Protein AF-A0A1Y2UAU5-F1 (afdb_monomer)

Solvent-accessible surface area (backbone atoms only — not comparable to full-atom values): 27173 Å² total; per-residue (Å²): 134,89,83,91,82,84,85,84,89,71,96,82,84,83,78,82,96,78,77,79,82,72,78,75,78,78,76,72,85,67,79,53,70,68,57,56,49,52,50,52,52,53,52,50,49,53,52,50,50,51,53,51,54,50,49,55,52,52,58,60,50,70,75,48,56,74,78,54,36,56,57,51,49,57,49,50,52,52,50,52,52,51,54,48,51,52,50,50,51,51,49,51,49,52,48,51,51,50,51,50,49,51,50,54,50,49,51,51,51,50,52,51,49,51,52,49,50,53,52,57,71,67,55,75,77,80,78,77,78,83,85,81,79,85,88,83,84,81,84,88,84,88,80,83,85,82,92,78,85,90,78,81,81,77,83,75,78,72,74,80,55,75,66,61,62,53,53,52,51,51,54,53,52,50,51,50,52,52,51,49,53,50,49,52,50,52,53,46,52,68,59,46,48,60,54,52,50,49,52,53,48,50,52,51,48,53,49,48,52,51,47,52,61,67,66,46,69,79,73,69,67,62,68,68,59,50,52,54,52,50,54,50,53,50,52,51,55,52,49,52,51,50,56,55,49,51,55,49,53,58,48,52,60,48,52,58,58,63,70,73,73,77,81,94,73,93,74,94,72,85,87,80,96,84,88,88,81,74,70,72,60,59,59,53,51,57,52,53,54,53,50,52,53,52,51,54,51,50,52,59,49,52,52,52,53,52,53,52,50,54,51,51,53,53,51,54,52,53,52,53,52,51,54,53,52,51,53,52,52,53,51,53,50,53,53,52,51,55,51,51,53,54,51,52,54,54,54,64,72,62,58,73,77,78,73,72,88,76,86,75,81,91,71,88,85,76,92,69,90,79,80,78,77,80,72,79,75,56,68,70,57,58,53,50,55,51,53,53,52,52,50,54,52,51,54,51,50,58,68,71,48,79,85,71,60,72,69,58,57,53,51,52,51,53,51,51,59,60,67,71,51,75,80,80,72,81,79,73,90,80,79,78,88,77,135

Radius of gyration: 52.38 Å; Cα contacts (8 Å, |Δi|>4): 8; chains: 1; bounding box: 176×62×142 Å

Foldseek 3Di:
DDDDDDDDDDPPPDDDPPDDPDPDPPPPPPPPPVVVVVVVVVVVVVVVVVVVVVVVVVVVLVPDDPVVSVVSVVVVVVVVVVVVVVVVVVVVVVVVVVVVVVVVVVVVVVVVVVVVVVVVVPPPDPPPPPDDDDDDDDDDDDDDDDDDDDDDDDPPPDDPDPVVVVVVVVVVVVVVVVVVVVVVVVVCCVPVVVVVVVVVVVVVVVVVVVVVVVPPPPPVPCVVVVVVVVVVVVVVVVVVCVVVVVVVVVVVVVVVVVVPPDDDDDDDDDDDDDDDDDPVVVVVVVVVVVVVVVVVVVVVVVVVVVVVVVVVVVVVVVVVVVVVVVVVVVVVVVVVVVVVVVVVVVVVVPPDPPDDDDDDDDDDDDDDDDDDPPDPDDVVVVVVVVVVVVVVVVVVVCVVPPDDDPVVVVVVVVVVVVVPPPPDPPDDPDDDDDD

Structure (mmCIF, N/CA/C/O backbone):
data_AF-A0A1Y2UAU5-F1
#
_entry.id   AF-A0A1Y2UAU5-F1
#
loop_
_atom_site.group_PDB
_atom_site.id
_atom_site.type_symbol
_atom_site.label_atom_id
_atom_site.label_alt_id
_atom_site.label_comp_id
_atom_site.label_asym_id
_atom_site.label_entity_id
_atom_site.label_seq_id
_atom_site.pdbx_PDB_ins_code
_atom_site.Cartn_x
_atom_site.Cartn_y
_atom_site.Cartn_z
_atom_site.occupancy
_atom_site.B_iso_or_equiv
_atom_site.auth_seq_id
_atom_site.auth_comp_id
_atom_site.auth_asym_id
_atom_site.auth_atom_id
_atom_site.pdbx_PDB_model_num
ATOM 1 N N . MET A 1 1 ? 109.796 -9.529 -23.109 1.00 40.84 1 MET A N 1
ATOM 2 C CA . MET A 1 1 ? 109.492 -8.111 -23.367 1.00 40.84 1 MET A CA 1
ATOM 3 C C . MET A 1 1 ? 108.064 -7.894 -22.920 1.00 40.84 1 MET A C 1
ATOM 5 O O . MET A 1 1 ? 107.151 -8.323 -23.613 1.00 40.84 1 MET A O 1
ATOM 9 N N . ASP A 1 2 ? 107.922 -7.353 -21.713 1.00 43.38 2 ASP A N 1
ATOM 10 C CA . ASP A 1 2 ? 106.690 -6.755 -21.201 1.00 43.38 2 ASP A CA 1
ATOM 11 C C . ASP A 1 2 ? 106.217 -5.656 -22.139 1.00 43.38 2 ASP A C 1
ATOM 13 O O . ASP A 1 2 ? 107.065 -4.891 -22.580 1.00 43.38 2 ASP A O 1
ATOM 17 N N . TRP A 1 3 ? 104.909 -5.533 -22.364 1.00 47.34 3 TRP A N 1
ATOM 18 C CA . TRP A 1 3 ? 104.242 -4.233 -22.471 1.00 47.34 3 TRP A CA 1
ATOM 19 C C . TRP A 1 3 ? 102.801 -4.376 -21.970 1.00 47.34 3 TRP A C 1
ATOM 21 O O . TRP A 1 3 ? 101.945 -5.020 -22.573 1.00 47.34 3 TRP A O 1
ATOM 31 N N . SER A 1 4 ? 102.601 -3.786 -20.802 1.00 50.31 4 SER A N 1
ATOM 32 C CA . SER A 1 4 ? 101.359 -3.439 -20.128 1.00 50.31 4 SER A CA 1
ATOM 33 C C . SER A 1 4 ? 100.554 -2.389 -20.902 1.00 50.31 4 SER A C 1
ATOM 35 O O . SER A 1 4 ? 101.123 -1.390 -21.341 1.00 50.31 4 SER A O 1
ATOM 37 N N . ALA A 1 5 ? 99.232 -2.563 -20.978 1.00 43.34 5 ALA A N 1
ATOM 38 C CA . ALA A 1 5 ? 98.270 -1.485 -21.212 1.00 43.34 5 ALA A CA 1
ATOM 39 C C . ALA A 1 5 ? 96.931 -1.811 -20.517 1.00 43.34 5 ALA A C 1
ATOM 41 O O . ALA A 1 5 ? 96.530 -2.969 -20.422 1.00 43.34 5 ALA A O 1
ATOM 42 N N . GLU A 1 6 ? 96.323 -0.763 -19.973 1.00 46.78 6 GLU A N 1
ATOM 43 C CA . GLU A 1 6 ? 95.334 -0.693 -18.891 1.00 46.78 6 GLU A CA 1
ATOM 44 C C . GLU A 1 6 ? 93.925 -1.248 -19.207 1.00 46.78 6 GLU A C 1
ATOM 46 O O . GLU A 1 6 ? 93.523 -1.305 -20.371 1.00 46.78 6 GLU A O 1
ATOM 51 N N . PRO A 1 7 ? 93.123 -1.602 -18.177 1.00 53.78 7 PRO A N 1
ATOM 52 C CA . PRO A 1 7 ? 91.726 -1.992 -18.342 1.00 53.78 7 PRO A CA 1
ATOM 53 C C . PRO A 1 7 ? 90.797 -0.768 -18.395 1.00 53.78 7 PRO A C 1
ATOM 55 O O . PRO A 1 7 ? 90.739 0.025 -17.454 1.00 53.78 7 PRO A O 1
ATOM 58 N N . SER A 1 8 ? 90.005 -0.644 -19.465 1.00 47.16 8 SER A N 1
ATOM 59 C CA . SER A 1 8 ? 88.887 0.301 -19.514 1.00 47.16 8 SER A CA 1
ATOM 60 C C . SER A 1 8 ? 87.759 -0.171 -18.594 1.00 47.16 8 SER A C 1
ATOM 62 O O . SER A 1 8 ? 87.181 -1.242 -18.786 1.00 47.16 8 SER A O 1
ATOM 64 N N . SER A 1 9 ? 87.436 0.648 -17.602 1.00 54.84 9 SER A N 1
ATOM 65 C CA . SER A 1 9 ? 86.272 0.521 -16.735 1.00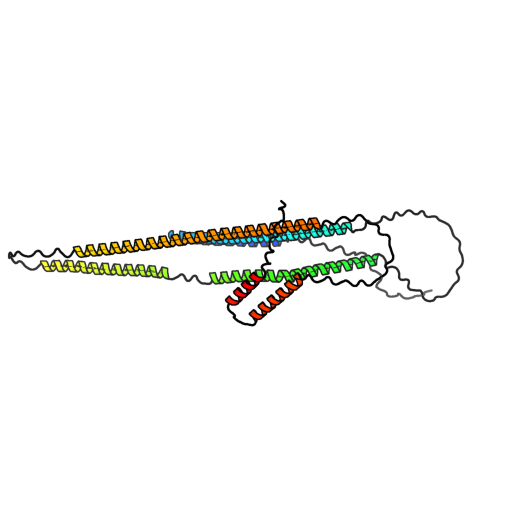 54.84 9 SER A CA 1
ATOM 66 C C . SER A 1 9 ? 84.986 0.838 -17.504 1.00 54.84 9 SER A C 1
ATOM 68 O O . SER A 1 9 ? 84.682 2.010 -17.718 1.00 54.84 9 SER A O 1
ATOM 70 N N . ASP A 1 10 ? 84.217 -0.184 -17.878 1.00 48.94 10 ASP A N 1
ATOM 71 C CA . ASP A 1 10 ? 82.826 -0.001 -18.301 1.00 48.94 10 ASP A CA 1
ATOM 72 C C . ASP A 1 10 ? 81.938 -1.087 -17.653 1.00 48.94 10 ASP A C 1
ATOM 74 O O . ASP A 1 10 ? 81.955 -2.243 -18.082 1.00 48.94 10 ASP A O 1
ATOM 78 N N . PRO A 1 11 ? 81.221 -0.784 -16.550 1.00 55.59 11 PRO A N 1
ATOM 79 C CA . PRO A 1 11 ? 80.575 -1.800 -15.717 1.00 55.59 11 PRO A CA 1
ATOM 80 C C . PRO A 1 11 ? 79.148 -2.187 -16.156 1.00 55.59 11 PRO A C 1
ATOM 82 O O . PRO A 1 11 ? 78.437 -2.818 -15.379 1.00 55.59 11 PRO A O 1
ATOM 85 N N . TYR A 1 12 ? 78.697 -1.846 -17.371 1.00 50.62 12 TYR A N 1
ATOM 86 C CA . TYR A 1 12 ? 77.276 -1.982 -17.755 1.00 50.62 12 TYR A CA 1
ATOM 87 C C . TYR A 1 12 ? 76.951 -2.937 -18.914 1.00 50.62 12 TYR A C 1
ATOM 89 O O . TYR A 1 12 ? 75.823 -2.946 -19.404 1.00 50.62 12 TYR A O 1
ATOM 97 N N . LEU A 1 13 ? 77.873 -3.807 -19.324 1.00 51.16 13 LEU A N 1
ATOM 98 C CA . LEU A 1 13 ? 77.617 -4.801 -20.376 1.00 51.16 13 LEU A CA 1
ATOM 99 C C . LEU A 1 13 ? 77.743 -6.228 -19.840 1.00 51.16 13 LEU A C 1
ATOM 101 O O . LEU A 1 13 ? 78.665 -6.968 -20.163 1.00 51.16 13 LEU A O 1
ATOM 105 N N . GLY A 1 14 ? 76.786 -6.616 -18.997 1.00 52.66 14 GLY A N 1
ATOM 106 C CA . GLY A 1 14 ? 76.742 -7.961 -18.430 1.00 52.66 14 GLY A CA 1
ATOM 107 C C . GLY A 1 14 ? 75.474 -8.260 -17.640 1.00 52.66 14 GLY A C 1
ATOM 108 O O . GLY A 1 14 ? 75.563 -8.598 -16.467 1.00 52.66 14 GLY A O 1
ATOM 109 N N . MET A 1 15 ? 74.296 -8.147 -18.259 1.00 51.28 15 MET A N 1
ATOM 110 C CA . MET A 1 15 ? 73.061 -8.717 -17.705 1.00 51.28 15 MET A CA 1
ATOM 111 C C . MET A 1 15 ? 72.368 -9.598 -18.760 1.00 51.28 15 MET A C 1
ATOM 113 O O . MET A 1 15 ? 72.097 -9.115 -19.863 1.00 51.28 15 MET A O 1
ATOM 117 N N . PRO A 1 16 ? 72.099 -10.882 -18.459 1.00 50.03 16 PRO A N 1
ATOM 118 C CA . PRO A 1 16 ? 71.499 -11.830 -19.391 1.00 50.03 16 PRO A CA 1
ATOM 119 C C . PRO A 1 16 ? 70.002 -11.552 -19.583 1.00 50.03 16 PRO A C 1
ATOM 121 O O . PRO A 1 16 ? 69.250 -11.383 -18.625 1.00 50.03 16 PRO A O 1
ATOM 124 N N . TRP A 1 17 ? 69.556 -11.535 -20.839 1.00 52.28 17 TRP A N 1
ATOM 125 C CA . TRP A 1 17 ? 68.175 -11.254 -21.253 1.00 52.28 17 TRP A CA 1
ATOM 126 C C . TRP A 1 17 ? 67.238 -12.454 -21.046 1.00 52.28 17 TRP A C 1
ATOM 128 O O . TRP A 1 17 ? 66.650 -12.976 -21.991 1.00 52.28 17 TRP A O 1
ATOM 138 N N . ALA A 1 18 ? 67.088 -12.909 -19.807 1.00 50.44 18 ALA A N 1
ATOM 139 C CA . ALA A 1 18 ? 66.139 -13.958 -19.455 1.00 50.44 18 ALA A CA 1
ATOM 140 C C . ALA A 1 18 ? 65.295 -13.496 -18.269 1.00 50.44 18 ALA A C 1
ATOM 142 O O . ALA A 1 18 ? 65.597 -13.855 -17.144 1.00 50.44 18 ALA A O 1
ATOM 143 N N . ASN A 1 19 ? 64.292 -12.652 -18.532 1.00 44.09 19 ASN A N 1
ATOM 144 C CA . ASN A 1 19 ? 63.128 -12.414 -17.668 1.00 44.09 19 ASN A CA 1
ATOM 145 C C . ASN A 1 19 ? 62.069 -11.643 -18.471 1.00 44.09 19 ASN A C 1
ATOM 147 O O . ASN A 1 19 ? 61.917 -10.428 -18.359 1.00 44.09 19 ASN A O 1
ATOM 151 N N . THR A 1 20 ? 61.342 -12.356 -19.328 1.00 53.72 20 THR A N 1
ATOM 152 C CA . THR A 1 20 ? 60.025 -11.901 -19.784 1.00 53.72 20 THR A CA 1
ATOM 153 C C . THR A 1 20 ? 59.092 -11.857 -18.573 1.00 53.72 20 THR A C 1
ATOM 155 O O . THR A 1 20 ? 58.976 -12.884 -17.901 1.00 53.72 20 THR A O 1
ATOM 158 N N . PRO A 1 21 ? 58.424 -10.728 -18.275 1.00 46.78 21 PRO A N 1
ATOM 159 C CA . PRO A 1 21 ? 57.446 -10.683 -17.199 1.00 46.78 21 PRO A CA 1
ATOM 160 C C . PRO A 1 21 ? 56.313 -11.645 -17.554 1.00 46.78 21 PRO A C 1
ATOM 162 O O . PRO A 1 21 ? 55.629 -11.476 -18.564 1.00 46.78 21 PRO A O 1
ATOM 165 N N . THR A 1 22 ? 56.156 -12.701 -16.761 1.00 55.69 22 THR A N 1
ATOM 166 C CA . THR A 1 22 ? 54.996 -13.583 -16.861 1.00 55.69 22 THR A CA 1
ATOM 167 C C . THR A 1 22 ? 53.736 -12.745 -16.655 1.00 55.69 22 THR A C 1
ATOM 169 O O . THR A 1 22 ? 53.739 -11.892 -15.763 1.00 55.69 22 THR A O 1
ATOM 172 N N . PRO A 1 23 ? 52.677 -12.948 -17.458 1.00 54.72 23 PRO A N 1
ATOM 173 C CA . PRO A 1 23 ? 51.432 -12.211 -17.298 1.00 54.72 23 PRO A CA 1
ATOM 174 C C . PRO A 1 23 ? 50.939 -12.385 -15.863 1.00 54.72 23 PRO A C 1
ATOM 176 O O . PRO A 1 23 ? 50.889 -13.508 -15.359 1.00 54.72 23 PRO A O 1
ATOM 179 N N . TYR A 1 24 ? 50.643 -11.264 -15.200 1.00 47.41 24 TYR A N 1
ATOM 180 C CA . TYR A 1 24 ? 50.060 -11.264 -13.865 1.00 47.41 24 TYR A CA 1
ATOM 181 C C . TYR A 1 24 ? 48.866 -12.225 -13.860 1.00 47.41 24 TYR A C 1
ATOM 183 O O . TYR A 1 24 ? 48.030 -12.124 -14.766 1.00 47.41 24 TYR A O 1
ATOM 191 N N . PRO A 1 25 ? 48.792 -13.176 -12.911 1.00 49.09 25 PRO A N 1
ATOM 192 C CA . PRO A 1 25 ? 47.610 -14.004 -12.785 1.00 49.09 25 PRO A CA 1
ATOM 193 C C . PRO A 1 25 ? 46.440 -13.050 -12.565 1.00 49.09 25 PRO A C 1
ATOM 195 O O . PRO A 1 25 ? 46.452 -12.228 -11.651 1.00 49.09 25 PRO A O 1
ATOM 198 N N . VAL A 1 26 ? 45.471 -13.092 -13.476 1.00 46.94 26 VAL A N 1
ATOM 199 C CA . VAL A 1 26 ? 44.179 -12.459 -13.256 1.00 46.94 26 VAL A CA 1
ATOM 200 C C . VAL A 1 26 ? 43.605 -13.208 -12.068 1.00 46.94 26 VAL A C 1
ATOM 202 O O . VAL A 1 26 ? 43.210 -14.365 -12.212 1.00 46.94 26 VAL A O 1
ATOM 205 N N . ASP A 1 27 ? 43.673 -12.594 -10.890 1.00 41.06 27 ASP A N 1
ATOM 206 C CA . ASP A 1 27 ? 43.069 -13.136 -9.686 1.00 41.06 27 ASP A CA 1
ATOM 207 C C . ASP A 1 27 ? 41.576 -13.280 -9.976 1.00 41.06 27 ASP A C 1
ATOM 209 O O . ASP A 1 27 ? 40.816 -12.309 -10.013 1.00 41.06 27 ASP A O 1
ATOM 213 N N . GLU A 1 28 ? 41.175 -14.516 -10.278 1.00 49.59 28 GLU A N 1
ATOM 214 C CA . GLU A 1 28 ? 39.788 -14.946 -10.286 1.00 49.59 28 GLU A CA 1
ATOM 215 C C . GLU A 1 28 ? 39.163 -14.390 -9.013 1.00 49.59 28 GLU A C 1
ATOM 217 O O . GLU A 1 28 ? 39.607 -14.718 -7.911 1.00 49.59 28 GLU A O 1
ATOM 222 N N . PHE A 1 29 ? 38.166 -13.520 -9.176 1.00 43.91 29 PHE A N 1
ATOM 223 C CA . PHE A 1 29 ? 37.423 -12.886 -8.094 1.00 43.91 29 PHE A CA 1
ATOM 224 C C . PHE A 1 29 ? 36.626 -13.969 -7.345 1.00 43.91 29 PHE A C 1
ATOM 226 O O . PHE A 1 29 ? 35.412 -14.117 -7.489 1.00 43.91 29 PHE A O 1
ATOM 233 N N . LYS A 1 30 ? 37.329 -14.803 -6.579 1.00 54.47 30 LYS A N 1
ATOM 234 C CA . LYS A 1 30 ? 36.750 -15.794 -5.689 1.00 54.47 30 LYS A C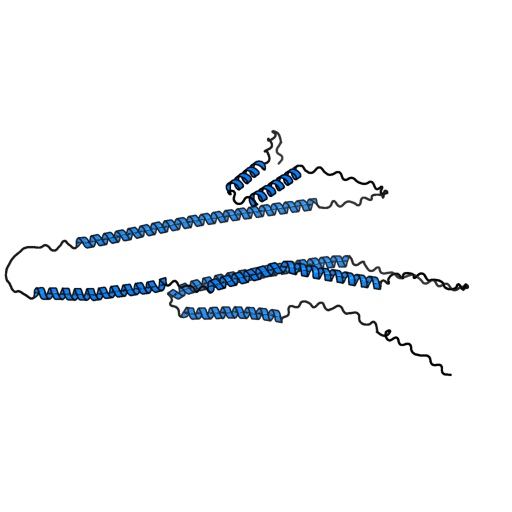A 1
ATOM 235 C C . LYS A 1 30 ? 36.211 -15.012 -4.514 1.00 54.47 30 LYS A C 1
ATOM 237 O O . LYS A 1 30 ? 36.958 -14.425 -3.738 1.00 54.47 30 LYS A O 1
ATOM 242 N N . PHE A 1 31 ? 34.888 -14.969 -4.410 1.00 56.84 31 PHE A N 1
ATOM 243 C CA . PHE A 1 31 ? 34.251 -14.579 -3.165 1.00 56.84 31 PHE A CA 1
ATOM 244 C C . PHE A 1 31 ? 34.806 -15.483 -2.065 1.00 56.84 31 PHE A C 1
ATOM 246 O O . PHE A 1 31 ? 34.525 -16.678 -2.060 1.00 56.84 31 PHE A O 1
ATOM 253 N N . ASP A 1 32 ? 35.615 -14.916 -1.169 1.00 76.69 32 ASP A N 1
ATOM 254 C CA . ASP A 1 32 ? 36.193 -15.658 -0.055 1.00 76.69 32 ASP A CA 1
ATOM 255 C C . ASP A 1 32 ? 35.082 -16.371 0.724 1.00 76.69 32 ASP A C 1
ATOM 257 O O . ASP A 1 32 ? 34.122 -15.737 1.181 1.00 76.69 32 ASP A O 1
ATOM 261 N N . ASP A 1 33 ? 35.242 -17.676 0.952 1.00 82.12 33 ASP A N 1
ATOM 262 C CA . ASP A 1 33 ? 34.358 -18.480 1.809 1.00 82.12 33 ASP A CA 1
ATOM 263 C C . ASP A 1 33 ? 34.155 -17.831 3.191 1.00 82.12 33 ASP A C 1
ATOM 265 O O . ASP A 1 33 ? 33.117 -17.995 3.839 1.00 82.12 33 ASP A O 1
ATOM 269 N N . ALA A 1 34 ? 35.132 -17.040 3.645 1.00 83.19 34 ALA A N 1
ATOM 270 C CA . ALA A 1 34 ? 35.057 -16.260 4.872 1.00 83.19 34 ALA A CA 1
ATOM 271 C C . ALA A 1 34 ? 33.932 -15.206 4.851 1.00 83.19 34 ALA A C 1
ATOM 273 O O . ALA A 1 34 ? 33.285 -14.983 5.877 1.00 83.19 34 ALA A O 1
ATOM 274 N N . SER A 1 35 ? 33.670 -14.578 3.704 1.00 78.81 35 SER A N 1
ATOM 275 C CA . SER A 1 35 ? 32.614 -13.570 3.542 1.00 78.81 35 SER A CA 1
ATOM 276 C C . SER A 1 35 ? 31.227 -14.208 3.560 1.00 78.81 35 SER A C 1
ATOM 278 O O . SER A 1 35 ? 30.339 -13.725 4.266 1.00 78.81 35 SER A O 1
ATOM 280 N N . TRP A 1 36 ? 31.063 -15.351 2.887 1.00 83.94 36 TRP A N 1
ATOM 281 C CA . TRP A 1 36 ? 29.827 -16.136 2.949 1.00 83.94 36 TRP A CA 1
ATOM 282 C C . TRP A 1 36 ? 29.533 -16.627 4.362 1.00 83.94 36 TRP A C 1
ATOM 284 O O . TRP A 1 36 ? 28.414 -16.470 4.850 1.00 83.94 36 TRP A O 1
ATOM 294 N N . ARG A 1 37 ? 30.542 -17.140 5.073 1.00 86.25 37 ARG A N 1
ATOM 295 C CA . ARG A 1 37 ? 30.381 -17.550 6.475 1.00 86.25 37 ARG A CA 1
ATOM 296 C C . ARG A 1 37 ? 29.920 -16.386 7.349 1.00 86.25 37 ARG A C 1
ATOM 298 O O . ARG A 1 37 ? 28.956 -16.551 8.088 1.00 86.25 37 ARG A O 1
ATOM 305 N N . LYS A 1 38 ? 30.540 -15.205 7.243 1.00 83.94 38 LYS A N 1
ATOM 306 C CA . LYS A 1 38 ? 30.121 -14.010 8.005 1.00 83.94 38 LYS A CA 1
ATOM 307 C C . LYS A 1 38 ? 28.676 -13.611 7.703 1.00 83.94 38 LYS A C 1
ATOM 309 O O . LYS A 1 38 ? 27.933 -13.295 8.632 1.00 83.94 38 LYS A O 1
ATOM 314 N N . PHE A 1 39 ? 28.268 -13.671 6.436 1.00 81.38 39 PHE A N 1
ATOM 315 C CA . PHE A 1 39 ? 26.888 -13.402 6.036 1.00 81.38 39 PHE A CA 1
ATOM 316 C C . PHE A 1 39 ? 25.906 -14.395 6.675 1.00 81.38 39 PHE A C 1
ATOM 318 O O . PHE A 1 39 ? 24.964 -13.974 7.347 1.00 81.38 39 PHE A O 1
ATOM 325 N N . PHE A 1 40 ? 26.163 -15.702 6.560 1.00 83.56 40 PHE A N 1
ATOM 326 C CA . PHE A 1 40 ? 25.301 -16.729 7.153 1.00 83.56 40 PHE A CA 1
ATOM 327 C C . PHE A 1 40 ? 25.272 -16.672 8.683 1.00 83.56 40 PHE A C 1
ATOM 329 O O . PHE A 1 40 ? 24.204 -16.834 9.268 1.00 83.56 40 PHE A O 1
ATOM 336 N N . PHE A 1 41 ? 26.397 -16.378 9.342 1.00 87.88 41 PHE A N 1
ATOM 337 C CA . PHE A 1 41 ? 26.429 -16.175 10.793 1.00 87.88 41 PHE A CA 1
ATOM 338 C C . PHE A 1 41 ? 25.599 -14.962 11.226 1.00 87.88 41 PHE A C 1
ATOM 340 O O . PHE A 1 41 ? 24.861 -15.056 12.204 1.00 87.88 41 PHE A O 1
ATOM 347 N N . SER A 1 42 ? 25.666 -13.849 10.490 1.00 82.75 42 SER A N 1
ATOM 348 C CA . SER A 1 42 ? 24.838 -12.665 10.758 1.00 82.75 42 SER A CA 1
ATOM 349 C C . SER A 1 42 ? 23.344 -12.970 10.590 1.00 82.75 42 SER A C 1
ATOM 351 O O . SER A 1 42 ? 22.531 -12.646 11.458 1.00 82.75 42 SER A O 1
ATOM 353 N N . MET A 1 43 ? 22.981 -13.688 9.522 1.00 79.00 43 MET A N 1
ATOM 354 C CA . MET A 1 43 ? 21.599 -14.110 9.279 1.00 79.00 43 MET A CA 1
ATOM 355 C C . MET A 1 43 ? 21.094 -15.073 10.362 1.00 79.00 43 MET A C 1
ATOM 357 O O . MET A 1 43 ? 19.996 -14.892 10.886 1.00 79.00 43 MET A O 1
ATOM 361 N N . ALA A 1 44 ? 21.910 -16.050 10.763 1.00 87.69 44 ALA A N 1
ATOM 362 C CA . ALA A 1 44 ? 21.577 -16.980 11.837 1.00 87.69 44 ALA A CA 1
ATOM 363 C C . ALA A 1 44 ? 21.421 -16.269 13.192 1.00 87.69 44 ALA A C 1
ATOM 365 O O . ALA A 1 44 ? 20.512 -16.600 13.951 1.00 87.69 44 ALA A O 1
ATOM 366 N N . ALA A 1 45 ? 22.254 -15.264 13.482 1.00 89.00 45 ALA A N 1
ATOM 367 C CA . ALA A 1 45 ? 22.133 -14.451 14.690 1.00 89.00 45 ALA A CA 1
ATOM 368 C C . ALA A 1 45 ? 20.830 -13.634 14.704 1.00 89.00 45 ALA A C 1
ATOM 370 O O . ALA A 1 45 ? 20.151 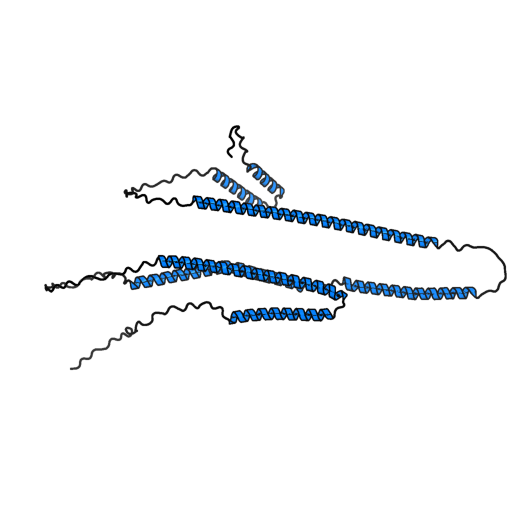-13.590 15.730 1.00 89.00 45 ALA A O 1
ATOM 371 N N . LEU A 1 46 ? 20.438 -13.048 13.566 1.00 83.62 46 LEU A N 1
ATOM 372 C CA . LEU A 1 46 ? 19.153 -12.355 13.425 1.00 83.62 46 LEU A CA 1
ATOM 373 C C . LEU A 1 46 ? 17.970 -13.305 13.632 1.00 83.62 46 LEU A C 1
ATOM 375 O O . LEU A 1 46 ? 17.068 -13.000 14.411 1.00 83.62 46 LEU A O 1
ATOM 379 N N . VAL A 1 47 ? 17.992 -14.480 12.999 1.00 86.06 47 VAL A N 1
ATOM 380 C CA . VAL A 1 47 ? 16.950 -15.503 13.185 1.00 86.06 47 VAL A CA 1
ATOM 381 C C . VAL A 1 47 ? 16.890 -15.954 14.648 1.00 86.06 47 VAL A C 1
ATOM 383 O O . VAL A 1 47 ? 15.806 -16.017 15.228 1.00 86.06 47 VAL A O 1
ATOM 386 N N . GLY A 1 48 ? 18.041 -16.193 15.280 1.00 92.00 48 GLY A N 1
ATOM 387 C CA . GLY A 1 48 ? 18.133 -16.544 16.698 1.00 92.00 48 GLY A CA 1
ATOM 388 C C . GLY A 1 48 ? 17.562 -15.462 17.616 1.00 92.00 48 GLY A C 1
ATOM 389 O O . GLY A 1 48 ? 16.806 -15.777 18.535 1.00 92.00 48 GLY A O 1
ATOM 390 N N . PHE A 1 49 ? 17.847 -14.188 17.334 1.00 90.00 49 PHE A N 1
ATOM 391 C CA . PHE A 1 49 ? 17.276 -13.056 18.062 1.00 90.00 49 PHE A CA 1
ATOM 392 C C . PHE A 1 49 ? 15.750 -13.001 17.927 1.00 90.00 49 PHE A C 1
ATOM 394 O O . PHE A 1 49 ? 15.061 -12.836 18.932 1.00 90.00 49 PHE A O 1
ATOM 401 N N . PHE A 1 50 ? 15.205 -13.202 16.723 1.00 83.44 50 PHE A N 1
ATOM 402 C CA . PHE A 1 50 ? 13.755 -13.238 16.506 1.00 83.44 50 PHE A CA 1
ATOM 403 C C . PHE A 1 50 ? 13.081 -14.401 17.239 1.00 83.44 50 PHE A C 1
ATOM 405 O O . PHE A 1 50 ? 12.042 -14.201 17.867 1.00 83.44 50 PHE A O 1
ATOM 412 N N . ILE A 1 51 ? 13.681 -15.595 17.214 1.00 88.31 51 ILE A N 1
ATOM 413 C CA . ILE A 1 51 ? 13.175 -16.763 17.949 1.00 88.31 51 ILE A CA 1
ATOM 414 C C . ILE A 1 51 ? 13.195 -16.491 19.456 1.00 88.31 51 ILE A C 1
ATOM 416 O O . ILE A 1 51 ? 12.202 -16.744 20.140 1.00 88.31 51 ILE A O 1
ATOM 420 N N . PHE A 1 52 ? 14.297 -15.945 19.977 1.00 92.12 52 PHE A N 1
ATOM 421 C CA . PHE A 1 52 ? 14.417 -15.590 21.390 1.00 92.12 52 PHE A CA 1
ATOM 422 C C . PHE A 1 52 ? 13.392 -14.526 21.796 1.00 92.12 52 PHE A C 1
ATOM 424 O O . PHE A 1 52 ? 12.673 -14.703 22.778 1.00 92.12 52 PHE A O 1
ATOM 431 N N . TRP A 1 53 ? 13.261 -13.456 21.010 1.00 92.00 53 TRP A N 1
ATOM 432 C CA . TRP A 1 53 ? 12.281 -12.397 21.238 1.00 92.00 53 TRP A CA 1
ATOM 433 C C . TRP A 1 53 ? 10.846 -12.937 21.236 1.00 92.00 53 TRP A C 1
ATOM 435 O O . TRP A 1 53 ? 10.057 -12.615 22.128 1.00 92.00 53 TRP A O 1
ATOM 445 N N . PHE A 1 54 ? 10.520 -13.806 20.275 1.00 88.12 54 PHE A N 1
ATOM 446 C CA . PHE A 1 54 ? 9.213 -14.452 20.195 1.00 88.12 54 PHE A CA 1
ATOM 447 C C . PHE A 1 54 ? 8.960 -15.354 21.406 1.00 88.12 54 PHE A C 1
ATOM 449 O O . PHE A 1 54 ? 7.881 -15.295 21.993 1.00 88.12 54 PHE A O 1
ATOM 456 N N . LYS A 1 55 ? 9.968 -16.120 21.843 1.00 92.75 55 LYS A N 1
ATOM 457 C CA . LYS A 1 55 ? 9.892 -16.959 23.044 1.00 92.75 55 LYS A CA 1
ATOM 458 C C . LYS A 1 55 ? 9.625 -16.137 24.308 1.00 92.75 55 LYS A C 1
ATOM 460 O O . LYS A 1 55 ? 8.694 -16.459 25.039 1.00 92.75 55 LYS A O 1
ATOM 465 N N . VAL A 1 56 ? 10.363 -15.047 24.527 1.00 91.88 56 VAL A N 1
ATOM 466 C CA . VAL A 1 56 ? 10.151 -14.148 25.679 1.00 91.88 56 VAL A CA 1
ATOM 467 C C . VAL A 1 56 ? 8.732 -13.570 25.659 1.00 91.88 56 VAL A C 1
ATOM 469 O O . VAL A 1 56 ? 8.046 -13.537 26.678 1.00 91.88 56 VAL A O 1
ATOM 472 N N . ARG A 1 57 ? 8.239 -13.158 24.485 1.00 87.81 57 ARG A N 1
ATOM 473 C CA . ARG A 1 57 ? 6.862 -12.665 24.329 1.00 87.81 57 ARG A CA 1
ATOM 474 C C . ARG A 1 57 ? 5.800 -13.736 24.570 1.00 87.81 57 ARG A C 1
ATOM 476 O O . ARG A 1 57 ? 4.745 -13.412 25.117 1.00 87.81 57 ARG A O 1
ATOM 483 N N . LEU A 1 58 ? 6.057 -14.981 24.172 1.00 88.81 58 LEU A N 1
ATOM 484 C CA . LEU A 1 58 ? 5.174 -16.107 24.467 1.00 88.81 58 LEU A CA 1
ATOM 485 C C . LEU A 1 58 ? 5.088 -16.349 25.972 1.00 88.81 58 LEU A C 1
ATOM 487 O O . LEU A 1 58 ? 3.974 -16.434 26.487 1.00 88.81 58 LEU A O 1
ATOM 491 N N . GLU A 1 59 ? 6.223 -16.387 26.673 1.00 93.25 59 GLU A N 1
ATOM 492 C CA . GLU A 1 59 ? 6.279 -16.571 28.130 1.00 93.25 59 GLU A CA 1
ATOM 493 C C . GLU A 1 59 ? 5.492 -15.473 28.864 1.00 93.25 59 GLU A C 1
ATOM 495 O O . GLU A 1 59 ? 4.596 -15.782 29.649 1.00 93.25 59 GLU A O 1
ATOM 500 N N . VAL A 1 60 ? 5.688 -14.200 28.499 1.00 89.75 60 VAL A N 1
ATOM 501 C CA . VAL A 1 60 ? 4.918 -13.072 29.068 1.00 89.75 60 VAL A CA 1
ATOM 502 C C . VAL A 1 60 ? 3.414 -13.180 28.766 1.00 89.75 60 VAL A C 1
ATOM 504 O O . VAL A 1 60 ? 2.573 -12.755 29.561 1.00 89.75 60 VAL A O 1
ATOM 507 N N . SER A 1 61 ? 3.027 -13.771 27.630 1.00 88.69 61 SER A N 1
ATOM 508 C CA . SER A 1 61 ? 1.610 -13.946 27.283 1.00 88.69 61 SER A CA 1
ATOM 509 C C . SER A 1 61 ? 0.888 -14.958 28.186 1.00 88.69 61 SER A C 1
ATOM 511 O O . SER A 1 61 ? -0.326 -14.832 28.391 1.00 88.69 61 SER A O 1
ATOM 513 N N . PHE A 1 62 ? 1.614 -15.928 28.756 1.00 89.38 62 PHE A N 1
ATOM 514 C CA . PHE A 1 62 ? 1.040 -16.958 29.626 1.00 89.38 62 PHE A CA 1
ATOM 515 C C . PHE A 1 62 ? 0.641 -16.427 31.007 1.00 89.38 62 PHE A C 1
ATOM 517 O O . PHE A 1 62 ? -0.272 -16.985 31.617 1.00 89.38 62 PHE A O 1
ATOM 524 N N . GLU A 1 63 ? 1.221 -15.318 31.466 1.00 93.06 63 GLU A N 1
ATOM 525 C CA . GLU A 1 63 ? 0.876 -14.697 32.755 1.00 93.06 63 GLU A CA 1
ATOM 526 C C . GLU A 1 63 ? -0.356 -13.776 32.685 1.00 93.06 63 GLU A C 1
ATOM 528 O O . GLU A 1 63 ? -0.968 -13.459 33.705 1.00 93.06 63 GLU A O 1
ATOM 533 N N . MET A 1 64 ? -0.798 -13.366 31.490 1.00 90.00 64 MET A N 1
ATOM 534 C CA . MET A 1 64 ? -1.933 -12.441 31.356 1.00 90.00 64 MET A CA 1
ATOM 535 C C . MET A 1 64 ? -3.292 -13.110 31.630 1.00 90.00 64 MET A C 1
ATOM 537 O O . MET A 1 64 ? -3.463 -14.314 31.438 1.00 90.00 64 MET A O 1
ATOM 541 N N . ARG A 1 65 ? -4.322 -12.334 32.003 1.00 93.69 65 ARG A N 1
ATOM 542 C CA . ARG A 1 65 ? -5.703 -12.852 32.127 1.00 93.69 65 ARG A CA 1
ATOM 543 C C . ARG A 1 65 ? -6.287 -13.220 30.748 1.00 93.69 65 ARG A C 1
ATOM 545 O O . ARG A 1 65 ? -5.989 -12.529 29.771 1.00 93.69 65 ARG A O 1
ATOM 552 N N . PRO A 1 66 ? -7.199 -14.210 30.642 1.00 91.31 66 PRO A N 1
ATOM 553 C CA . PRO A 1 66 ? -7.696 -14.726 29.356 1.00 91.31 66 PRO A CA 1
ATOM 554 C C . PRO A 1 66 ? -8.245 -13.656 28.396 1.00 91.31 66 PRO A C 1
ATOM 556 O O . PRO A 1 66 ? -7.945 -13.670 27.205 1.00 91.31 66 PRO A O 1
ATOM 559 N N . ARG A 1 67 ? -8.988 -12.665 28.912 1.00 88.12 67 ARG A N 1
ATOM 560 C CA . ARG A 1 67 ? -9.541 -11.568 28.091 1.00 88.12 67 ARG A CA 1
ATOM 561 C C . ARG A 1 67 ? -8.470 -10.620 27.535 1.00 88.12 67 ARG A C 1
ATOM 563 O O . ARG A 1 67 ? -8.637 -10.085 26.445 1.00 88.12 67 ARG A O 1
ATOM 570 N N . GLN A 1 68 ? -7.369 -10.419 28.257 1.00 89.38 68 GLN A N 1
ATOM 571 C CA . GLN A 1 68 ? -6.246 -9.599 27.788 1.00 89.38 68 GLN A CA 1
ATOM 572 C C . GLN A 1 68 ? -5.370 -10.367 26.795 1.00 89.38 68 GLN A C 1
ATOM 574 O O . GLN A 1 68 ? -4.904 -9.766 25.828 1.00 89.38 68 GLN A O 1
ATOM 579 N N . ARG A 1 69 ? -5.237 -11.694 26.961 1.00 91.56 69 ARG A N 1
ATOM 580 C CA . ARG A 1 69 ? -4.529 -12.553 25.998 1.00 91.56 69 ARG A CA 1
ATOM 581 C C . ARG A 1 69 ? -5.108 -12.425 24.597 1.00 91.56 69 ARG A C 1
ATOM 583 O O . ARG A 1 69 ? -4.340 -12.249 23.665 1.00 91.56 69 ARG A O 1
ATOM 590 N N . ALA A 1 70 ? -6.432 -12.440 24.437 1.00 89.31 70 ALA A N 1
ATOM 591 C CA . ALA A 1 70 ? -7.053 -12.350 23.113 1.00 89.31 70 ALA A CA 1
ATOM 592 C C . ALA A 1 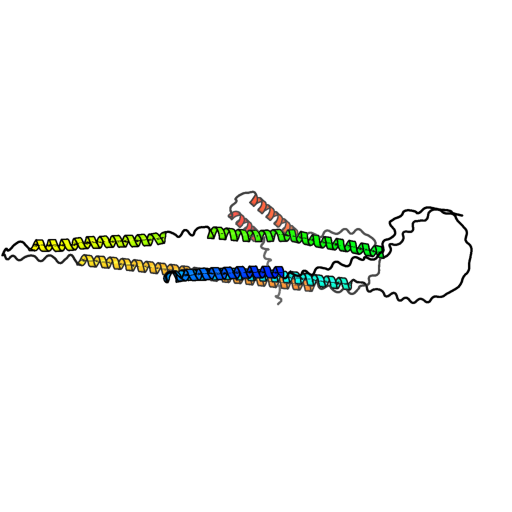70 ? -6.702 -11.042 22.372 1.00 89.31 70 ALA A C 1
ATOM 594 O O . ALA A 1 70 ? -6.340 -11.064 21.196 1.00 89.31 70 ALA A O 1
ATOM 595 N N . LEU A 1 71 ? -6.751 -9.899 23.066 1.00 90.81 71 LEU A N 1
ATOM 596 C CA . LEU A 1 71 ? -6.387 -8.603 22.481 1.00 90.81 71 LEU A CA 1
ATOM 597 C C . LEU A 1 71 ? -4.883 -8.504 22.197 1.00 90.81 71 LEU A C 1
ATOM 599 O O . LEU A 1 71 ? -4.488 -7.991 21.150 1.00 90.81 71 LEU A O 1
ATOM 603 N N . TYR A 1 72 ? -4.059 -9.029 23.102 1.00 91.31 72 TYR A N 1
ATOM 604 C CA . TYR A 1 72 ? -2.608 -9.062 22.954 1.00 91.31 72 TYR A CA 1
ATOM 605 C C . TYR A 1 72 ? -2.170 -9.946 21.778 1.00 91.31 72 TYR A C 1
ATOM 607 O O . TYR A 1 72 ? -1.378 -9.514 20.942 1.00 91.31 72 TYR A O 1
ATOM 615 N N . TRP A 1 73 ? -2.762 -11.134 21.637 1.00 93.69 73 TRP A N 1
ATOM 616 C CA . TRP A 1 73 ? -2.536 -12.035 20.507 1.00 93.69 73 TRP A CA 1
ATOM 617 C C . TRP A 1 73 ? -2.988 -11.425 19.184 1.00 93.69 73 TRP A C 1
ATOM 619 O O . TRP A 1 73 ? -2.260 -11.516 18.201 1.00 93.69 73 TRP A O 1
ATOM 629 N N . LYS A 1 74 ? -4.124 -10.716 19.156 1.00 92.44 74 LYS A N 1
ATOM 630 C CA . LYS A 1 74 ? -4.562 -9.993 17.951 1.00 92.44 74 LYS A CA 1
ATOM 631 C C . LYS A 1 74 ? -3.536 -8.940 17.513 1.00 92.44 74 LYS A C 1
ATOM 633 O O . LYS A 1 74 ? -3.334 -8.754 16.317 1.00 92.44 74 LYS A O 1
ATOM 638 N N . GLN A 1 75 ? -2.871 -8.268 18.456 1.00 89.44 75 GLN A N 1
ATOM 639 C CA . GLN A 1 75 ? -1.797 -7.323 18.136 1.00 89.44 75 GLN A CA 1
ATOM 640 C C . GLN A 1 75 ? -0.491 -8.012 17.730 1.00 89.44 75 GLN A C 1
ATOM 642 O O . GLN A 1 75 ? 0.148 -7.552 16.788 1.00 89.44 75 GLN A O 1
ATOM 647 N N . ILE A 1 76 ? -0.109 -9.115 18.382 1.00 88.50 76 ILE A N 1
ATOM 648 C CA . ILE A 1 76 ? 1.069 -9.901 17.982 1.00 88.50 76 ILE A CA 1
ATOM 649 C C . ILE A 1 76 ? 0.899 -10.435 16.566 1.00 88.50 76 ILE A C 1
ATOM 651 O O . ILE A 1 76 ? 1.807 -10.277 15.763 1.00 88.50 76 ILE A O 1
ATOM 655 N N . ILE A 1 77 ? -0.262 -11.001 16.234 1.00 88.56 77 ILE A N 1
ATOM 656 C CA . ILE A 1 77 ? -0.535 -11.521 14.890 1.00 88.56 77 ILE A CA 1
ATOM 657 C C . ILE A 1 77 ? -0.435 -10.396 13.859 1.00 88.56 77 ILE A C 1
ATOM 659 O O . ILE A 1 77 ? 0.235 -10.567 12.849 1.00 88.56 77 ILE A O 1
ATOM 663 N N . LYS A 1 78 ? -1.022 -9.220 14.129 1.00 86.62 78 LYS A N 1
ATOM 664 C CA . LYS A 1 78 ? -0.880 -8.056 13.239 1.00 86.62 78 LYS A CA 1
ATOM 665 C C . LYS A 1 78 ? 0.581 -7.650 13.042 1.00 86.62 78 LYS A C 1
ATOM 667 O O . LYS A 1 78 ? 0.976 -7.390 11.913 1.00 86.62 78 LYS A O 1
ATOM 672 N N . LEU A 1 79 ? 1.368 -7.616 14.117 1.00 86.62 79 LEU A N 1
ATOM 673 C CA . LEU A 1 79 ? 2.783 -7.258 14.047 1.00 86.62 79 LEU A CA 1
ATOM 674 C C . LEU A 1 79 ? 3.591 -8.299 13.264 1.00 86.62 79 LEU A C 1
ATOM 676 O O . LEU A 1 79 ? 4.385 -7.911 12.422 1.00 86.62 79 LEU A O 1
ATOM 680 N N . VAL A 1 80 ? 3.355 -9.594 13.503 1.00 85.50 80 VAL A N 1
ATOM 681 C CA . VAL A 1 80 ? 4.028 -10.703 12.805 1.00 85.50 80 VAL A CA 1
ATOM 682 C C . VAL A 1 80 ? 3.683 -10.712 11.319 1.00 85.50 80 VAL A C 1
ATOM 684 O O . VAL A 1 80 ? 4.567 -10.906 10.495 1.00 85.50 80 VAL A O 1
ATOM 687 N N . VAL A 1 81 ? 2.418 -10.476 10.958 1.00 84.88 81 VAL A N 1
ATOM 688 C CA . VAL A 1 81 ? 2.008 -10.376 9.550 1.00 84.88 81 VAL A CA 1
ATOM 689 C C . VAL A 1 81 ? 2.669 -9.169 8.886 1.00 84.88 81 VAL A C 1
ATOM 691 O O . VAL A 1 81 ? 3.193 -9.305 7.786 1.00 84.88 81 VAL A O 1
ATOM 694 N N . PHE A 1 82 ? 2.703 -8.015 9.557 1.00 84.06 82 PHE A N 1
ATOM 695 C CA . PHE A 1 82 ? 3.336 -6.807 9.026 1.00 84.06 82 PHE A CA 1
ATOM 696 C C . PHE A 1 82 ? 4.846 -6.995 8.818 1.00 84.06 82 PHE A C 1
ATOM 698 O O . PHE A 1 82 ? 5.344 -6.770 7.719 1.00 84.06 82 PHE A O 1
ATOM 705 N N . THR A 1 83 ? 5.569 -7.508 9.821 1.00 82.31 83 THR A N 1
ATOM 706 C CA . THR A 1 83 ? 7.011 -7.774 9.686 1.00 82.31 83 THR A CA 1
ATOM 707 C C . THR A 1 83 ? 7.314 -8.867 8.667 1.00 82.31 83 THR A C 1
ATOM 709 O O . THR A 1 83 ? 8.334 -8.790 7.987 1.00 82.31 83 THR A O 1
ATOM 712 N N . PHE A 1 84 ? 6.443 -9.870 8.527 1.00 83.19 84 PHE A N 1
ATOM 713 C CA . PHE A 1 84 ? 6.579 -10.885 7.486 1.00 83.19 84 PHE A CA 1
ATOM 714 C C . PHE A 1 84 ? 6.394 -10.288 6.087 1.00 83.19 84 PHE A C 1
ATOM 716 O O . PHE A 1 84 ? 7.203 -10.570 5.207 1.00 83.19 84 PHE A O 1
ATOM 723 N N . MET A 1 85 ? 5.387 -9.433 5.879 1.00 77.69 85 MET A N 1
ATOM 724 C CA . MET A 1 85 ? 5.185 -8.765 4.590 1.00 77.69 85 MET A CA 1
ATOM 725 C C . MET A 1 85 ? 6.354 -7.846 4.226 1.00 77.69 85 MET A C 1
ATOM 727 O O . MET A 1 85 ? 6.814 -7.900 3.087 1.00 77.69 85 MET A O 1
ATOM 731 N N . ASP A 1 86 ? 6.894 -7.088 5.183 1.00 78.81 86 ASP A N 1
ATOM 732 C CA . ASP A 1 86 ? 8.086 -6.260 4.961 1.00 78.81 86 ASP A CA 1
ATOM 733 C C . ASP A 1 86 ? 9.319 -7.114 4.633 1.00 78.81 86 ASP A C 1
ATOM 735 O O . ASP A 1 86 ? 10.067 -6.805 3.703 1.00 78.81 86 ASP A O 1
ATOM 739 N N . ALA A 1 87 ? 9.521 -8.228 5.346 1.00 78.56 87 ALA A N 1
ATOM 740 C CA . ALA A 1 87 ? 10.617 -9.156 5.073 1.00 78.56 87 ALA A CA 1
ATOM 741 C C . ALA A 1 87 ? 10.485 -9.809 3.688 1.00 78.56 87 ALA A C 1
ATOM 743 O O . ALA A 1 87 ? 11.477 -9.918 2.966 1.00 78.56 87 ALA A O 1
ATOM 744 N N . CYS A 1 88 ? 9.273 -10.203 3.284 1.00 78.50 88 CYS A N 1
ATOM 745 C CA . CYS A 1 88 ? 9.001 -10.704 1.938 1.00 78.50 88 CYS A CA 1
ATOM 746 C C . CYS A 1 88 ? 9.226 -9.621 0.878 1.00 78.50 88 CYS A C 1
ATOM 748 O O . CYS A 1 88 ? 9.846 -9.905 -0.143 1.00 78.50 88 CYS A O 1
ATOM 750 N N . GLY A 1 89 ? 8.787 -8.385 1.123 1.00 81.06 89 GLY A N 1
ATOM 751 C CA . GLY A 1 89 ? 9.023 -7.246 0.233 1.00 81.06 89 GLY A CA 1
ATOM 752 C C . GLY A 1 89 ? 10.511 -6.962 0.039 1.00 81.06 89 GLY A C 1
ATOM 753 O O . GLY A 1 89 ? 10.975 -6.825 -1.095 1.00 81.06 89 GLY A O 1
ATOM 754 N N . LEU A 1 90 ? 11.289 -6.959 1.123 1.00 82.25 90 LEU A N 1
ATOM 755 C CA . LEU A 1 90 ? 12.746 -6.839 1.070 1.00 82.25 90 LEU A CA 1
ATOM 756 C C . LEU A 1 90 ? 13.397 -8.021 0.346 1.00 82.25 90 LEU A C 1
ATOM 758 O O . LEU A 1 90 ? 14.280 -7.805 -0.477 1.00 82.25 90 LEU A O 1
ATOM 762 N N . ALA A 1 91 ? 12.952 -9.256 0.592 1.00 76.25 91 ALA A N 1
ATOM 763 C CA . ALA A 1 91 ? 13.478 -10.435 -0.095 1.00 76.25 91 ALA A CA 1
ATOM 764 C C . ALA A 1 91 ? 13.207 -10.385 -1.606 1.00 76.25 91 ALA A C 1
ATOM 766 O O . ALA A 1 91 ? 14.116 -10.633 -2.395 1.00 76.25 91 ALA A O 1
ATOM 767 N N . VAL A 1 92 ? 11.993 -10.005 -2.014 1.00 78.12 92 VAL A N 1
ATOM 768 C CA . VAL A 1 92 ? 11.632 -9.808 -3.426 1.00 78.12 92 VAL A CA 1
ATOM 769 C C . VAL A 1 92 ? 12.448 -8.670 -4.035 1.00 78.12 92 VAL A C 1
ATOM 771 O O . VAL A 1 92 ? 12.955 -8.821 -5.140 1.00 78.12 92 VAL A O 1
ATOM 774 N N . SER A 1 93 ? 12.650 -7.568 -3.311 1.00 76.75 93 SER A N 1
ATOM 775 C CA . SER A 1 93 ? 13.455 -6.435 -3.787 1.00 76.75 93 SER A CA 1
ATOM 776 C C . SER A 1 93 ? 14.930 -6.819 -3.957 1.00 76.75 93 SER A C 1
ATOM 778 O O . SER A 1 93 ? 15.535 -6.501 -4.978 1.00 76.75 93 SER A O 1
ATOM 780 N N . CYS A 1 94 ? 15.498 -7.571 -3.009 1.00 76.81 94 CYS A N 1
ATOM 781 C CA . CYS A 1 94 ? 16.841 -8.144 -3.108 1.00 76.81 94 CYS A CA 1
ATOM 782 C C . CYS A 1 94 ? 16.959 -9.131 -4.274 1.00 76.81 94 CYS A C 1
ATOM 784 O O . CYS A 1 94 ? 17.961 -9.104 -4.984 1.00 76.81 94 CYS A O 1
ATOM 786 N N . LEU A 1 95 ? 15.949 -9.980 -4.496 1.00 73.56 95 LEU A N 1
ATOM 787 C CA . LEU A 1 95 ? 15.918 -10.906 -5.628 1.00 73.56 95 LEU A CA 1
ATOM 788 C C . LEU A 1 95 ? 15.838 -10.157 -6.957 1.00 73.56 95 LEU A C 1
ATOM 790 O O . LEU A 1 95 ? 16.627 -10.448 -7.846 1.00 73.56 95 LEU A O 1
ATOM 794 N N . LEU A 1 96 ? 14.947 -9.174 -7.093 1.00 72.31 96 LEU A N 1
ATOM 795 C CA . LEU A 1 96 ? 14.829 -8.354 -8.302 1.00 72.31 96 LEU A CA 1
ATOM 796 C C . LEU A 1 96 ? 16.115 -7.573 -8.583 1.00 72.31 96 LEU A C 1
ATOM 798 O O . LEU A 1 96 ? 16.567 -7.535 -9.724 1.00 72.31 96 LEU A O 1
ATOM 802 N N . TRP A 1 97 ? 16.743 -7.010 -7.550 1.00 83.38 97 TRP A N 1
ATOM 803 C CA . TRP A 1 97 ? 18.043 -6.353 -7.673 1.00 83.38 97 TRP A CA 1
ATOM 804 C C . TRP A 1 97 ? 19.143 -7.333 -8.098 1.00 83.38 97 TRP A C 1
ATOM 806 O O . TRP A 1 97 ? 19.939 -7.031 -8.987 1.00 83.38 97 TRP A O 1
ATOM 816 N N . TRP A 1 98 ? 19.162 -8.536 -7.516 1.00 82.69 98 TRP A N 1
ATOM 817 C CA . TRP A 1 98 ? 20.097 -9.592 -7.893 1.00 82.69 98 TRP A CA 1
ATOM 818 C C . TRP A 1 98 ? 19.885 -10.051 -9.341 1.00 82.69 98 TRP A C 1
ATOM 820 O O . TRP A 1 98 ? 20.848 -10.101 -10.099 1.00 82.69 98 TRP A O 1
ATOM 830 N N . PHE A 1 99 ? 18.641 -10.295 -9.763 1.00 69.00 99 PHE A N 1
ATOM 831 C CA . PHE A 1 99 ? 18.304 -10.636 -11.148 1.00 69.00 99 PHE A CA 1
ATOM 832 C C . PHE A 1 99 ? 18.649 -9.505 -12.122 1.00 69.00 99 PHE A C 1
ATOM 834 O O . PHE A 1 99 ? 19.172 -9.784 -13.198 1.00 69.00 99 PHE A O 1
ATOM 841 N N . GLY A 1 100 ? 18.438 -8.243 -11.737 1.00 81.38 100 GLY A N 1
ATOM 842 C CA . GLY A 1 100 ? 18.873 -7.078 -12.510 1.00 81.38 100 GLY A CA 1
ATOM 843 C C . GLY A 1 100 ? 20.388 -7.069 -12.718 1.00 81.38 100 GLY A C 1
ATOM 844 O O . GLY A 1 100 ? 20.856 -6.957 -13.849 1.00 81.38 100 GLY A O 1
ATOM 845 N N . ARG A 1 101 ? 21.163 -7.317 -11.656 1.00 75.38 101 ARG A N 1
ATOM 846 C CA . ARG A 1 101 ? 22.625 -7.445 -11.752 1.00 75.38 101 ARG A CA 1
ATOM 847 C C . ARG A 1 101 ? 23.074 -8.641 -12.584 1.00 75.38 101 ARG A C 1
ATOM 849 O O . ARG A 1 101 ? 24.037 -8.523 -13.333 1.00 75.38 101 ARG A O 1
ATOM 856 N N . VAL A 1 102 ? 22.409 -9.788 -12.455 1.00 75.44 102 VAL A N 1
ATOM 857 C CA . VAL A 1 102 ? 22.711 -10.981 -13.262 1.00 75.44 102 VAL A CA 1
ATOM 858 C C . VAL A 1 102 ? 22.421 -10.706 -14.737 1.00 75.44 102 VAL A C 1
ATOM 860 O O . VAL A 1 102 ? 23.204 -11.114 -15.590 1.00 75.44 102 VAL A O 1
ATOM 863 N N . HIS A 1 103 ? 21.357 -9.963 -15.045 1.00 76.69 103 HIS A N 1
ATOM 864 C CA . HIS A 1 103 ? 21.052 -9.535 -16.407 1.00 76.69 103 HIS A CA 1
ATOM 865 C C . HIS A 1 103 ? 22.108 -8.556 -16.945 1.00 76.69 103 HIS A C 1
ATOM 867 O O . HIS A 1 103 ? 22.600 -8.745 -18.053 1.00 76.69 103 HIS A O 1
ATOM 873 N N . GLU A 1 104 ? 22.530 -7.564 -16.157 1.00 73.69 104 GLU A N 1
ATOM 874 C CA . GLU A 1 104 ? 23.611 -6.642 -16.542 1.00 73.69 104 GLU A CA 1
ATOM 875 C C . GLU A 1 104 ? 24.951 -7.363 -16.755 1.00 73.69 104 GLU A C 1
ATOM 877 O O . GLU A 1 104 ? 25.643 -7.109 -17.743 1.00 73.69 104 GLU A O 1
ATOM 882 N N . MET A 1 105 ? 25.297 -8.316 -15.883 1.00 74.25 105 MET A N 1
ATOM 883 C CA . MET A 1 105 ? 26.488 -9.152 -16.053 1.00 74.25 105 MET A CA 1
ATOM 884 C C . MET A 1 105 ? 26.369 -10.062 -17.280 1.00 74.25 105 MET A C 1
ATOM 886 O O . MET A 1 105 ? 27.331 -10.189 -18.033 1.00 74.25 105 MET A O 1
ATOM 890 N N . GLY A 1 106 ? 25.195 -10.644 -17.534 1.00 78.06 106 GLY A N 1
ATOM 891 C CA . GLY A 1 106 ? 24.931 -11.452 -18.725 1.00 78.06 106 GLY A CA 1
ATOM 892 C C . GLY A 1 106 ? 25.095 -10.650 -20.016 1.00 78.06 106 GLY A C 1
ATOM 893 O O . GLY A 1 106 ? 25.784 -11.093 -20.933 1.00 78.06 106 GLY A O 1
ATOM 894 N N . VAL A 1 107 ? 24.550 -9.433 -20.064 1.00 73.75 107 VAL A N 1
ATOM 895 C CA . VAL A 1 107 ? 24.714 -8.517 -21.203 1.00 73.75 107 VAL A CA 1
ATOM 896 C C . VAL A 1 107 ? 26.182 -8.112 -21.372 1.00 73.75 107 VAL A C 1
ATOM 898 O O . VAL A 1 107 ? 26.688 -8.130 -22.492 1.00 73.75 107 VAL A O 1
ATOM 901 N N . SER A 1 108 ? 26.906 -7.830 -20.285 1.00 69.69 108 SER A N 1
ATOM 902 C CA . SER A 1 108 ? 28.341 -7.509 -20.336 1.00 69.69 108 SER A CA 1
ATOM 903 C C . SER A 1 108 ? 29.194 -8.675 -20.860 1.00 69.69 108 SER A C 1
ATOM 905 O O . SER A 1 108 ? 30.083 -8.463 -21.689 1.00 69.69 108 SER A O 1
ATOM 907 N N . VAL A 1 109 ? 28.892 -9.914 -20.456 1.00 75.31 109 VAL A N 1
ATOM 908 C CA . VAL A 1 109 ? 29.573 -11.121 -20.955 1.00 75.31 109 VAL A CA 1
ATOM 909 C C . VAL A 1 109 ? 29.267 -11.348 -22.434 1.00 75.31 109 VAL A C 1
ATOM 911 O O . VAL A 1 109 ? 30.186 -11.614 -23.205 1.00 75.31 109 VAL A O 1
ATOM 914 N N . VAL A 1 110 ? 28.013 -11.182 -22.864 1.00 72.88 110 VAL A N 1
ATOM 915 C CA . VAL A 1 110 ? 27.636 -11.303 -24.282 1.00 72.88 110 VAL A CA 1
ATOM 916 C C . VAL A 1 110 ? 28.330 -10.235 -25.127 1.00 72.88 110 VAL A C 1
ATOM 918 O O . VAL A 1 110 ? 28.911 -10.568 -26.157 1.00 72.88 110 VAL A O 1
ATOM 921 N N . ILE A 1 111 ? 28.355 -8.977 -24.678 1.00 74.94 111 ILE A N 1
ATOM 922 C CA . ILE A 1 111 ? 29.077 -7.896 -25.368 1.00 74.94 111 ILE A CA 1
ATOM 923 C C . ILE A 1 111 ? 30.574 -8.217 -25.448 1.00 74.94 111 ILE A C 1
ATOM 925 O O . ILE A 1 111 ? 31.174 -8.049 -26.507 1.00 74.94 111 ILE A O 1
ATOM 929 N N . SER A 1 112 ? 31.166 -8.737 -24.370 1.00 75.62 112 SER A N 1
ATOM 930 C CA . SER A 1 112 ? 32.581 -9.125 -24.335 1.00 75.62 112 SER A CA 1
ATOM 931 C C . SER A 1 112 ? 32.889 -10.290 -25.280 1.00 75.62 112 SER A C 1
ATOM 933 O O . SER A 1 112 ? 33.907 -10.265 -25.967 1.00 75.62 112 SER A O 1
ATOM 935 N N . LEU A 1 113 ? 32.001 -11.284 -25.377 1.00 78.50 113 LEU A N 1
ATOM 936 C CA . LEU A 1 113 ? 32.129 -12.404 -26.315 1.00 78.50 113 LEU A CA 1
ATOM 937 C C . LEU A 1 113 ? 31.967 -11.958 -27.769 1.00 78.50 113 LEU A C 1
ATOM 939 O O . LEU A 1 113 ? 32.713 -12.420 -28.629 1.00 78.50 113 LEU A O 1
ATOM 943 N N . VAL A 1 114 ? 31.043 -11.035 -28.047 1.00 81.19 114 VAL A N 1
ATOM 944 C CA . VAL A 1 114 ? 30.885 -10.430 -29.377 1.00 81.19 114 VAL A CA 1
ATOM 945 C C . VAL A 1 114 ? 32.142 -9.645 -29.748 1.00 81.19 114 VAL A C 1
ATOM 947 O O . VAL A 1 114 ? 32.678 -9.828 -30.840 1.00 81.19 114 VAL A O 1
ATOM 950 N N . TYR A 1 115 ? 32.675 -8.839 -28.827 1.00 80.00 115 TYR A N 1
ATOM 951 C CA . TYR A 1 115 ? 33.939 -8.130 -29.032 1.00 80.00 115 TYR A CA 1
ATOM 952 C C . TYR A 1 115 ? 35.111 -9.087 -29.270 1.00 80.00 115 TYR A C 1
ATOM 954 O O . TYR A 1 115 ? 35.910 -8.859 -30.176 1.00 80.00 115 TYR A O 1
ATOM 962 N N . PHE A 1 116 ? 35.197 -10.178 -28.506 1.00 80.31 116 PHE A N 1
ATOM 963 C CA . PHE A 1 116 ? 36.222 -11.205 -28.683 1.00 80.31 116 PHE A CA 1
ATOM 964 C C . PHE A 1 116 ? 36.087 -11.933 -30.028 1.00 80.31 116 PHE A C 1
ATOM 966 O O . PHE A 1 116 ? 37.088 -12.181 -30.694 1.00 80.31 116 PHE A O 1
ATOM 973 N N . TYR A 1 117 ? 34.860 -12.225 -30.460 1.00 82.25 117 TYR A N 1
ATOM 974 C CA . TYR A 1 117 ? 34.579 -12.832 -31.759 1.00 82.25 117 TYR A CA 1
ATOM 975 C C . TYR A 1 117 ? 35.024 -11.928 -32.914 1.00 82.25 117 TYR A C 1
ATOM 977 O O . TYR A 1 117 ? 35.745 -12.378 -33.806 1.00 82.25 117 TYR A O 1
ATOM 985 N N . PHE A 1 118 ? 34.670 -10.639 -32.873 1.00 77.62 118 PHE A N 1
ATOM 986 C CA . PHE A 1 118 ? 35.155 -9.676 -33.863 1.00 77.62 118 PHE A CA 1
ATOM 987 C C . PHE A 1 118 ? 36.678 -9.546 -33.814 1.00 77.62 118 PHE A C 1
ATOM 989 O O . PHE A 1 118 ? 37.322 -9.565 -34.859 1.00 77.62 118 PHE A O 1
ATOM 996 N N . TYR A 1 119 ? 37.275 -9.494 -32.622 1.00 76.38 119 TYR A N 1
ATOM 997 C CA . TYR A 1 119 ? 38.728 -9.456 -32.471 1.00 76.38 119 TYR A CA 1
ATOM 998 C C . TYR A 1 119 ? 39.406 -10.671 -33.117 1.00 76.38 119 TYR A C 1
ATOM 1000 O O . TYR A 1 119 ? 40.358 -10.496 -33.872 1.00 76.38 119 TYR A O 1
ATOM 1008 N N . TRP A 1 120 ? 38.881 -11.881 -32.896 1.00 79.50 120 TRP A N 1
ATOM 1009 C CA . TRP A 1 120 ? 39.381 -13.110 -33.518 1.00 79.50 120 TRP A CA 1
ATOM 1010 C C . TRP A 1 120 ? 39.265 -13.067 -35.045 1.00 79.50 120 TRP A C 1
ATOM 1012 O O . TRP A 1 120 ? 40.198 -13.455 -35.744 1.00 79.50 120 TRP A O 1
ATOM 1022 N N . MET A 1 121 ? 38.147 -12.558 -35.570 1.00 79.56 121 MET A N 1
ATOM 1023 C CA . MET A 1 121 ? 37.921 -12.430 -37.014 1.00 79.56 121 MET A CA 1
ATOM 1024 C C . MET A 1 121 ? 38.886 -11.433 -37.677 1.00 79.56 121 MET A C 1
ATOM 1026 O O . MET A 1 121 ? 39.221 -11.585 -38.849 1.00 79.56 121 MET A O 1
ATOM 1030 N N . TYR A 1 122 ? 39.356 -10.432 -36.929 1.00 77.00 122 TYR A N 1
ATOM 1031 C CA . TYR A 1 122 ? 40.303 -9.425 -37.409 1.00 77.00 122 TYR A CA 1
ATOM 1032 C C . TYR A 1 122 ? 41.777 -9.823 -37.266 1.00 77.00 122 TYR A C 1
ATOM 1034 O O . TYR A 1 122 ? 42.635 -9.045 -37.684 1.00 77.00 122 TYR A O 1
ATOM 1042 N N . ILE A 1 123 ? 42.108 -11.001 -36.719 1.00 74.81 123 ILE A N 1
ATOM 1043 C CA . ILE A 1 123 ? 43.489 -11.498 -36.726 1.00 74.81 123 ILE A CA 1
ATOM 1044 C C . ILE A 1 123 ? 43.805 -11.973 -38.153 1.00 74.81 123 ILE A C 1
ATOM 1046 O O . ILE A 1 123 ? 43.266 -12.994 -38.582 1.00 74.81 123 ILE A O 1
ATOM 1050 N N . PRO A 1 124 ? 44.661 -11.265 -38.915 1.00 52.72 124 PRO A N 1
ATOM 1051 C CA . PRO A 1 124 ? 44.981 -11.669 -40.273 1.00 52.72 124 PRO A CA 1
ATOM 1052 C C . PRO A 1 124 ? 45.738 -12.998 -40.239 1.00 52.72 124 PRO A C 1
ATOM 1054 O O . PRO A 1 124 ? 46.718 -13.156 -39.505 1.00 52.72 124 PRO A O 1
ATOM 1057 N N . GLU A 1 125 ? 45.262 -13.944 -41.043 1.00 61.81 125 GLU A N 1
ATOM 1058 C CA . GLU A 1 125 ? 45.834 -15.279 -41.181 1.00 61.81 125 GLU A CA 1
ATOM 1059 C C . GLU A 1 125 ? 47.349 -15.174 -41.444 1.00 61.81 125 GLU A C 1
ATOM 1061 O O . GLU A 1 125 ? 47.772 -14.428 -42.339 1.00 61.81 125 GLU A O 1
ATOM 1066 N N . PRO A 1 126 ? 48.201 -15.857 -40.654 1.00 52.91 126 PRO A N 1
ATOM 1067 C CA . PRO A 1 126 ? 49.639 -15.763 -40.820 1.00 52.91 126 PRO A CA 1
ATOM 1068 C C . PRO A 1 126 ? 49.998 -16.322 -42.192 1.00 52.91 126 PRO A C 1
ATOM 1070 O O . PRO A 1 126 ? 49.914 -17.524 -42.431 1.00 52.91 126 PRO A O 1
ATOM 1073 N N . GLN A 1 127 ? 50.403 -15.440 -43.108 1.00 53.44 127 GLN A N 1
ATOM 1074 C CA . GLN A 1 127 ? 50.851 -15.862 -44.425 1.00 53.44 127 GLN A CA 1
ATOM 1075 C C . GLN A 1 127 ? 52.064 -16.778 -44.269 1.00 53.44 127 GLN A C 1
ATOM 1077 O O . GLN A 1 127 ? 53.183 -16.333 -43.989 1.00 53.44 127 GLN A O 1
ATOM 1082 N N . HIS A 1 128 ? 51.830 -18.078 -44.442 1.00 46.62 128 HIS A N 1
ATOM 1083 C CA . HIS A 1 128 ? 52.873 -19.079 -44.538 1.00 46.62 128 HIS A CA 1
ATOM 1084 C C . HIS A 1 128 ? 53.721 -18.756 -45.766 1.00 46.62 128 HIS A C 1
ATOM 1086 O O . HIS A 1 128 ? 53.383 -19.086 -46.900 1.00 46.62 128 HIS A O 1
ATOM 1092 N N . ARG A 1 129 ? 54.843 -18.074 -45.528 1.00 45.16 129 ARG A N 1
ATOM 1093 C CA . ARG A 1 129 ? 55.886 -17.831 -46.521 1.00 45.16 129 ARG A CA 1
ATOM 1094 C C . ARG A 1 129 ? 56.479 -19.184 -46.914 1.00 45.16 129 ARG A C 1
ATOM 1096 O O . ARG A 1 129 ? 57.388 -19.696 -46.260 1.00 45.16 129 ARG A O 1
ATOM 1103 N N . SER A 1 130 ? 55.943 -19.770 -47.977 1.00 45.88 130 SER A N 1
ATOM 1104 C CA . SER A 1 130 ? 56.478 -20.943 -48.659 1.00 45.88 130 SER A CA 1
ATOM 1105 C C . SER A 1 130 ? 57.877 -20.620 -49.186 1.00 45.88 130 SER A C 1
ATOM 1107 O O . SER A 1 130 ? 58.060 -19.957 -50.208 1.00 45.88 130 SER A O 1
ATOM 1109 N N . ARG A 1 131 ? 58.886 -21.042 -48.422 1.00 52.38 131 ARG A N 1
ATOM 1110 C CA . ARG A 1 131 ? 60.304 -20.881 -48.731 1.00 52.38 131 ARG A CA 1
ATOM 1111 C C . ARG A 1 131 ? 60.749 -22.060 -49.595 1.00 52.38 131 ARG A C 1
ATOM 1113 O O . ARG A 1 131 ? 61.142 -23.096 -49.077 1.00 52.38 131 ARG A O 1
ATOM 1120 N N . SER A 1 132 ? 60.713 -21.881 -50.909 1.00 51.59 132 SER A N 1
ATOM 1121 C CA . SER A 1 132 ? 61.418 -22.748 -51.856 1.00 51.59 132 SER A CA 1
ATOM 1122 C C . SER A 1 132 ? 61.930 -21.909 -53.025 1.00 51.59 132 SER A C 1
ATOM 1124 O O . SER A 1 132 ? 61.234 -21.717 -54.018 1.00 51.59 132 SER A O 1
ATOM 1126 N N . GLN A 1 133 ? 63.153 -21.393 -52.898 1.00 46.72 133 GLN A N 1
ATOM 1127 C CA . GLN A 1 133 ? 63.959 -21.002 -54.054 1.00 46.72 133 GLN A CA 1
ATOM 1128 C C . GLN A 1 133 ? 65.264 -21.807 -54.031 1.00 46.72 133 GLN A C 1
ATOM 1130 O O . GLN A 1 133 ? 65.901 -21.884 -52.976 1.00 46.72 133 GLN A O 1
ATOM 1135 N N . PRO A 1 134 ? 65.643 -22.438 -55.156 1.00 49.31 134 PRO A N 1
ATOM 1136 C CA . PRO A 1 134 ? 66.861 -23.220 -55.256 1.00 49.31 134 PRO A CA 1
ATOM 1137 C C . PRO A 1 134 ? 68.078 -22.307 -55.425 1.00 49.31 134 PRO A C 1
ATOM 1139 O O . PRO A 1 134 ? 68.041 -21.283 -56.103 1.00 49.31 134 PRO A O 1
ATOM 1142 N N . LEU A 1 135 ? 69.161 -22.707 -54.769 1.00 48.19 135 LEU A N 1
ATOM 1143 C CA . LEU A 1 135 ? 70.447 -22.030 -54.734 1.00 48.19 135 LEU A CA 1
ATOM 1144 C C . LEU A 1 135 ? 71.214 -22.336 -56.034 1.00 48.19 135 LEU A C 1
ATOM 1146 O O . LEU A 1 135 ? 71.797 -23.413 -56.160 1.00 48.19 135 LEU A O 1
ATOM 1150 N N . THR A 1 136 ? 71.235 -21.413 -56.997 1.00 42.88 136 THR A N 1
ATOM 1151 C CA . THR A 1 136 ? 72.147 -21.507 -58.150 1.00 42.88 136 THR A CA 1
ATOM 1152 C C . THR A 1 136 ? 73.478 -20.857 -57.773 1.00 42.88 136 THR A C 1
ATOM 1154 O O . THR A 1 136 ? 73.557 -19.658 -57.517 1.00 42.88 136 THR A O 1
ATOM 1157 N N . ARG A 1 137 ? 74.513 -21.691 -57.659 1.00 47.59 137 ARG A N 1
ATOM 1158 C CA . ARG A 1 137 ? 75.914 -21.320 -57.431 1.00 47.59 137 ARG A CA 1
ATOM 1159 C C . ARG A 1 137 ? 76.539 -20.976 -58.783 1.00 47.59 137 ARG A C 1
ATOM 1161 O O . ARG A 1 137 ? 76.575 -21.857 -59.629 1.00 47.59 137 ARG A O 1
ATOM 1168 N N . ASP A 1 138 ? 77.106 -19.781 -58.920 1.00 38.94 138 ASP A N 1
ATOM 1169 C CA . ASP A 1 138 ? 78.122 -19.484 -59.936 1.00 38.94 138 ASP A CA 1
ATOM 1170 C C . ASP A 1 138 ? 79.349 -18.814 -59.289 1.00 38.94 138 ASP A C 1
ATOM 1172 O O . ASP A 1 138 ? 79.197 -18.099 -58.290 1.00 38.94 138 ASP A O 1
ATOM 1176 N N . PRO A 1 139 ? 80.576 -19.064 -59.795 1.00 56.25 139 PRO A N 1
ATOM 1177 C CA . PRO A 1 139 ? 81.805 -18.632 -59.148 1.00 56.25 139 PRO A CA 1
ATOM 1178 C C . PRO A 1 139 ? 82.397 -17.338 -59.739 1.00 56.25 139 PRO A C 1
ATOM 1180 O O . PRO A 1 139 ? 82.488 -17.158 -60.945 1.00 56.25 139 PRO A O 1
ATOM 1183 N N . VAL A 1 140 ? 82.875 -16.491 -58.824 1.00 45.41 140 VAL A N 1
ATOM 1184 C CA . VAL A 1 140 ? 84.134 -15.717 -58.844 1.00 45.41 140 VAL A CA 1
ATOM 1185 C C . VAL A 1 140 ? 84.571 -15.043 -60.160 1.00 45.41 140 VAL A C 1
ATOM 1187 O O . VAL A 1 140 ? 85.127 -15.680 -61.049 1.00 45.41 140 VAL A O 1
ATOM 1190 N N . GLN A 1 141 ? 84.580 -13.704 -60.148 1.00 38.16 141 GLN A N 1
ATOM 1191 C CA . GLN A 1 141 ? 85.675 -12.915 -60.730 1.00 38.16 141 GLN A CA 1
ATOM 1192 C C . GLN A 1 141 ? 86.028 -11.701 -59.844 1.00 38.16 141 GLN A C 1
ATOM 1194 O O . GLN A 1 141 ? 85.120 -11.063 -59.309 1.00 38.16 141 GLN A O 1
ATOM 1199 N N . PRO A 1 142 ? 87.324 -11.358 -59.678 1.00 53.12 142 PRO A N 1
ATOM 1200 C CA . PRO A 1 142 ? 87.763 -10.216 -58.885 1.00 53.12 142 PRO A CA 1
ATOM 1201 C C . PRO A 1 142 ? 88.102 -9.020 -59.785 1.00 53.12 142 PRO A C 1
ATOM 1203 O O . PRO A 1 142 ? 88.937 -9.149 -60.675 1.00 53.12 142 PRO A O 1
ATOM 1206 N N . GLN A 1 143 ? 87.556 -7.831 -59.515 1.00 39.69 143 GLN A N 1
ATOM 1207 C CA . GLN A 1 143 ? 88.153 -6.589 -60.017 1.00 39.69 143 GLN A CA 1
ATOM 1208 C C . GLN A 1 143 ? 88.095 -5.444 -58.997 1.00 39.69 143 GLN A C 1
ATOM 1210 O O . GLN A 1 143 ? 87.042 -4.961 -58.601 1.00 39.69 143 GLN A O 1
ATOM 1215 N N . PHE A 1 144 ? 89.305 -5.081 -58.568 1.00 41.81 144 PHE A N 1
ATOM 1216 C CA . PHE A 1 144 ? 89.856 -3.748 -58.329 1.00 41.81 144 PHE A CA 1
ATOM 1217 C C . PHE A 1 144 ? 88.952 -2.608 -57.823 1.00 41.81 144 PHE A C 1
ATOM 1219 O O . PHE A 1 144 ? 88.177 -1.994 -58.548 1.00 41.81 144 PHE A O 1
ATOM 1226 N N . ARG A 1 145 ? 89.241 -2.218 -56.571 1.00 45.66 145 ARG A N 1
ATOM 1227 C CA . ARG A 1 145 ? 89.010 -0.886 -55.986 1.00 45.66 145 ARG A CA 1
ATOM 1228 C C . ARG A 1 145 ? 89.639 0.232 -56.828 1.00 45.66 145 ARG A C 1
ATOM 1230 O O . ARG A 1 145 ? 90.790 0.093 -57.241 1.00 45.66 145 ARG A O 1
ATOM 1237 N N . PRO A 1 146 ? 89.038 1.430 -56.752 1.00 47.94 146 PRO A N 1
ATOM 1238 C CA . PRO A 1 146 ? 89.794 2.625 -56.397 1.00 47.94 146 PRO A CA 1
ATOM 1239 C C . PRO A 1 146 ? 89.376 3.172 -55.029 1.00 47.94 146 PRO A C 1
ATOM 1241 O O . PRO A 1 146 ? 88.240 3.061 -54.577 1.00 47.94 146 PRO A O 1
ATOM 1244 N N . ARG A 1 147 ? 90.369 3.741 -54.356 1.00 47.88 147 ARG A N 1
ATOM 1245 C CA . ARG A 1 147 ? 90.337 4.306 -53.011 1.00 47.88 147 ARG A CA 1
ATOM 1246 C C . ARG A 1 147 ? 89.897 5.771 -53.126 1.00 47.88 147 ARG A C 1
ATOM 1248 O O . ARG A 1 147 ? 90.621 6.555 -53.729 1.00 47.88 147 ARG A O 1
ATOM 1255 N N . VAL A 1 148 ? 88.759 6.138 -52.538 1.00 42.34 148 VAL A N 1
ATOM 1256 C CA . VAL A 1 148 ? 88.359 7.539 -52.311 1.00 42.34 148 VAL A CA 1
ATOM 1257 C C . VAL A 1 148 ? 88.128 7.733 -50.812 1.00 42.34 148 VAL A C 1
ATOM 1259 O O . VAL A 1 148 ? 87.566 6.869 -50.143 1.00 42.34 148 VAL A O 1
ATOM 1262 N N . GLN A 1 149 ? 88.693 8.821 -50.296 1.00 46.88 149 GLN A N 1
ATOM 1263 C CA . GLN A 1 149 ? 88.751 9.226 -48.891 1.00 46.88 149 GLN A CA 1
ATOM 1264 C C . GLN A 1 149 ? 87.421 9.831 -48.383 1.00 46.88 149 GLN A C 1
ATOM 1266 O O . GLN A 1 149 ? 86.524 10.083 -49.186 1.00 46.88 149 GLN A O 1
ATOM 1271 N N . PRO A 1 150 ? 87.267 10.008 -47.054 1.00 53.44 150 PRO A N 1
ATOM 1272 C CA . PRO A 1 150 ? 85.985 9.979 -46.364 1.00 53.44 150 PRO A CA 1
ATOM 1273 C C . PRO A 1 150 ? 85.330 11.361 -46.285 1.00 53.44 150 PRO A C 1
ATOM 1275 O O . PRO A 1 150 ? 85.975 12.350 -45.950 1.00 53.44 150 PRO A O 1
ATOM 1278 N N . GLY A 1 151 ? 84.023 11.414 -46.520 1.00 46.44 151 GLY A N 1
ATOM 1279 C CA . GLY A 1 151 ? 83.233 12.626 -46.346 1.00 46.44 151 GLY A CA 1
ATOM 1280 C C . GLY A 1 151 ? 81.757 12.289 -46.208 1.00 46.44 151 GLY A C 1
ATOM 1281 O O . GLY A 1 151 ? 81.115 11.971 -47.198 1.00 46.44 151 GLY A O 1
ATOM 1282 N N . VAL A 1 152 ? 81.269 12.365 -44.966 1.00 55.75 152 VAL A N 1
ATOM 1283 C CA . VAL A 1 152 ? 79.856 12.468 -44.559 1.00 55.75 152 VAL A CA 1
ATOM 1284 C C . VAL A 1 152 ? 78.946 11.349 -45.086 1.00 55.75 152 VAL A C 1
ATOM 1286 O O . VAL A 1 152 ? 78.321 11.455 -46.136 1.00 55.75 152 VAL A O 1
ATOM 1289 N N . GLN A 1 153 ? 78.831 10.274 -44.298 1.00 47.09 153 GLN A N 1
ATOM 1290 C CA . GLN A 1 153 ? 77.737 9.312 -44.439 1.00 47.09 153 GLN A CA 1
ATOM 1291 C C . GLN A 1 153 ? 76.395 10.029 -44.209 1.00 47.09 153 GLN A C 1
ATOM 1293 O O . GLN A 1 153 ? 76.221 10.631 -43.145 1.00 47.09 153 GLN A O 1
ATOM 1298 N N . PRO A 1 154 ? 75.426 9.940 -45.136 1.00 49.12 154 PRO A N 1
ATOM 1299 C CA . PRO A 1 154 ? 74.037 10.173 -44.791 1.00 49.12 154 PRO A CA 1
ATOM 1300 C C . PRO A 1 154 ? 73.651 9.088 -43.790 1.00 49.12 154 PRO A C 1
ATOM 1302 O O . PRO A 1 154 ? 73.897 7.901 -44.005 1.00 49.12 154 PRO A O 1
ATOM 1305 N N . GLN A 1 155 ? 73.105 9.507 -42.659 1.00 47.41 155 GLN A N 1
ATOM 1306 C CA . GLN A 1 155 ? 72.553 8.616 -41.657 1.00 47.41 155 GLN A CA 1
ATOM 1307 C C . GLN A 1 155 ? 71.303 7.971 -42.267 1.00 47.41 155 GLN A C 1
ATOM 1309 O O . GLN A 1 155 ? 70.202 8.510 -42.169 1.00 47.41 155 GLN A O 1
ATOM 1314 N N . ASP A 1 156 ? 71.503 6.857 -42.977 1.00 45.72 156 ASP A N 1
ATOM 1315 C CA . ASP A 1 156 ? 70.426 6.027 -43.497 1.00 45.72 156 ASP A CA 1
ATOM 1316 C C . ASP A 1 156 ? 69.535 5.645 -42.319 1.00 45.72 156 ASP A C 1
ATOM 1318 O O . ASP A 1 156 ? 69.941 4.966 -41.371 1.00 45.72 156 ASP A O 1
ATOM 1322 N N . SER A 1 157 ? 68.313 6.162 -42.366 1.00 54.56 157 SER A N 1
ATOM 1323 C CA . SER A 1 157 ? 67.258 5.886 -41.409 1.00 54.56 157 SER A CA 1
ATOM 1324 C C . SER A 1 157 ? 66.926 4.408 -41.546 1.00 54.56 157 SER A C 1
ATOM 1326 O O . SER A 1 157 ? 66.183 3.999 -42.437 1.00 54.56 157 SER A O 1
ATOM 1328 N N . GLN A 1 158 ? 67.537 3.586 -40.690 1.00 55.28 158 GLN A N 1
ATOM 1329 C CA . GLN A 1 158 ? 67.195 2.177 -40.618 1.00 55.28 158 GLN A CA 1
ATOM 1330 C C . GLN A 1 158 ? 65.682 2.066 -40.392 1.00 55.28 158 GLN A C 1
ATOM 1332 O O . GLN A 1 158 ? 65.164 2.705 -39.469 1.00 55.28 158 GLN A O 1
ATOM 1337 N N . PRO A 1 159 ? 64.958 1.295 -41.223 1.00 59.41 159 PRO A N 1
ATOM 1338 C CA . PRO A 1 159 ? 63.538 1.084 -41.008 1.00 59.41 159 PRO A CA 1
ATOM 1339 C C . PRO A 1 159 ? 63.360 0.488 -39.608 1.00 59.41 159 PRO A C 1
ATOM 1341 O O . PRO A 1 159 ? 64.132 -0.406 -39.237 1.00 59.41 159 PRO A O 1
ATOM 1344 N N . PRO A 1 160 ? 62.394 0.981 -38.812 1.00 54.22 160 PRO A N 1
ATOM 1345 C CA . PRO A 1 160 ? 62.207 0.515 -37.449 1.00 54.22 160 PRO A CA 1
ATOM 1346 C C . PRO A 1 160 ? 62.066 -1.001 -37.483 1.00 54.22 160 PRO A C 1
ATOM 1348 O O . PRO A 1 160 ? 61.224 -1.559 -38.193 1.00 54.22 160 PRO A O 1
ATOM 1351 N N . THR A 1 161 ? 62.947 -1.678 -36.753 1.00 56.22 161 THR A N 1
ATOM 1352 C CA . THR A 1 161 ? 62.900 -3.130 -36.634 1.00 56.22 161 THR A CA 1
ATOM 1353 C C . THR A 1 161 ? 61.510 -3.518 -36.133 1.00 56.22 161 THR A C 1
ATOM 1355 O O . THR A 1 161 ? 60.950 -2.879 -35.243 1.00 56.22 161 THR A O 1
ATOM 1358 N N . LEU A 1 162 ? 60.910 -4.543 -36.747 1.00 56.50 162 LEU A N 1
ATOM 1359 C CA . LEU A 1 162 ? 59.505 -4.945 -36.559 1.00 56.50 162 LEU A CA 1
ATOM 1360 C C . LEU A 1 162 ? 59.117 -5.170 -35.077 1.00 56.50 162 LEU A C 1
ATOM 1362 O O . LEU A 1 162 ? 57.946 -5.124 -34.701 1.00 56.50 162 LEU A O 1
ATOM 1366 N N . THR A 1 163 ? 60.114 -5.402 -34.227 1.00 55.00 163 THR A N 1
ATOM 1367 C CA . THR A 1 163 ? 60.030 -5.490 -32.769 1.00 55.00 163 THR A CA 1
ATOM 1368 C C . THR A 1 163 ? 59.653 -4.167 -32.098 1.00 55.00 163 THR A C 1
ATOM 1370 O O . THR A 1 163 ? 58.844 -4.180 -31.174 1.00 55.00 163 THR A O 1
ATOM 1373 N N . GLN A 1 164 ? 60.147 -3.023 -32.573 1.00 54.00 164 GLN A N 1
ATOM 1374 C CA . GLN A 1 164 ? 59.876 -1.713 -31.969 1.00 54.00 164 GLN A CA 1
ATOM 1375 C C . GLN A 1 164 ? 58.442 -1.228 -32.254 1.00 54.00 164 GLN A C 1
ATOM 1377 O O . GLN A 1 164 ? 57.793 -0.657 -31.378 1.00 54.00 164 GLN A O 1
ATOM 1382 N N . ALA A 1 165 ? 57.895 -1.559 -33.430 1.00 58.28 165 ALA A N 1
ATOM 1383 C CA . ALA A 1 165 ? 56.495 -1.287 -33.772 1.00 58.28 165 ALA A CA 1
ATOM 1384 C C . ALA A 1 165 ? 55.502 -2.124 -32.935 1.00 58.28 165 ALA A C 1
ATOM 1386 O O . ALA A 1 165 ? 54.436 -1.637 -32.562 1.00 58.28 165 ALA A O 1
ATOM 1387 N N . ARG A 1 166 ? 55.860 -3.369 -32.579 1.00 56.94 166 ARG A N 1
ATOM 1388 C CA . ARG A 1 166 ? 55.014 -4.235 -31.734 1.00 56.94 166 ARG A CA 1
ATOM 1389 C C . ARG A 1 166 ? 54.949 -3.775 -30.278 1.00 56.94 166 ARG A C 1
ATOM 1391 O O . ARG A 1 166 ? 53.880 -3.839 -29.677 1.00 56.94 166 ARG A O 1
ATOM 1398 N N . VAL A 1 167 ? 56.057 -3.282 -29.721 1.00 64.19 167 VAL A N 1
ATOM 1399 C CA . VAL A 1 167 ? 56.085 -2.782 -28.334 1.00 64.19 167 VAL A CA 1
ATOM 1400 C C . VAL A 1 167 ? 55.286 -1.478 -28.198 1.00 64.19 167 VAL A C 1
ATOM 1402 O O . VAL A 1 167 ? 54.544 -1.318 -27.229 1.00 64.19 167 VAL A O 1
ATOM 1405 N N . GLY A 1 168 ? 55.345 -0.589 -29.199 1.00 69.94 168 GLY A N 1
ATOM 1406 C CA . GLY A 1 168 ? 54.545 0.644 -29.221 1.00 69.94 168 GLY A CA 1
ATOM 1407 C C . GLY A 1 168 ? 53.033 0.392 -29.267 1.00 69.94 168 GLY A C 1
ATOM 1408 O O . GLY A 1 168 ? 52.280 1.037 -28.538 1.00 69.94 168 GLY A O 1
ATOM 1409 N N . GLY A 1 169 ? 52.586 -0.595 -30.054 1.00 72.94 169 GLY A N 1
ATOM 1410 C CA . GLY A 1 169 ? 51.170 -0.971 -30.128 1.00 72.94 169 GLY A CA 1
ATOM 1411 C C . GLY A 1 169 ? 50.616 -1.515 -28.806 1.00 72.94 169 GLY A C 1
ATOM 1412 O O . GLY A 1 169 ? 49.504 -1.163 -28.416 1.00 72.94 169 GLY A O 1
ATOM 1413 N N . PHE A 1 170 ? 51.403 -2.312 -28.076 1.00 68.81 170 PHE A N 1
ATOM 1414 C CA . PHE A 1 170 ? 50.981 -2.862 -26.783 1.00 68.81 170 PHE A CA 1
ATOM 1415 C C . PHE A 1 170 ? 50.878 -1.780 -25.697 1.00 68.81 170 PHE A C 1
ATOM 1417 O O . PHE A 1 170 ? 49.909 -1.755 -24.938 1.00 68.81 170 PHE A O 1
ATOM 1424 N N . ALA A 1 171 ? 51.836 -0.848 -25.652 1.00 67.25 171 ALA A N 1
ATOM 1425 C CA . ALA A 1 171 ? 51.802 0.274 -24.713 1.00 67.25 171 ALA A CA 1
ATOM 1426 C C . ALA A 1 171 ? 50.615 1.216 -24.984 1.00 67.25 171 ALA A C 1
ATOM 1428 O O . ALA A 1 171 ? 49.924 1.624 -24.051 1.00 67.25 171 ALA A O 1
ATOM 1429 N N . PHE A 1 172 ? 50.332 1.505 -26.257 1.00 73.94 172 PHE A N 1
ATOM 1430 C CA . PHE A 1 172 ? 49.196 2.339 -26.653 1.00 73.94 172 PHE A CA 1
ATOM 1431 C C . PHE A 1 172 ? 47.846 1.676 -26.332 1.00 73.94 172 PHE A C 1
ATOM 1433 O O . PHE A 1 172 ? 46.952 2.319 -25.786 1.00 73.94 172 PHE A O 1
ATOM 1440 N N . TYR A 1 173 ? 47.715 0.370 -26.586 1.00 71.56 173 TYR A N 1
ATOM 1441 C CA . TYR A 1 173 ? 46.504 -0.386 -26.259 1.00 71.56 173 TYR A CA 1
ATOM 1442 C C . TYR A 1 173 ? 46.270 -0.498 -24.743 1.00 71.56 173 TYR A C 1
ATOM 1444 O O . TYR A 1 173 ? 45.147 -0.318 -24.272 1.00 71.56 173 TYR A O 1
ATOM 1452 N N . SER A 1 174 ? 47.335 -0.720 -23.964 1.00 78.25 174 SER A N 1
ATOM 1453 C CA . SER A 1 174 ? 47.273 -0.721 -22.497 1.00 78.25 174 SER A CA 1
ATOM 1454 C C . SER A 1 174 ? 46.816 0.635 -21.946 1.00 78.25 174 SER A C 1
ATOM 1456 O O . SER A 1 174 ? 45.950 0.687 -21.074 1.00 78.25 174 SER A O 1
ATOM 1458 N N . ALA A 1 175 ? 47.314 1.740 -22.512 1.00 78.25 175 ALA A N 1
ATOM 1459 C CA . ALA A 1 175 ? 46.904 3.086 -22.116 1.00 78.25 175 ALA A CA 1
ATOM 1460 C C . ALA A 1 175 ? 45.421 3.371 -22.420 1.00 78.25 175 ALA A C 1
ATOM 1462 O O . ALA A 1 175 ? 44.731 3.952 -21.584 1.00 78.25 175 ALA A O 1
ATOM 1463 N N . ILE A 1 176 ? 44.907 2.923 -23.572 1.00 83.06 176 ILE A N 1
ATOM 1464 C CA . ILE A 1 176 ? 43.484 3.072 -23.923 1.00 83.06 176 ILE A CA 1
ATOM 1465 C C . ILE A 1 176 ? 42.596 2.244 -22.989 1.00 83.06 176 ILE A C 1
ATOM 1467 O O . ILE A 1 176 ? 41.594 2.757 -22.493 1.00 83.06 176 ILE A O 1
ATOM 1471 N N . ASN A 1 177 ? 42.969 0.995 -22.695 1.00 79.25 177 ASN A N 1
ATOM 1472 C CA . ASN A 1 177 ? 42.210 0.166 -21.757 1.00 79.25 177 ASN A CA 1
ATOM 1473 C C . ASN A 1 177 ? 42.230 0.742 -20.339 1.00 79.25 177 ASN A C 1
ATOM 1475 O O . ASN A 1 177 ? 41.186 0.800 -19.695 1.00 79.25 177 ASN A O 1
ATOM 1479 N N . ALA A 1 178 ? 43.378 1.235 -19.869 1.00 78.06 178 ALA A N 1
ATOM 1480 C CA . ALA A 1 178 ? 43.469 1.899 -18.573 1.00 78.06 178 ALA A CA 1
ATOM 1481 C C . ALA A 1 178 ? 42.590 3.161 -18.518 1.00 78.06 178 ALA A C 1
ATOM 1483 O O . ALA A 1 178 ? 41.868 3.356 -17.543 1.00 78.06 178 ALA A O 1
ATOM 1484 N N . ALA A 1 179 ? 42.588 3.980 -19.576 1.00 82.00 179 ALA A N 1
ATOM 1485 C CA . ALA A 1 179 ? 41.734 5.165 -19.672 1.00 82.00 179 ALA A CA 1
ATOM 1486 C C . ALA A 1 179 ? 40.238 4.812 -19.740 1.00 82.00 179 ALA A C 1
ATOM 1488 O O . ALA A 1 179 ? 39.421 5.499 -19.131 1.00 82.00 179 ALA A O 1
ATOM 1489 N N . SER A 1 180 ? 39.874 3.724 -20.426 1.00 83.69 180 SER A N 1
ATOM 1490 C CA . SER A 1 180 ? 38.494 3.230 -20.478 1.00 83.69 180 SER A CA 1
ATOM 1491 C C . SER A 1 180 ? 38.024 2.730 -19.109 1.00 83.69 180 SER A C 1
ATOM 1493 O O . SER A 1 180 ? 36.950 3.124 -18.658 1.00 83.69 180 SER A O 1
ATOM 1495 N N . ILE A 1 181 ? 38.861 1.967 -18.396 1.00 79.50 181 ILE A N 1
ATOM 1496 C CA . ILE A 1 181 ? 38.576 1.510 -17.029 1.00 79.50 181 ILE A CA 1
ATOM 1497 C C . ILE A 1 181 ? 38.418 2.712 -16.090 1.00 79.50 181 ILE A C 1
ATOM 1499 O O . ILE A 1 181 ? 37.421 2.791 -15.371 1.00 79.50 181 ILE A O 1
ATOM 1503 N N . LEU A 1 182 ? 39.330 3.690 -16.146 1.00 82.44 182 LEU A N 1
ATOM 1504 C CA . LEU A 1 182 ? 39.216 4.915 -15.348 1.00 82.44 182 LEU A CA 1
ATOM 1505 C C . LEU A 1 182 ? 37.937 5.697 -15.683 1.00 82.44 182 LEU A C 1
ATOM 1507 O O . LEU A 1 182 ? 37.246 6.150 -14.777 1.00 82.44 182 LEU A O 1
ATOM 1511 N N . GLY A 1 183 ? 37.587 5.811 -16.967 1.00 85.19 183 GLY A N 1
ATOM 1512 C CA . GLY A 1 183 ? 36.364 6.477 -17.418 1.00 85.19 183 GLY A CA 1
ATOM 1513 C C . GLY A 1 183 ? 35.098 5.785 -16.911 1.00 85.19 183 GLY A C 1
ATOM 1514 O O . GLY A 1 183 ? 34.197 6.449 -16.401 1.00 85.19 183 GLY A O 1
ATOM 1515 N N . THR A 1 184 ? 35.047 4.450 -16.967 1.00 77.94 184 THR A N 1
ATOM 1516 C CA . THR A 1 184 ? 33.930 3.681 -16.394 1.00 77.94 184 THR A CA 1
ATOM 1517 C C . THR A 1 184 ? 33.863 3.795 -14.874 1.00 77.94 184 THR A C 1
ATOM 1519 O O . THR A 1 184 ? 32.766 3.882 -14.331 1.00 77.94 184 THR A O 1
ATOM 1522 N N . PHE A 1 185 ? 35.005 3.873 -14.186 1.00 76.44 185 PHE A N 1
ATOM 1523 C CA . PHE A 1 185 ? 35.057 4.063 -12.737 1.00 76.44 185 PHE A CA 1
ATOM 1524 C C . PHE A 1 185 ? 34.567 5.456 -12.320 1.00 76.44 185 PHE A C 1
ATOM 1526 O O . PHE A 1 185 ? 33.787 5.567 -11.379 1.00 76.44 185 PHE A O 1
ATOM 1533 N N . ILE A 1 186 ? 34.956 6.506 -13.049 1.00 79.12 186 ILE A N 1
ATOM 1534 C CA . ILE A 1 186 ? 34.507 7.884 -12.797 1.00 79.12 186 ILE A CA 1
ATOM 1535 C C . ILE A 1 186 ? 33.002 8.020 -13.067 1.00 79.12 186 ILE A C 1
ATOM 1537 O O . ILE A 1 186 ? 32.277 8.539 -12.223 1.00 79.12 186 ILE A O 1
ATOM 1541 N N . LEU A 1 187 ? 32.502 7.483 -14.186 1.00 75.25 187 LEU A N 1
ATOM 1542 C CA . LEU A 1 187 ? 31.065 7.489 -14.495 1.00 75.25 187 LEU A CA 1
ATOM 1543 C C . LEU A 1 187 ? 30.248 6.668 -13.488 1.00 75.25 187 LEU A C 1
ATOM 1545 O O . LEU A 1 187 ? 29.137 7.056 -13.123 1.00 75.25 187 LEU A O 1
ATOM 1549 N N . TRP A 1 188 ? 30.795 5.547 -13.015 1.00 86.12 188 TRP A N 1
ATOM 1550 C CA . TRP A 1 188 ? 30.188 4.756 -11.948 1.00 86.12 188 TRP A CA 1
ATOM 1551 C C . TRP A 1 188 ? 30.153 5.538 -10.634 1.00 86.12 188 TRP A C 1
ATOM 1553 O O . TRP A 1 188 ? 29.113 5.577 -9.981 1.00 86.12 188 TRP A O 1
ATOM 1563 N N . GLN A 1 189 ? 31.243 6.223 -10.279 1.00 76.44 189 GLN A N 1
ATOM 1564 C CA . GLN A 1 189 ? 31.321 7.054 -9.081 1.00 76.44 189 GLN A CA 1
ATOM 1565 C C . GLN A 1 189 ? 30.312 8.211 -9.128 1.00 76.44 189 GLN A C 1
ATOM 1567 O O . GLN A 1 189 ? 29.595 8.413 -8.152 1.00 76.44 189 GLN A O 1
ATOM 1572 N N . GLU A 1 190 ? 30.201 8.933 -10.245 1.00 80.38 190 GLU A N 1
ATOM 1573 C CA . GLU A 1 190 ? 29.269 10.064 -10.370 1.00 80.38 190 GLU A CA 1
ATOM 1574 C C . GLU A 1 190 ? 27.799 9.639 -10.375 1.00 80.38 190 GLU A C 1
ATOM 1576 O O . GLU A 1 190 ? 26.948 10.364 -9.858 1.00 80.38 190 GLU A O 1
ATOM 1581 N N . ARG A 1 191 ? 27.485 8.456 -10.917 1.00 79.56 191 ARG A N 1
ATOM 1582 C CA . ARG A 1 191 ? 26.099 7.984 -11.026 1.00 79.56 191 ARG A CA 1
ATOM 1583 C C . ARG A 1 191 ? 25.619 7.206 -9.802 1.00 79.56 191 ARG A C 1
ATOM 1585 O O . ARG A 1 191 ? 24.473 7.371 -9.399 1.00 79.56 191 ARG A O 1
ATOM 1592 N N . MET A 1 192 ? 26.477 6.390 -9.188 1.00 78.38 192 MET A N 1
ATOM 1593 C CA . MET A 1 192 ? 26.093 5.553 -8.045 1.00 78.38 192 MET A CA 1
ATOM 1594 C C . MET A 1 192 ? 26.174 6.278 -6.705 1.00 78.38 192 MET A C 1
ATOM 1596 O O . MET A 1 192 ? 25.402 5.935 -5.811 1.00 78.38 192 MET A O 1
ATOM 1600 N N . LEU A 1 193 ? 27.065 7.269 -6.526 1.00 84.50 193 LEU A N 1
ATOM 1601 C CA . LEU A 1 193 ? 27.118 8.006 -5.254 1.00 84.50 193 LEU A CA 1
ATOM 1602 C C . LEU A 1 193 ? 25.754 8.619 -4.902 1.00 84.50 193 LEU A C 1
ATOM 1604 O O . LEU A 1 193 ? 25.275 8.346 -3.805 1.00 84.50 193 LEU A O 1
ATOM 1608 N N . PRO A 1 194 ? 25.098 9.403 -5.781 1.00 82.88 194 PRO A N 1
ATOM 1609 C CA . PRO A 1 194 ? 23.839 10.063 -5.446 1.00 82.88 194 PRO A CA 1
ATOM 1610 C C . PRO A 1 194 ? 22.731 9.072 -5.078 1.00 82.88 194 PRO A C 1
ATOM 1612 O O . PRO A 1 194 ? 22.004 9.301 -4.114 1.00 82.88 194 PRO A O 1
ATOM 1615 N N . GLU A 1 195 ? 22.633 7.951 -5.797 1.00 80.50 195 GLU A N 1
ATOM 1616 C CA . GLU A 1 195 ? 21.624 6.916 -5.542 1.00 80.50 195 GLU A CA 1
ATOM 1617 C C . GLU A 1 195 ? 21.888 6.175 -4.225 1.00 80.50 195 GLU A C 1
ATOM 1619 O O . GLU A 1 195 ? 20.969 5.971 -3.428 1.00 80.50 195 GLU A O 1
ATOM 1624 N N . MET A 1 196 ? 23.149 5.847 -3.934 1.00 81.88 196 MET A N 1
ATOM 1625 C CA . MET A 1 196 ? 23.539 5.237 -2.660 1.00 81.88 196 MET A CA 1
ATOM 1626 C C . MET A 1 196 ? 23.337 6.203 -1.486 1.00 81.88 196 MET A C 1
ATOM 1628 O O . MET A 1 196 ? 22.846 5.793 -0.434 1.00 81.88 196 MET A O 1
ATOM 1632 N N . PHE A 1 197 ? 23.648 7.491 -1.663 1.00 83.06 197 PHE A N 1
ATOM 1633 C CA . PHE A 1 197 ? 23.373 8.529 -0.668 1.00 83.06 197 PHE A CA 1
ATOM 1634 C C . PHE A 1 197 ? 21.871 8.702 -0.435 1.00 83.06 197 PHE A C 1
ATOM 1636 O O . PHE A 1 197 ? 21.461 8.812 0.719 1.00 83.06 197 PHE A O 1
ATOM 1643 N N . LEU A 1 198 ? 21.046 8.661 -1.486 1.00 85.50 198 LEU A N 1
ATOM 1644 C CA . LEU A 1 198 ? 19.589 8.697 -1.359 1.00 85.50 198 LEU A CA 1
ATOM 1645 C C . LEU A 1 198 ? 19.078 7.479 -0.582 1.00 85.50 198 LEU A C 1
ATOM 1647 O O . LEU A 1 198 ? 18.257 7.628 0.317 1.00 85.50 198 LEU A O 1
ATOM 1651 N N . LEU A 1 199 ? 19.593 6.283 -0.870 1.00 85.81 199 LEU A N 1
ATOM 1652 C CA . LEU A 1 199 ? 19.170 5.052 -0.202 1.00 85.81 199 LEU A CA 1
ATOM 1653 C C . LEU A 1 199 ? 19.580 5.035 1.280 1.00 85.81 199 LEU A C 1
ATOM 1655 O O . LEU A 1 199 ? 18.772 4.675 2.141 1.00 85.81 199 LEU A O 1
ATOM 1659 N N . ILE A 1 200 ? 20.791 5.504 1.602 1.00 84.81 200 ILE A N 1
ATOM 1660 C CA . ILE A 1 200 ? 21.250 5.717 2.987 1.00 84.81 200 ILE A CA 1
ATOM 1661 C C . ILE A 1 200 ? 20.392 6.782 3.682 1.00 84.81 200 ILE A C 1
ATOM 1663 O O . ILE A 1 200 ? 19.973 6.598 4.822 1.00 84.81 200 ILE A O 1
ATOM 1667 N N . PHE A 1 201 ? 20.078 7.883 3.003 1.00 88.38 201 PHE A N 1
ATOM 1668 C CA . PHE A 1 201 ? 19.253 8.946 3.566 1.00 88.38 201 PHE A CA 1
ATOM 1669 C C . PHE A 1 201 ? 17.820 8.476 3.842 1.00 88.38 201 PHE A C 1
ATOM 1671 O O . PHE A 1 201 ? 17.300 8.721 4.926 1.00 88.38 201 PHE A O 1
ATOM 1678 N N . VAL A 1 202 ? 17.197 7.746 2.912 1.00 90.06 202 VAL A N 1
ATOM 1679 C CA . VAL A 1 202 ? 15.848 7.182 3.078 1.00 90.06 202 VAL A CA 1
ATOM 1680 C C . VAL A 1 202 ? 15.827 6.155 4.207 1.00 90.06 202 VAL A C 1
ATOM 1682 O O . VAL A 1 202 ? 14.931 6.197 5.047 1.00 90.06 202 VAL A O 1
ATOM 1685 N N . THR A 1 203 ? 16.822 5.271 4.291 1.00 88.69 203 THR A N 1
ATOM 1686 C CA . THR A 1 203 ? 16.898 4.289 5.387 1.00 88.69 203 THR A CA 1
ATOM 1687 C C . THR A 1 203 ? 17.110 4.953 6.744 1.00 88.69 203 THR A C 1
ATOM 1689 O O . THR A 1 203 ? 16.413 4.604 7.697 1.00 88.69 203 THR A O 1
ATOM 1692 N N . LEU A 1 204 ? 17.988 5.957 6.841 1.00 89.19 204 LEU A N 1
ATOM 1693 C CA . LEU A 1 204 ? 18.153 6.749 8.063 1.00 89.19 204 LEU A CA 1
ATOM 1694 C C . LEU A 1 204 ? 16.888 7.541 8.409 1.00 89.19 204 LEU A C 1
ATOM 1696 O O . LEU A 1 204 ? 16.530 7.617 9.581 1.00 89.19 204 LEU A O 1
ATOM 1700 N N . PHE A 1 205 ? 16.184 8.088 7.417 1.00 90.31 205 PHE A N 1
ATOM 1701 C CA . PHE A 1 205 ? 14.933 8.816 7.619 1.00 90.31 205 PHE A CA 1
ATOM 1702 C C . PHE A 1 205 ? 13.829 7.898 8.150 1.00 90.31 205 PHE A C 1
ATOM 1704 O O . PHE A 1 205 ? 13.197 8.224 9.154 1.00 90.31 205 PHE A O 1
ATOM 1711 N N . VAL A 1 206 ? 13.638 6.723 7.543 1.00 91.56 206 VAL A N 1
ATOM 1712 C CA . VAL A 1 206 ? 12.681 5.708 8.014 1.00 91.56 206 VAL A CA 1
ATOM 1713 C C . VAL A 1 206 ? 13.053 5.235 9.415 1.00 91.56 206 VAL A C 1
ATOM 1715 O O . VAL A 1 206 ? 12.189 5.179 10.289 1.00 91.56 206 VAL A O 1
ATOM 1718 N N . PHE A 1 207 ? 14.337 4.966 9.667 1.00 89.12 207 PHE A N 1
ATOM 1719 C CA . PHE A 1 207 ? 14.817 4.581 10.991 1.00 89.12 207 PHE A CA 1
ATOM 1720 C C . PHE A 1 207 ? 14.572 5.681 12.029 1.00 89.12 207 PHE A C 1
ATOM 1722 O O . PHE A 1 207 ? 14.116 5.393 13.133 1.00 89.12 207 PHE A O 1
ATOM 1729 N N . HIS A 1 208 ? 14.806 6.947 11.680 1.00 90.44 208 HIS A N 1
ATOM 1730 C CA . HIS A 1 208 ? 14.561 8.086 12.559 1.00 90.44 208 HIS A CA 1
ATOM 1731 C C . HIS A 1 208 ? 13.067 8.283 12.834 1.00 90.44 208 HIS A C 1
ATOM 1733 O O . HIS A 1 208 ? 12.676 8.515 13.976 1.00 90.44 208 HIS A O 1
ATOM 1739 N N . PHE A 1 209 ? 12.213 8.130 11.821 1.00 87.06 209 PHE A N 1
ATOM 1740 C CA . PHE A 1 209 ? 10.764 8.224 11.983 1.00 87.06 209 PHE A CA 1
ATOM 1741 C C . PHE A 1 209 ? 10.224 7.083 12.850 1.00 87.06 209 PHE A C 1
ATOM 1743 O O . PHE A 1 209 ? 9.428 7.317 13.760 1.00 87.06 209 PHE A O 1
ATOM 1750 N N . TYR A 1 210 ? 10.719 5.863 12.630 1.00 89.12 210 TYR A N 1
ATOM 1751 C CA . TYR A 1 210 ? 10.424 4.702 13.462 1.00 89.12 210 TYR A CA 1
ATOM 1752 C C . TYR A 1 210 ? 10.908 4.907 14.901 1.00 89.12 210 TYR A C 1
ATOM 1754 O O . TYR A 1 210 ? 10.168 4.648 15.849 1.00 89.12 210 TYR A O 1
ATOM 1762 N N . TRP A 1 211 ? 12.115 5.448 15.080 1.00 90.88 211 TRP A N 1
ATOM 1763 C CA . TRP A 1 211 ? 12.659 5.794 16.388 1.00 90.88 211 TRP A CA 1
ATOM 1764 C C . TRP A 1 211 ? 11.810 6.851 17.095 1.00 90.88 211 TRP A C 1
ATOM 1766 O O . TRP A 1 211 ? 11.498 6.668 18.266 1.00 90.88 211 TRP A O 1
ATOM 1776 N N . ILE A 1 212 ? 11.386 7.925 16.417 1.00 87.31 212 ILE A N 1
ATOM 1777 C CA . ILE A 1 212 ? 10.475 8.939 16.977 1.00 87.31 212 ILE A CA 1
ATOM 1778 C C . ILE A 1 212 ? 9.134 8.307 17.348 1.00 87.31 212 ILE A C 1
ATOM 1780 O O . ILE A 1 212 ? 8.605 8.583 18.424 1.00 87.31 212 ILE A O 1
ATOM 1784 N N . TRP A 1 213 ? 8.581 7.461 16.481 1.00 89.00 213 TRP A N 1
ATOM 1785 C CA . TRP A 1 213 ? 7.309 6.787 16.719 1.00 89.00 213 TRP A CA 1
ATOM 1786 C C . TRP A 1 213 ? 7.376 5.853 17.936 1.00 89.00 213 TRP A C 1
ATOM 1788 O O . TRP A 1 213 ? 6.486 5.901 18.781 1.00 89.00 213 TRP A O 1
ATOM 1798 N N . MET A 1 214 ? 8.467 5.094 18.083 1.00 79.69 214 MET A N 1
ATOM 1799 C CA . MET A 1 214 ? 8.723 4.220 19.236 1.00 79.69 214 MET A CA 1
ATOM 1800 C C . MET A 1 214 ? 9.096 4.993 20.509 1.00 79.69 214 MET A C 1
ATOM 1802 O O . MET A 1 214 ? 8.750 4.572 21.611 1.00 79.69 214 MET A O 1
ATOM 1806 N N . SER A 1 215 ? 9.810 6.114 20.369 1.00 78.12 215 SER A N 1
ATOM 1807 C CA . SER A 1 215 ? 10.283 6.942 21.487 1.00 78.12 215 SER A CA 1
ATOM 1808 C C . SER A 1 215 ? 9.229 7.900 21.999 1.00 78.12 215 SER A C 1
ATOM 1810 O O . SER A 1 215 ? 9.390 8.429 23.095 1.00 78.12 215 SER A O 1
ATOM 1812 N N . ARG A 1 216 ? 8.151 8.148 21.245 1.00 72.06 216 ARG A N 1
ATOM 1813 C CA . ARG A 1 216 ? 6.953 8.734 21.831 1.00 72.06 216 ARG A CA 1
ATOM 1814 C C . ARG A 1 216 ? 6.441 7.697 22.820 1.00 72.06 216 ARG A C 1
ATOM 1816 O O . ARG A 1 216 ? 5.907 6.683 22.372 1.00 72.06 216 ARG A O 1
ATOM 1823 N N . PRO A 1 217 ? 6.603 7.908 24.145 1.00 63.69 217 PRO A N 1
ATOM 1824 C CA . PRO A 1 217 ? 5.986 7.011 25.097 1.00 63.69 217 PRO A CA 1
ATOM 1825 C C . PRO A 1 217 ? 4.521 6.991 24.703 1.00 63.69 217 PRO A C 1
ATOM 1827 O O . PRO A 1 217 ? 3.912 8.061 24.584 1.00 63.69 217 PRO A O 1
ATOM 1830 N N . TYR A 1 218 ? 3.987 5.803 24.407 1.00 56.72 218 TYR A N 1
ATOM 1831 C CA . TYR A 1 218 ? 2.553 5.611 24.311 1.00 56.72 218 TYR A CA 1
ATOM 1832 C C . TYR A 1 218 ? 2.013 6.200 25.605 1.00 56.72 218 TYR A C 1
ATOM 1834 O O . TYR A 1 218 ? 2.106 5.565 26.657 1.00 56.72 218 TYR A O 1
ATOM 1842 N N . ARG A 1 219 ? 1.548 7.457 25.552 1.00 52.06 219 ARG A N 1
ATOM 1843 C CA . ARG A 1 219 ? 0.808 8.090 26.630 1.00 52.06 219 ARG A CA 1
ATOM 1844 C C . ARG A 1 219 ? -0.429 7.237 26.697 1.00 52.06 219 ARG A C 1
ATOM 1846 O O . ARG A 1 219 ? -1.375 7.424 25.938 1.00 52.06 219 ARG A O 1
ATOM 1853 N N . TYR A 1 220 ? -0.326 6.207 27.523 1.00 49.66 220 TYR A N 1
ATOM 1854 C CA . TYR A 1 220 ? -1.401 5.336 27.901 1.00 49.66 220 TYR A CA 1
ATOM 1855 C C . TYR A 1 220 ? -2.461 6.296 28.399 1.00 49.66 220 TYR A C 1
ATOM 1857 O O . TYR A 1 220 ? -2.285 6.932 29.436 1.00 49.66 220 TYR A O 1
ATOM 1865 N N . HIS A 1 221 ? -3.469 6.528 27.563 1.00 48.88 221 HIS A N 1
ATOM 1866 C CA . HIS A 1 221 ? -4.498 7.510 27.834 1.00 48.88 221 HIS A CA 1
ATOM 1867 C C . HIS A 1 221 ? -5.068 7.147 29.216 1.00 48.88 221 HIS A C 1
ATOM 1869 O O . HIS A 1 221 ? -5.611 6.044 29.359 1.00 48.88 221 HIS A O 1
ATOM 1875 N N . PRO A 1 222 ? -4.937 8.004 30.248 1.00 55.41 222 PRO A N 1
ATOM 1876 C CA . PRO A 1 222 ? -5.316 7.656 31.623 1.00 55.41 222 PRO A CA 1
ATOM 1877 C C . PRO A 1 222 ? -6.830 7.434 31.784 1.00 55.41 222 PRO A C 1
ATOM 1879 O O . PRO A 1 222 ? -7.303 7.007 32.832 1.00 55.41 222 PRO A O 1
ATOM 1882 N N . TYR A 1 223 ? -7.592 7.623 30.706 1.00 55.66 223 TYR A N 1
ATOM 1883 C CA . TYR A 1 223 ? -9.033 7.426 30.616 1.00 55.66 223 TYR A CA 1
ATOM 1884 C C . TYR A 1 223 ? -9.526 6.049 31.086 1.00 55.66 223 TYR A C 1
ATOM 1886 O O . TYR A 1 223 ? -10.623 5.956 31.626 1.00 55.66 223 TYR A O 1
ATOM 1894 N N . LYS A 1 224 ? -8.741 4.969 30.941 1.00 57.06 224 LYS A N 1
ATOM 1895 C CA . LYS A 1 224 ? -9.160 3.641 31.440 1.00 57.06 224 LYS A CA 1
ATOM 1896 C C . LYS A 1 224 ? -8.864 3.401 32.921 1.00 57.06 224 LYS A C 1
ATOM 1898 O O . LYS A 1 224 ? -9.511 2.541 33.514 1.00 57.06 224 LYS A O 1
ATOM 1903 N N . ALA A 1 225 ? -7.908 4.122 33.504 1.00 61.28 225 ALA A N 1
ATOM 1904 C CA . ALA A 1 225 ? -7.640 4.051 34.937 1.00 61.28 225 ALA A CA 1
ATOM 1905 C C . ALA A 1 225 ? -8.664 4.890 35.716 1.00 61.28 225 ALA A C 1
ATOM 1907 O O . ALA A 1 225 ? -9.205 4.402 36.705 1.00 61.28 225 ALA A O 1
ATOM 1908 N N . ASN A 1 226 ? -9.021 6.074 35.202 1.00 65.50 226 ASN A N 1
ATOM 1909 C CA . ASN A 1 226 ? -10.040 6.918 35.828 1.00 65.50 226 ASN A CA 1
ATOM 1910 C C . ASN A 1 226 ? -11.435 6.296 35.800 1.00 65.50 226 ASN A C 1
ATOM 1912 O O . ASN A 1 226 ? -12.105 6.352 36.817 1.00 65.50 226 ASN A O 1
ATOM 1916 N N . ARG A 1 227 ? -11.845 5.605 34.726 1.00 74.62 227 ARG A N 1
ATOM 1917 C CA . ARG A 1 227 ? -13.171 4.957 34.711 1.00 74.62 227 ARG A CA 1
ATOM 1918 C C . ARG A 1 227 ? -13.342 3.911 35.812 1.00 74.62 227 ARG A C 1
ATOM 1920 O O . ARG A 1 227 ? -14.383 3.847 36.435 1.00 74.62 227 ARG A O 1
ATOM 1927 N N . LYS A 1 228 ? -12.299 3.124 36.098 1.00 79.62 228 LYS A N 1
ATOM 1928 C CA . LYS A 1 228 ? -12.349 2.144 37.194 1.00 79.62 228 LYS A CA 1
ATOM 1929 C C . LYS A 1 228 ? -12.350 2.798 38.572 1.00 79.62 228 LYS A C 1
ATOM 1931 O O . LYS A 1 228 ? -12.935 2.240 39.490 1.00 79.62 228 LYS A O 1
ATOM 1936 N N . ALA A 1 229 ? -11.674 3.937 38.719 1.00 79.69 229 ALA A N 1
ATOM 1937 C CA . ALA A 1 229 ? -11.705 4.710 39.955 1.00 79.69 229 ALA A CA 1
ATOM 1938 C C . ALA A 1 229 ? -13.075 5.379 40.158 1.00 79.69 229 ALA A C 1
ATOM 1940 O O . ALA A 1 229 ? -13.585 5.389 41.272 1.00 79.69 229 ALA A O 1
ATOM 1941 N N . GLU A 1 230 ? -13.694 5.869 39.084 1.00 86.19 230 GLU A N 1
ATOM 1942 C CA . GLU A 1 230 ? -15.052 6.418 39.092 1.00 86.19 230 GLU A CA 1
ATOM 1943 C C . GLU A 1 230 ? -16.098 5.337 39.385 1.00 86.19 230 GLU A C 1
ATOM 1945 O O . GLU A 1 230 ? -16.944 5.552 40.247 1.00 86.19 230 GLU A O 1
ATOM 1950 N N . ASP A 1 231 ? -16.000 4.160 38.757 1.00 88.44 231 ASP A N 1
ATOM 1951 C CA . ASP A 1 231 ? -16.898 3.027 39.017 1.00 88.44 231 ASP A CA 1
ATOM 1952 C C . ASP A 1 231 ? -16.780 2.545 40.479 1.00 88.44 231 ASP A C 1
ATOM 1954 O O . ASP A 1 231 ? -17.791 2.297 41.136 1.00 88.44 231 ASP A O 1
ATOM 1958 N N . ALA A 1 232 ? -15.558 2.479 41.027 1.00 89.44 232 ALA A N 1
ATOM 1959 C CA . ALA A 1 232 ? -15.328 2.121 42.430 1.00 89.44 232 ALA A CA 1
ATOM 1960 C C . ALA A 1 232 ? -15.870 3.183 43.405 1.00 89.44 232 ALA A C 1
ATOM 1962 O O . ALA A 1 232 ? -16.506 2.840 44.400 1.00 89.44 232 ALA A O 1
ATOM 1963 N N . ALA A 1 233 ? -15.680 4.471 43.100 1.00 89.00 233 ALA A N 1
ATOM 1964 C CA . ALA A 1 233 ? -16.237 5.564 43.897 1.00 89.00 233 ALA A CA 1
ATOM 1965 C C . ALA A 1 233 ? -17.776 5.603 43.837 1.00 89.00 233 ALA A C 1
ATOM 1967 O O . ALA A 1 233 ? -18.430 6.031 44.791 1.00 89.00 233 ALA A O 1
ATOM 1968 N N . LEU A 1 234 ? -18.375 5.160 42.728 1.00 93.50 234 LEU A N 1
ATOM 1969 C CA . LEU A 1 234 ? -19.826 5.053 42.597 1.00 93.50 234 LEU A CA 1
ATOM 1970 C C . LEU A 1 234 ? -20.387 3.911 43.458 1.00 93.50 234 LEU A C 1
ATOM 1972 O O . LEU A 1 234 ? -21.402 4.107 44.128 1.00 93.50 234 LEU A O 1
ATOM 1976 N N . GLU A 1 235 ? -19.723 2.749 43.484 1.00 93.00 235 GLU A N 1
ATOM 1977 C CA . GLU A 1 235 ? -20.103 1.639 44.370 1.00 93.00 235 GLU A CA 1
ATOM 1978 C C . GLU A 1 235 ? -19.985 2.012 45.851 1.00 93.00 235 GLU A C 1
ATOM 1980 O O . GLU A 1 235 ? -20.883 1.689 46.630 1.00 93.00 235 GLU A O 1
ATOM 1985 N N . GLU A 1 236 ? -18.939 2.742 46.242 1.00 92.12 236 GLU A N 1
ATOM 1986 C CA . GLU A 1 236 ? -18.768 3.214 47.621 1.00 92.12 236 GLU A CA 1
ATOM 1987 C C . GLU A 1 236 ? -19.915 4.149 48.042 1.00 92.12 236 GLU A C 1
ATOM 1989 O O . GLU A 1 236 ? -20.541 3.943 49.083 1.00 92.12 236 GLU A O 1
ATOM 1994 N N . ARG A 1 237 ? -20.302 5.098 47.177 1.00 88.38 237 ARG A N 1
ATOM 1995 C CA . ARG A 1 237 ? -21.463 5.975 47.427 1.00 88.38 237 ARG A CA 1
ATOM 1996 C C . ARG A 1 237 ? -22.790 5.216 47.483 1.00 88.38 237 ARG A C 1
ATOM 1998 O O . ARG A 1 237 ? -23.706 5.633 48.194 1.00 88.38 237 ARG A O 1
ATOM 2005 N N . LEU A 1 238 ? -22.934 4.131 46.721 1.00 88.62 238 LEU A N 1
ATOM 2006 C CA . LEU A 1 238 ? -24.119 3.270 46.783 1.00 88.62 238 LEU A CA 1
ATOM 2007 C C . LEU A 1 238 ? -24.144 2.439 48.073 1.00 88.62 238 LEU A C 1
ATOM 2009 O O . LEU A 1 238 ? -25.219 2.259 48.651 1.00 88.62 238 LEU A O 1
ATOM 2013 N N . MET A 1 239 ? -22.987 1.980 48.558 1.00 87.50 239 MET A N 1
ATOM 2014 C CA . MET A 1 239 ? -22.873 1.315 49.859 1.00 87.50 239 MET A CA 1
ATOM 2015 C C . MET A 1 239 ? -23.205 2.264 51.013 1.00 87.50 239 MET A C 1
ATOM 2017 O O . MET A 1 239 ? -24.000 1.892 51.876 1.00 87.50 239 MET A O 1
ATOM 2021 N N . GLU A 1 240 ? -22.693 3.498 51.009 1.00 85.50 240 GLU A N 1
ATOM 2022 C CA . GLU A 1 240 ? -23.034 4.496 52.035 1.00 85.50 240 GLU A CA 1
ATOM 2023 C C . GLU A 1 240 ? -24.538 4.789 52.077 1.00 85.50 240 GLU A C 1
ATOM 2025 O O . GLU A 1 240 ? -25.126 4.841 53.161 1.00 85.50 240 GLU A O 1
ATOM 2030 N N . ARG A 1 241 ? -25.197 4.906 50.914 1.00 83.75 241 ARG A N 1
ATOM 2031 C CA . ARG A 1 241 ? -26.661 5.068 50.855 1.00 83.75 241 ARG A CA 1
ATOM 2032 C C . ARG A 1 241 ? -27.417 3.852 51.373 1.00 83.75 241 ARG A C 1
ATOM 2034 O O . ARG A 1 241 ? -28.450 4.026 52.009 1.00 83.75 241 ARG A O 1
ATOM 2041 N N . ARG A 1 242 ? -26.925 2.630 51.144 1.00 82.44 242 ARG A N 1
ATOM 2042 C CA . ARG A 1 242 ? -27.550 1.429 51.726 1.00 82.44 242 ARG A CA 1
ATOM 2043 C C . ARG A 1 242 ? -27.398 1.387 53.240 1.00 82.44 242 ARG A C 1
ATOM 2045 O O . ARG A 1 242 ? -28.358 1.059 53.922 1.00 82.44 242 ARG A O 1
ATOM 2052 N N . ILE A 1 243 ? -26.228 1.737 53.770 1.00 80.00 243 ILE A N 1
ATOM 2053 C CA . ILE A 1 243 ? -25.977 1.721 55.218 1.00 80.00 243 ILE A CA 1
ATOM 2054 C C . ILE A 1 243 ? -26.817 2.795 55.924 1.00 80.00 243 ILE A C 1
ATOM 2056 O O . ILE A 1 243 ? -27.450 2.513 56.940 1.00 80.00 243 ILE A O 1
ATOM 2060 N N . THR A 1 244 ? -26.877 4.004 55.365 1.00 75.88 244 THR A N 1
ATOM 2061 C CA . THR A 1 244 ? -27.697 5.097 55.918 1.00 75.88 244 THR A CA 1
ATOM 2062 C C . THR A 1 244 ? -29.198 4.862 55.728 1.00 75.88 244 THR A C 1
ATOM 2064 O O . THR A 1 244 ? -29.971 5.145 56.641 1.00 75.88 244 THR A O 1
ATOM 2067 N N . GLY A 1 245 ? -29.615 4.270 54.603 1.00 70.62 245 GLY A N 1
ATOM 2068 C CA . GLY A 1 245 ? -31.001 3.849 54.369 1.00 70.62 245 GLY A CA 1
ATOM 2069 C C . GLY A 1 245 ? -31.474 2.774 55.352 1.00 70.62 245 GLY A C 1
ATOM 2070 O O . GLY A 1 245 ? -32.542 2.915 55.939 1.00 70.62 245 GLY A O 1
ATOM 2071 N N . LEU A 1 246 ? -30.641 1.762 55.626 1.00 65.94 246 LEU A N 1
ATOM 2072 C CA . LEU A 1 246 ? -30.946 0.706 56.601 1.00 65.94 246 LEU A CA 1
ATOM 2073 C C . LEU A 1 246 ? -31.015 1.226 58.046 1.00 65.94 246 LEU A C 1
ATOM 2075 O O . LEU A 1 246 ? -31.811 0.729 58.842 1.00 65.94 246 LEU A O 1
ATOM 2079 N N . GLN A 1 247 ? -30.217 2.241 58.402 1.00 65.31 247 GLN A N 1
ATOM 2080 C CA . GLN A 1 247 ? -30.353 2.902 59.705 1.00 65.31 247 GLN A CA 1
ATOM 2081 C C . GLN A 1 247 ? -31.668 3.681 59.826 1.00 65.31 247 GLN A C 1
ATOM 2083 O O . GLN A 1 247 ? -32.257 3.692 60.905 1.00 65.31 247 GLN A O 1
ATOM 2088 N N . PHE A 1 248 ? -32.151 4.291 58.741 1.00 60.03 248 PHE A N 1
ATOM 2089 C CA . PHE A 1 248 ? -33.423 5.018 58.739 1.00 60.03 248 PHE A CA 1
ATOM 2090 C C . PHE A 1 248 ? -34.641 4.086 58.780 1.00 60.03 248 PHE A C 1
ATOM 2092 O O . PHE A 1 248 ? -35.579 4.368 59.525 1.00 60.03 248 PHE A O 1
ATOM 2099 N N . GLU A 1 249 ? -34.614 2.957 58.064 1.00 59.94 249 GLU A N 1
ATOM 2100 C CA . GLU A 1 249 ? -35.670 1.933 58.150 1.00 59.94 249 GLU A CA 1
ATOM 2101 C C . GLU A 1 249 ? -35.759 1.330 59.557 1.00 59.94 249 GLU A C 1
ATOM 2103 O O . GLU A 1 249 ? -36.849 1.237 60.116 1.00 59.94 249 GLU A O 1
ATOM 2108 N N . GLY A 1 250 ? -34.621 1.017 60.191 1.00 62.00 250 GLY A N 1
ATOM 2109 C CA . GLY A 1 250 ? -34.606 0.515 61.570 1.00 62.00 250 GLY A CA 1
ATOM 2110 C C . GLY A 1 250 ? -35.098 1.529 62.615 1.00 62.00 250 GLY A C 1
ATOM 2111 O O . GLY A 1 250 ? -35.661 1.133 63.635 1.00 62.00 250 GLY A O 1
ATOM 2112 N N . LEU A 1 251 ? -34.914 2.833 62.373 1.00 62.09 251 LEU A N 1
ATOM 2113 C CA . LEU A 1 251 ? -35.404 3.909 63.246 1.00 62.09 251 LEU A CA 1
ATOM 2114 C C . LEU A 1 251 ? -36.899 4.199 63.050 1.00 62.09 251 LEU A C 1
ATOM 2116 O O . LEU A 1 251 ? -37.593 4.453 64.037 1.00 62.09 251 LEU A O 1
ATOM 2120 N N . MET A 1 252 ? -37.405 4.120 61.816 1.00 62.78 252 MET A N 1
ATOM 2121 C CA . MET A 1 252 ? -38.841 4.230 61.514 1.00 62.78 252 MET A CA 1
ATOM 2122 C C . MET A 1 252 ? -39.635 3.084 62.150 1.00 62.78 252 MET A C 1
ATOM 2124 O O . MET A 1 252 ? -40.626 3.335 62.835 1.00 62.78 252 MET A O 1
ATOM 2128 N N . ASP A 1 253 ? -39.132 1.853 62.043 1.00 62.09 253 ASP A N 1
ATOM 2129 C CA . ASP A 1 253 ? -39.774 0.662 62.615 1.00 62.09 253 ASP A CA 1
ATOM 2130 C C . ASP A 1 253 ? -39.783 0.688 64.163 1.00 62.09 253 ASP A C 1
ATOM 2132 O O . ASP A 1 253 ? -40.670 0.139 64.825 1.00 62.09 253 ASP A O 1
ATOM 2136 N N . HIS A 1 254 ? -38.818 1.388 64.775 1.00 61.22 254 HIS A N 1
ATOM 2137 C CA . HIS A 1 254 ? -38.784 1.619 66.221 1.00 61.22 254 HIS A CA 1
ATOM 2138 C C . HIS A 1 254 ? -39.725 2.742 66.676 1.00 61.22 254 HIS A C 1
ATOM 2140 O O . HIS A 1 254 ? -40.356 2.608 67.728 1.00 61.22 254 HIS A O 1
ATOM 2146 N N . ALA A 1 255 ? -39.847 3.826 65.905 1.00 61.09 255 ALA A N 1
ATOM 2147 C CA . ALA A 1 255 ? -40.776 4.919 66.199 1.00 61.09 255 ALA A CA 1
ATOM 2148 C C . ALA A 1 255 ? -42.242 4.454 66.127 1.00 61.09 255 ALA A C 1
ATOM 2150 O O . ALA A 1 255 ? -43.053 4.820 66.983 1.00 61.09 255 ALA A O 1
ATOM 2151 N N . GLU A 1 256 ? -42.564 3.570 65.180 1.00 60.91 256 GLU A N 1
ATOM 2152 C CA . GLU A 1 256 ? -43.911 3.016 65.020 1.00 60.91 256 GLU A CA 1
ATOM 2153 C C . GLU A 1 256 ? -44.306 2.091 66.189 1.00 60.91 256 GLU A C 1
ATOM 2155 O O . GLU A 1 256 ? -45.441 2.126 66.674 1.00 60.91 256 GLU A O 1
ATOM 2160 N N . ARG A 1 257 ? -43.347 1.344 66.759 1.00 59.47 257 ARG A N 1
ATOM 2161 C CA . ARG A 1 257 ? -43.585 0.528 67.967 1.00 59.47 257 ARG A CA 1
ATOM 2162 C C . ARG A 1 257 ? -43.761 1.355 69.241 1.00 59.47 257 ARG A C 1
ATOM 2164 O O . ARG A 1 257 ? -44.511 0.936 70.121 1.00 59.47 257 ARG A O 1
ATOM 2171 N N . TYR A 1 258 ? -43.131 2.526 69.349 1.00 55.69 258 TYR A N 1
ATOM 2172 C CA . TYR A 1 258 ? -43.333 3.420 70.498 1.00 55.69 258 TYR A CA 1
ATOM 2173 C C . TYR A 1 258 ? -44.657 4.197 70.428 1.00 55.69 258 TYR A C 1
ATOM 2175 O O . TYR A 1 258 ? -45.231 4.498 71.474 1.00 55.69 258 TYR A O 1
ATOM 2183 N N . SER A 1 259 ? -45.196 4.443 69.229 1.00 57.66 259 SER A N 1
ATOM 2184 C CA . SER A 1 259 ? -46.503 5.096 69.061 1.00 57.66 259 SER A CA 1
ATOM 2185 C C . SER A 1 259 ? -47.694 4.217 69.478 1.00 57.66 259 SER A C 1
ATOM 2187 O O . SER A 1 259 ? -48.758 4.748 69.783 1.00 57.66 259 SER A O 1
ATOM 2189 N N . ASN A 1 260 ? -47.534 2.889 69.530 1.00 57.03 260 ASN A N 1
ATOM 2190 C CA . ASN A 1 260 ? -48.623 1.944 69.824 1.00 57.03 260 ASN A CA 1
ATOM 2191 C C . ASN A 1 260 ? -48.695 1.472 71.292 1.00 57.03 260 ASN A C 1
ATOM 2193 O O . ASN A 1 260 ? -49.557 0.664 71.631 1.00 57.03 260 ASN A O 1
ATOM 2197 N N . ALA A 1 261 ? -47.827 1.965 72.186 1.00 54.06 261 ALA A N 1
ATOM 2198 C CA . ALA A 1 261 ? -47.744 1.477 73.571 1.00 54.06 261 ALA A CA 1
ATOM 2199 C C . ALA A 1 261 ? -48.445 2.355 74.631 1.00 54.06 261 ALA A C 1
ATOM 2201 O O . ALA A 1 261 ? -48.418 2.011 75.813 1.00 54.06 261 ALA A O 1
ATOM 2202 N N . GLN A 1 262 ? -49.102 3.460 74.264 1.00 50.94 262 GLN A N 1
ATOM 2203 C CA . GLN A 1 262 ? -49.819 4.308 75.228 1.00 50.94 262 GLN A CA 1
ATOM 2204 C C . GLN A 1 262 ? -51.231 4.664 74.756 1.00 50.94 262 GLN A C 1
ATOM 2206 O O . GLN A 1 262 ? -51.436 5.654 74.067 1.00 50.94 262 GLN A O 1
ATOM 2211 N N . THR A 1 263 ? -52.214 3.854 75.170 1.00 46.94 263 THR A N 1
ATOM 2212 C CA . THR A 1 263 ? -53.439 4.249 75.913 1.00 46.94 263 THR A CA 1
ATOM 2213 C C . THR A 1 263 ? -54.494 3.127 75.876 1.00 46.94 263 THR A C 1
ATOM 2215 O O . THR A 1 263 ? -54.798 2.604 74.808 1.00 46.94 263 THR A O 1
ATOM 2218 N N . PRO A 1 264 ? -55.123 2.764 77.013 1.00 58.03 264 PRO A N 1
ATOM 2219 C CA . PRO A 1 264 ? -56.372 2.019 77.021 1.00 58.03 264 PRO A CA 1
ATOM 2220 C C . PRO A 1 264 ? -57.531 3.011 77.155 1.00 58.03 264 PRO A C 1
ATOM 2222 O O . PRO A 1 264 ? -57.833 3.475 78.253 1.00 58.03 264 PRO A O 1
ATOM 2225 N N . VAL A 1 265 ? -58.197 3.351 76.052 1.00 46.31 265 VAL A N 1
ATOM 2226 C CA . VAL A 1 265 ? -59.455 4.108 76.102 1.00 46.31 265 VAL A CA 1
ATOM 2227 C C . VAL A 1 265 ? -60.464 3.462 75.161 1.00 46.31 265 VAL A C 1
ATOM 2229 O O . VAL A 1 265 ? -60.358 3.526 73.941 1.00 46.31 265 VAL A O 1
ATOM 2232 N N . LYS A 1 266 ? -61.464 2.827 75.781 1.00 56.22 266 LYS A N 1
ATOM 2233 C CA . LYS A 1 266 ? -62.797 2.612 75.213 1.00 56.22 266 LYS A CA 1
ATOM 2234 C C . LYS A 1 266 ? -63.279 3.937 74.625 1.00 56.22 266 LYS A C 1
ATOM 2236 O O . LYS A 1 266 ?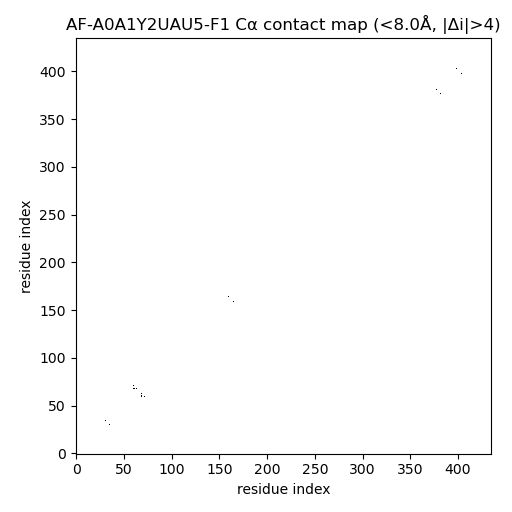 -63.394 4.892 75.385 1.00 56.22 266 LYS A O 1
ATOM 2241 N N . ASN A 1 267 ? -63.589 3.973 73.334 1.00 44.97 267 ASN A N 1
ATOM 2242 C CA . ASN A 1 267 ? -64.859 4.491 72.826 1.00 44.97 267 ASN A CA 1
ATOM 2243 C C . ASN A 1 267 ? -64.969 4.276 71.316 1.00 44.97 267 ASN A C 1
ATOM 2245 O O . ASN A 1 267 ? -64.025 4.444 70.551 1.00 44.97 267 ASN A O 1
ATOM 2249 N N . GLU A 1 268 ? -66.169 3.863 70.938 1.00 55.69 268 GLU A N 1
ATOM 2250 C CA . GLU A 1 268 ? -66.660 3.696 69.585 1.00 55.69 268 GLU A CA 1
ATOM 2251 C C . GLU A 1 268 ? -66.725 5.054 68.881 1.00 55.69 268 GLU A C 1
ATOM 2253 O O . GLU A 1 268 ? -67.561 5.880 69.235 1.00 55.69 268 GLU A O 1
ATOM 2258 N N . THR A 1 269 ? -65.930 5.266 67.830 1.00 45.06 269 THR A N 1
ATOM 2259 C CA . THR A 1 269 ? -66.329 6.213 66.785 1.00 45.06 269 THR A CA 1
ATOM 2260 C C . THR A 1 269 ? -65.740 5.833 65.433 1.00 45.06 269 THR A C 1
ATOM 2262 O O . THR A 1 269 ? -64.548 5.912 65.166 1.00 45.06 269 THR A O 1
ATOM 2265 N N . LYS A 1 270 ? -66.670 5.396 64.590 1.00 58.09 270 LYS A N 1
ATOM 2266 C CA . LYS A 1 270 ? -66.682 5.344 63.128 1.00 58.09 270 LYS A CA 1
ATOM 2267 C C . LYS A 1 270 ? -66.071 6.619 62.503 1.00 58.09 270 LYS A C 1
ATOM 2269 O O . LYS A 1 270 ? -66.213 7.679 63.102 1.00 58.09 270 LYS A O 1
ATOM 2274 N N . VAL A 1 271 ? -65.613 6.513 61.239 1.00 50.03 271 VAL A N 1
ATOM 2275 C CA . VAL A 1 271 ? -65.208 7.600 60.294 1.00 50.03 271 VAL A CA 1
ATOM 2276 C C . VAL A 1 271 ? -63.689 7.903 60.383 1.00 50.03 271 VAL A C 1
ATOM 2278 O O . VAL A 1 271 ? -63.211 8.266 61.441 1.00 50.03 271 VAL A O 1
ATOM 2281 N N . THR A 1 272 ? -62.815 7.720 59.378 1.00 42.62 272 THR A N 1
ATOM 2282 C CA . THR A 1 272 ? -62.929 7.815 57.907 1.00 42.62 272 THR A CA 1
ATOM 2283 C C . THR A 1 272 ? -61.836 6.971 57.230 1.00 42.62 272 THR A C 1
ATOM 2285 O O . THR A 1 272 ? -60.668 7.058 57.598 1.00 42.62 272 THR A O 1
ATOM 2288 N N . GLN A 1 273 ? -62.210 6.194 56.213 1.00 50.12 273 GLN A N 1
ATOM 2289 C CA . GLN A 1 273 ? -61.300 5.589 55.237 1.00 50.12 273 GLN A CA 1
ATOM 2290 C C . GLN A 1 273 ? -60.834 6.666 54.244 1.00 50.12 273 GLN A C 1
ATOM 2292 O O . GLN A 1 273 ? -61.602 7.033 53.359 1.00 50.12 273 GLN A O 1
ATOM 2297 N N . THR A 1 274 ? -59.596 7.154 54.355 1.00 49.22 274 THR A N 1
ATOM 2298 C CA . THR A 1 274 ? -58.982 7.994 53.307 1.00 49.22 274 THR A CA 1
ATOM 2299 C C . THR A 1 274 ? -57.470 7.769 53.243 1.00 49.22 274 THR A C 1
ATOM 2301 O O . THR A 1 274 ? -56.688 8.668 53.522 1.00 49.22 274 THR A O 1
ATOM 2304 N N . GLN A 1 275 ? -57.029 6.556 52.911 1.00 50.97 275 GLN A N 1
ATOM 2305 C CA . GLN A 1 275 ? -55.613 6.266 52.638 1.00 50.97 275 GLN A CA 1
ATOM 2306 C C . GLN A 1 275 ? -55.506 5.207 51.536 1.00 50.97 275 GLN A C 1
ATOM 2308 O O . GLN A 1 275 ? -55.139 4.065 51.784 1.00 50.97 275 GLN A O 1
ATOM 2313 N N . THR A 1 276 ? -55.920 5.545 50.312 1.00 50.69 276 THR A N 1
ATOM 2314 C CA . THR A 1 276 ? -55.721 4.664 49.143 1.00 50.69 276 THR A CA 1
ATOM 2315 C C . THR A 1 276 ? -55.776 5.455 47.830 1.00 50.69 276 THR A C 1
ATOM 2317 O O . THR A 1 276 ? -56.617 5.181 46.986 1.00 50.69 276 THR A O 1
ATOM 2320 N N . GLN A 1 277 ? -54.956 6.500 47.655 1.00 51.09 277 GLN A N 1
ATOM 2321 C CA . GLN A 1 277 ? -54.897 7.227 46.366 1.00 51.09 277 GLN A CA 1
ATOM 2322 C C . GLN A 1 277 ? -53.501 7.725 45.934 1.00 51.09 277 GLN A C 1
ATOM 2324 O O . GLN A 1 277 ? -53.412 8.420 44.930 1.00 51.09 277 GLN A O 1
ATOM 2329 N N . ALA A 1 278 ? -52.409 7.370 46.623 1.00 53.50 278 ALA A N 1
ATOM 2330 C CA . ALA A 1 278 ? -51.070 7.886 46.284 1.00 53.50 278 ALA A CA 1
ATOM 2331 C C . ALA A 1 278 ? -50.182 6.928 45.457 1.00 53.50 278 ALA A C 1
ATOM 2333 O O . ALA A 1 278 ? -49.193 7.369 44.886 1.00 53.50 278 ALA A O 1
ATOM 2334 N N . GLU A 1 279 ? -50.530 5.645 45.333 1.00 55.53 279 GLU A N 1
ATOM 2335 C CA . GLU A 1 279 ? -49.731 4.668 44.570 1.00 55.53 279 GLU A CA 1
ATOM 2336 C C . GLU A 1 279 ? -49.812 4.758 43.025 1.00 55.53 279 GLU A C 1
ATOM 2338 O O . GLU A 1 279 ? -48.810 4.432 42.388 1.00 55.53 279 GLU A O 1
ATOM 2343 N N . PRO A 1 280 ? -50.885 5.249 42.360 1.00 57.16 280 PRO A N 1
ATOM 2344 C CA . PRO A 1 280 ? -50.944 5.188 40.894 1.00 57.16 280 PRO A CA 1
ATOM 2345 C C . PRO A 1 280 ? -50.039 6.205 40.171 1.00 57.16 280 PRO A C 1
ATOM 2347 O O . PRO A 1 280 ? -49.911 6.138 38.951 1.00 57.16 280 PRO A O 1
ATOM 2350 N N . GLN A 1 281 ? -49.408 7.151 40.879 1.00 59.16 281 GLN A N 1
ATOM 2351 C CA . GLN A 1 281 ? -48.521 8.143 40.249 1.00 59.16 281 GLN A CA 1
ATOM 2352 C C . GLN A 1 281 ? -47.106 7.605 39.987 1.00 59.16 281 GLN A C 1
ATOM 2354 O O . GLN A 1 281 ? -46.517 7.943 38.964 1.00 59.16 281 GLN A O 1
ATOM 2359 N N . ALA A 1 282 ? -46.587 6.713 40.838 1.00 61.38 282 ALA A N 1
ATOM 2360 C CA . ALA A 1 282 ? -45.236 6.169 40.674 1.00 61.38 282 ALA A CA 1
ATOM 2361 C C . ALA A 1 282 ? -45.132 5.182 39.493 1.00 61.38 282 ALA A C 1
ATOM 2363 O O . ALA A 1 282 ? -44.123 5.142 38.790 1.00 61.38 282 ALA A O 1
ATOM 2364 N N . GLU A 1 283 ? -46.193 4.417 39.219 1.00 69.38 283 GLU A N 1
ATOM 2365 C CA . GLU A 1 283 ? -46.235 3.509 38.063 1.00 69.38 283 GLU A CA 1
ATOM 2366 C C . GLU A 1 283 ? -46.332 4.262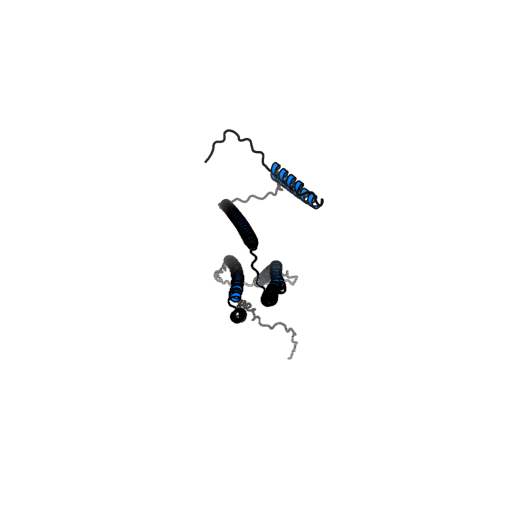 36.726 1.00 69.38 283 GLU A C 1
ATOM 2368 O O . GLU A 1 283 ? -45.786 3.809 35.717 1.00 69.38 283 GLU A O 1
ATOM 2373 N N . ALA A 1 284 ? -46.978 5.433 36.715 1.00 72.62 284 ALA A N 1
ATOM 2374 C CA . ALA A 1 284 ? -47.077 6.275 35.526 1.00 72.62 284 ALA A CA 1
ATOM 2375 C C . ALA A 1 284 ? -45.718 6.891 35.138 1.00 72.62 284 ALA A C 1
ATOM 2377 O O . ALA A 1 284 ? -45.383 6.941 33.953 1.00 72.62 284 ALA A O 1
ATOM 2378 N N . GLU A 1 285 ? -44.908 7.305 36.117 1.00 75.00 285 GLU A N 1
ATOM 2379 C CA . GLU A 1 285 ? -43.557 7.833 35.870 1.00 75.00 285 GLU A CA 1
ATOM 2380 C C . GLU A 1 285 ? -42.597 6.744 35.367 1.00 75.00 285 GLU A C 1
ATOM 2382 O O . GLU A 1 285 ? -41.877 6.958 34.390 1.00 75.00 285 GLU A O 1
ATOM 2387 N N . ALA A 1 286 ? -42.658 5.536 35.938 1.00 76.12 286 ALA A N 1
ATOM 2388 C CA . ALA A 1 286 ? -41.837 4.410 35.486 1.00 76.12 286 ALA A CA 1
ATOM 2389 C C . ALA A 1 286 ? -42.147 3.992 34.032 1.00 76.12 286 ALA A C 1
ATOM 2391 O O . ALA A 1 286 ? -41.242 3.636 33.270 1.00 76.12 286 ALA A O 1
ATOM 2392 N N . GLN A 1 287 ? -43.415 4.063 33.610 1.00 79.06 287 GLN A N 1
ATOM 2393 C CA . GLN A 1 287 ? -43.788 3.807 32.213 1.00 79.06 287 GLN A CA 1
ATOM 2394 C C . GLN A 1 287 ? -43.298 4.907 31.263 1.00 79.06 287 GLN A C 1
ATOM 2396 O O . GLN A 1 287 ? -42.892 4.597 30.139 1.00 79.06 287 GLN A O 1
ATOM 2401 N N . ALA A 1 288 ? -43.295 6.169 31.700 1.00 78.56 288 ALA A N 1
ATOM 2402 C CA . ALA A 1 288 ? -42.792 7.281 30.898 1.00 78.56 288 ALA A CA 1
ATOM 2403 C C . ALA A 1 288 ? -41.273 7.178 30.658 1.00 78.56 288 ALA A C 1
ATOM 2405 O O . ALA A 1 288 ? -40.814 7.363 29.528 1.00 78.56 288 ALA A O 1
ATOM 2406 N N . GLU A 1 289 ? -40.493 6.801 31.675 1.00 84.81 289 GLU A N 1
ATOM 2407 C CA . GLU A 1 289 ? -39.047 6.578 31.522 1.00 84.81 289 GLU A CA 1
ATOM 2408 C C . GLU A 1 289 ? -38.735 5.396 30.591 1.00 84.81 289 GLU A C 1
ATOM 2410 O O . GLU A 1 289 ? -37.840 5.483 29.744 1.00 84.81 289 GLU A O 1
ATOM 2415 N N . ALA A 1 290 ? -39.506 4.307 30.686 1.00 85.00 290 ALA A N 1
ATOM 2416 C CA . ALA A 1 290 ? -39.352 3.156 29.799 1.00 85.00 290 ALA A CA 1
ATOM 2417 C C . ALA A 1 290 ? -39.635 3.514 28.326 1.00 85.00 290 ALA A C 1
ATOM 2419 O O . ALA A 1 290 ? -38.936 3.039 27.425 1.00 85.00 290 ALA A O 1
ATOM 2420 N N . GLN A 1 291 ? -40.619 4.382 28.068 1.00 86.62 291 GLN A N 1
ATOM 2421 C CA . GLN A 1 291 ? -40.907 4.872 26.717 1.00 86.62 291 GLN A CA 1
ATOM 2422 C C . GLN A 1 291 ? -39.781 5.757 26.171 1.00 86.62 291 GLN A C 1
ATOM 2424 O O . GLN A 1 291 ? -39.367 5.559 25.027 1.00 86.62 291 GLN A O 1
ATOM 2429 N N . GLN A 1 292 ? -39.217 6.655 26.986 1.00 88.44 292 GLN A N 1
ATOM 2430 C CA . GLN A 1 292 ? -38.081 7.483 26.561 1.00 88.44 292 GLN A CA 1
ATOM 2431 C C . GLN A 1 292 ? -36.845 6.641 26.222 1.00 88.44 292 GLN A C 1
ATOM 2433 O O . GLN A 1 292 ? -36.182 6.889 25.214 1.00 88.44 292 GLN A O 1
ATOM 2438 N N . GLN A 1 293 ? -36.547 5.602 27.007 1.00 88.19 293 GLN A N 1
ATOM 2439 C CA . GLN A 1 293 ? -35.431 4.702 26.695 1.00 88.19 293 GLN A CA 1
ATOM 2440 C C . GLN A 1 293 ? -35.650 3.932 25.386 1.00 88.19 293 GLN A C 1
ATOM 2442 O O . GLN A 1 293 ? -34.705 3.763 24.611 1.00 88.19 293 GLN A O 1
ATOM 2447 N N . ALA A 1 294 ? -36.881 3.495 25.112 1.00 85.94 294 ALA A N 1
ATOM 2448 C CA . ALA A 1 294 ? -37.214 2.827 23.856 1.00 85.94 294 ALA A CA 1
ATOM 2449 C C . ALA A 1 294 ? -37.066 3.764 22.642 1.00 85.94 294 ALA A C 1
ATOM 2451 O O . ALA A 1 294 ? -36.622 3.334 21.575 1.00 85.94 294 ALA A O 1
ATOM 2452 N N . GLU A 1 295 ? -37.393 5.047 22.797 1.00 90.75 295 GLU A N 1
ATOM 2453 C CA . GLU A 1 295 ? -37.263 6.045 21.733 1.00 90.75 295 GLU A CA 1
ATOM 2454 C C . GLU A 1 295 ? -35.793 6.379 21.430 1.00 90.75 295 GLU A C 1
ATOM 2456 O O . GLU A 1 295 ? -35.390 6.377 20.263 1.00 90.75 295 GLU A O 1
ATOM 2461 N N . ILE A 1 296 ? -34.960 6.512 22.468 1.00 90.75 296 ILE A N 1
ATOM 2462 C CA . ILE A 1 296 ? -33.503 6.681 22.327 1.00 90.75 296 ILE A CA 1
ATOM 2463 C C . ILE A 1 296 ? -32.877 5.470 21.617 1.00 90.75 296 ILE A C 1
ATOM 2465 O O . ILE A 1 296 ? -32.017 5.629 20.747 1.00 90.75 296 ILE A O 1
ATOM 2469 N N . GLN A 1 297 ? -33.316 4.248 21.940 1.00 90.00 297 GLN A N 1
ATOM 2470 C CA . GLN A 1 297 ? -32.824 3.044 21.262 1.00 90.00 297 GLN A CA 1
ATOM 2471 C C . GLN A 1 297 ? -33.196 3.020 19.775 1.00 90.00 297 GLN A C 1
ATOM 2473 O O . GLN A 1 297 ? -32.348 2.669 18.953 1.00 90.00 297 GLN A O 1
ATOM 2478 N N . ARG A 1 298 ? -34.416 3.445 19.412 1.00 91.50 298 ARG A N 1
ATOM 2479 C CA . ARG A 1 298 ? -34.827 3.552 18.002 1.00 91.50 298 ARG A CA 1
ATOM 2480 C C . ARG A 1 298 ? -34.007 4.590 17.241 1.00 91.50 298 ARG A C 1
ATOM 2482 O O . ARG A 1 298 ? -33.595 4.314 16.119 1.00 91.50 298 ARG A O 1
ATOM 2489 N N . GLN A 1 299 ? -33.728 5.748 17.838 1.00 91.31 299 GLN A N 1
ATOM 2490 C CA . GLN A 1 299 ? -32.870 6.761 17.209 1.00 91.31 299 GLN A CA 1
ATOM 2491 C C . GLN A 1 299 ? -31.446 6.242 16.980 1.00 91.31 299 GLN A C 1
ATOM 2493 O O . GLN A 1 299 ? -30.924 6.370 15.874 1.00 91.31 299 GLN A O 1
ATOM 2498 N N . ALA A 1 300 ? -30.863 5.551 17.963 1.00 88.94 300 ALA A N 1
ATOM 2499 C CA . ALA A 1 300 ? -29.537 4.948 17.822 1.00 88.94 300 ALA A CA 1
ATOM 2500 C C . ALA A 1 300 ? -29.476 3.829 16.759 1.00 88.94 300 ALA A C 1
ATOM 2502 O O . ALA A 1 300 ? -28.402 3.517 16.236 1.00 88.94 300 ALA A O 1
ATOM 2503 N N . GLU A 1 301 ? -30.601 3.178 16.458 1.00 93.50 301 GLU A N 1
ATOM 2504 C CA . GLU A 1 301 ? -30.691 2.179 15.390 1.00 93.50 301 GLU A CA 1
ATOM 2505 C C . GLU A 1 301 ? -30.830 2.830 14.007 1.00 93.50 301 GLU A C 1
ATOM 2507 O O . GLU A 1 301 ? -30.174 2.387 13.062 1.00 93.50 301 GLU A O 1
ATOM 2512 N N . ILE A 1 302 ? -31.586 3.928 13.902 1.00 93.31 302 ILE A N 1
ATOM 2513 C CA . ILE A 1 302 ? -31.687 4.737 12.676 1.00 93.31 302 ILE A CA 1
ATOM 2514 C C . ILE A 1 302 ? -30.320 5.328 12.300 1.00 93.31 302 ILE A C 1
ATOM 2516 O O . ILE A 1 302 ? -29.913 5.230 11.143 1.00 93.31 302 ILE A O 1
ATOM 2520 N N . GLU A 1 303 ? -29.574 5.874 13.265 1.00 92.75 303 GLU A N 1
ATOM 2521 C CA . GLU A 1 303 ? -28.221 6.399 13.020 1.00 92.75 303 GLU A CA 1
ATOM 2522 C C . GLU A 1 303 ? -27.266 5.307 12.519 1.00 92.75 303 GLU A C 1
ATOM 2524 O O . GLU A 1 303 ? -26.554 5.507 11.536 1.00 92.75 303 GLU A O 1
ATOM 2529 N N . ARG A 1 304 ? -27.312 4.107 13.115 1.00 92.00 304 ARG A N 1
ATOM 2530 C CA . ARG A 1 304 ? -26.502 2.969 12.649 1.00 92.00 304 ARG A CA 1
ATOM 2531 C C . ARG A 1 304 ? -26.858 2.522 11.233 1.00 92.00 304 ARG A C 1
ATOM 2533 O O . ARG A 1 304 ? -25.966 2.130 10.482 1.00 92.00 304 ARG A O 1
ATOM 2540 N N . GLN A 1 305 ? -28.134 2.565 10.853 1.00 93.12 305 GLN A N 1
ATOM 2541 C CA . GLN A 1 305 ? -28.542 2.258 9.479 1.00 93.12 305 GLN A CA 1
ATOM 2542 C C . GLN A 1 305 ? -28.047 3.320 8.488 1.00 93.12 305 GLN A C 1
ATOM 2544 O O . GLN A 1 305 ? -27.587 2.958 7.404 1.00 93.12 305 GLN A O 1
ATOM 2549 N N . ALA A 1 306 ? -28.072 4.600 8.867 1.00 91.56 306 ALA A N 1
ATOM 2550 C CA . ALA A 1 306 ? -27.543 5.683 8.039 1.00 91.56 306 ALA A CA 1
ATOM 2551 C C . ALA A 1 306 ? -26.020 5.563 7.831 1.00 91.56 306 ALA A C 1
ATOM 2553 O O . ALA A 1 306 ? -25.537 5.703 6.707 1.00 91.56 306 ALA A O 1
ATOM 2554 N N . GLU A 1 307 ? -25.259 5.225 8.878 1.00 93.31 307 GLU A N 1
ATOM 2555 C CA . GLU A 1 307 ? -23.813 4.978 8.762 1.00 93.31 307 GLU A CA 1
ATOM 2556 C C . GLU A 1 307 ? -23.494 3.785 7.846 1.00 93.31 307 GLU A C 1
ATOM 2558 O O . GLU A 1 307 ? -22.561 3.848 7.042 1.00 93.31 307 GLU A O 1
ATOM 2563 N N . LEU A 1 308 ? -24.281 2.705 7.927 1.00 93.19 308 LEU A N 1
ATOM 2564 C CA . LEU A 1 308 ? -24.126 1.547 7.041 1.00 93.19 308 LEU A CA 1
ATOM 2565 C C . LEU A 1 308 ? -24.405 1.898 5.574 1.00 93.19 308 LEU A C 1
ATOM 2567 O O . LEU A 1 308 ? -23.688 1.422 4.693 1.00 93.19 308 LEU A O 1
ATOM 2571 N N . GLN A 1 309 ? -25.399 2.749 5.302 1.00 93.88 309 GLN A N 1
ATOM 2572 C CA . GLN A 1 309 ? -25.672 3.230 3.943 1.00 93.88 309 GLN A CA 1
ATOM 2573 C C . GLN A 1 309 ? -24.519 4.081 3.398 1.00 93.88 309 GLN A C 1
ATOM 2575 O O . GLN A 1 309 ? -24.067 3.833 2.281 1.00 93.88 309 GLN A O 1
ATOM 2580 N N . GLN A 1 310 ? -23.964 4.999 4.196 1.00 93.19 310 GLN A N 1
ATOM 2581 C CA . GLN A 1 310 ? -22.803 5.796 3.774 1.00 93.19 310 GLN A CA 1
ATOM 2582 C C . GLN A 1 310 ? -21.566 4.933 3.491 1.00 93.19 310 GLN A C 1
ATOM 2584 O O . GLN A 1 310 ? -20.828 5.192 2.539 1.00 93.19 310 GLN A O 1
ATOM 2589 N N . GLN A 1 311 ? -21.334 3.880 4.281 1.00 93.00 311 GLN A N 1
ATOM 2590 C CA . GLN A 1 311 ? -20.241 2.943 4.006 1.00 93.00 311 GLN A CA 1
ATOM 2591 C C . GLN A 1 311 ? -20.455 2.166 2.703 1.00 93.00 311 GLN A C 1
ATOM 2593 O O . GLN A 1 311 ? -19.490 1.953 1.967 1.00 93.00 311 GLN A O 1
ATOM 2598 N N . ALA A 1 312 ? -21.694 1.769 2.397 1.00 91.81 312 ALA A N 1
ATOM 2599 C CA . ALA A 1 312 ? -22.013 1.091 1.144 1.00 91.81 312 ALA A CA 1
ATOM 2600 C C . ALA A 1 312 ? -21.798 2.010 -0.074 1.00 91.81 312 ALA A C 1
ATOM 2602 O O . ALA A 1 312 ? -21.216 1.581 -1.070 1.00 91.81 312 ALA A O 1
ATOM 2603 N N . GLU A 1 313 ? -22.185 3.285 0.019 1.00 94.94 313 GLU A N 1
ATOM 2604 C CA . GLU A 1 313 ? -21.938 4.276 -1.040 1.00 94.94 313 GLU A CA 1
ATOM 2605 C C . GLU A 1 313 ? -20.439 4.523 -1.263 1.00 94.94 313 GLU A C 1
ATOM 2607 O O . GLU A 1 313 ? -19.978 4.554 -2.406 1.00 94.94 313 GLU A O 1
ATOM 2612 N N . LEU A 1 314 ? -19.651 4.628 -0.187 1.00 93.25 314 LEU A N 1
ATOM 2613 C CA . LEU A 1 314 ? -18.193 4.764 -0.283 1.00 93.25 314 LEU A CA 1
ATOM 2614 C C . LEU A 1 314 ? -17.533 3.542 -0.933 1.00 93.25 314 LEU A C 1
ATOM 2616 O O . LEU A 1 314 ? -16.591 3.699 -1.711 1.00 93.25 314 LEU A O 1
ATOM 2620 N N . GLN A 1 315 ? -18.024 2.332 -0.651 1.00 93.75 315 GLN A N 1
ATOM 2621 C CA . GLN A 1 315 ? -17.526 1.118 -1.304 1.00 93.75 315 GLN A CA 1
ATOM 2622 C C . GLN A 1 315 ? -17.832 1.111 -2.805 1.00 93.75 315 GLN A C 1
ATOM 2624 O O . GLN A 1 315 ? -16.937 0.813 -3.594 1.00 93.75 315 GLN A O 1
ATOM 2629 N N . GLN A 1 316 ? -19.041 1.510 -3.213 1.00 93.69 316 GLN A N 1
ATOM 2630 C CA . GLN A 1 316 ? -19.387 1.615 -4.636 1.00 93.69 316 GLN A CA 1
ATOM 2631 C C . GLN A 1 316 ? -18.539 2.665 -5.365 1.00 93.69 316 GLN A C 1
ATOM 2633 O O . GLN A 1 316 ? -18.099 2.430 -6.489 1.00 93.69 316 GLN A O 1
ATOM 2638 N N . GLN A 1 317 ? -18.255 3.808 -4.729 1.00 93.69 317 GLN A N 1
ATOM 2639 C CA . GLN A 1 317 ? -17.365 4.817 -5.313 1.00 93.69 317 GLN A CA 1
ATOM 2640 C C . GLN A 1 317 ? -15.931 4.301 -5.481 1.00 93.69 317 GLN A C 1
ATOM 2642 O O . GLN A 1 317 ? -15.311 4.559 -6.512 1.00 93.69 317 GLN A O 1
ATOM 2647 N N . ALA A 1 318 ? -15.412 3.553 -4.504 1.00 91.75 318 ALA A N 1
ATOM 2648 C CA . ALA A 1 318 ? -14.084 2.952 -4.603 1.00 91.75 318 ALA A CA 1
ATOM 2649 C C . ALA A 1 318 ? -14.005 1.912 -5.735 1.00 91.75 318 ALA A C 1
ATOM 2651 O O . ALA A 1 318 ? -13.016 1.866 -6.466 1.00 91.75 318 ALA A O 1
ATOM 2652 N N . GLU A 1 319 ? -15.056 1.113 -5.922 1.00 94.88 319 GLU A N 1
ATOM 2653 C CA . GLU A 1 319 ? -15.126 0.122 -7.001 1.00 94.88 319 GLU A CA 1
ATOM 2654 C C . GLU A 1 319 ? -15.189 0.783 -8.390 1.00 94.88 319 GLU A C 1
ATOM 2656 O O . GLU A 1 319 ? -14.504 0.345 -9.315 1.00 94.88 319 GLU A O 1
ATOM 2661 N N . LEU A 1 320 ? -15.922 1.895 -8.525 1.00 94.25 320 LEU A N 1
ATOM 2662 C CA . LEU A 1 320 ? -15.939 2.698 -9.754 1.00 94.25 320 LEU A CA 1
ATOM 2663 C C . LEU A 1 320 ? -14.567 3.309 -10.074 1.00 94.25 320 LEU A C 1
ATOM 2665 O O . LEU A 1 320 ? -14.144 3.283 -11.230 1.00 94.25 320 LEU A O 1
ATOM 2669 N N . GLN A 1 321 ? -13.852 3.822 -9.068 1.00 94.31 321 GLN A N 1
ATOM 2670 C CA . GLN A 1 321 ? -12.496 4.351 -9.263 1.00 94.31 321 GLN A CA 1
ATOM 2671 C C . GLN A 1 321 ? -11.524 3.263 -9.727 1.00 94.31 321 GLN A C 1
ATOM 2673 O O . GLN A 1 321 ? -10.732 3.499 -10.639 1.00 94.31 321 GLN A O 1
ATOM 2678 N N . TRP A 1 322 ? -11.621 2.061 -9.155 1.00 93.88 322 TRP A N 1
ATOM 2679 C CA . TRP A 1 322 ? -10.790 0.930 -9.562 1.00 93.88 322 TRP A CA 1
ATOM 2680 C C . TRP A 1 322 ? -11.028 0.533 -11.026 1.00 93.88 322 TRP A C 1
ATOM 2682 O O . TRP A 1 322 ? -10.073 0.335 -11.777 1.00 93.88 322 TRP A O 1
ATOM 2692 N N . GLN A 1 323 ? -12.292 0.483 -11.463 1.00 94.44 323 GLN A N 1
ATOM 2693 C CA . GLN A 1 323 ? -12.624 0.207 -12.866 1.00 94.44 323 GLN A CA 1
ATOM 2694 C C . GLN A 1 323 ? -12.087 1.289 -13.816 1.00 94.44 323 GLN A C 1
ATOM 2696 O O . GLN A 1 323 ? -11.619 0.976 -14.912 1.00 94.44 323 GLN A O 1
ATOM 2701 N N . GLU A 1 324 ? -12.117 2.563 -13.412 1.00 94.69 324 GLU A N 1
ATOM 2702 C CA . GLU A 1 324 ? -11.566 3.650 -14.227 1.00 94.69 324 GLU A CA 1
ATOM 2703 C C . GLU A 1 324 ? -10.035 3.553 -14.352 1.00 94.69 324 GLU A C 1
ATOM 2705 O O . GLU A 1 324 ? -9.479 3.769 -15.435 1.00 94.69 324 GLU A O 1
ATOM 2710 N N . GLU A 1 325 ? -9.338 3.184 -13.275 1.00 95.25 325 GLU A N 1
ATOM 2711 C CA . GLU A 1 325 ? -7.893 2.942 -13.311 1.00 95.25 325 GLU A CA 1
ATOM 2712 C C . GLU A 1 325 ? -7.529 1.756 -14.212 1.00 95.25 325 GLU A C 1
ATOM 2714 O O . GLU A 1 325 ? -6.590 1.862 -15.008 1.00 95.25 325 GLU A O 1
ATOM 2719 N N . GLU A 1 326 ? -8.292 0.663 -14.158 1.00 95.38 326 GLU A N 1
ATOM 2720 C CA . GLU A 1 326 ? -8.096 -0.501 -15.029 1.00 95.38 326 GLU A CA 1
ATOM 2721 C C . GLU A 1 326 ? -8.282 -0.134 -16.512 1.00 95.38 326 GLU A C 1
ATOM 2723 O O . GLU A 1 326 ? -7.450 -0.486 -17.356 1.00 95.38 326 GLU A O 1
ATOM 2728 N N . LEU A 1 327 ? -9.304 0.669 -16.833 1.00 95.75 327 LEU A N 1
ATOM 2729 C CA . LEU A 1 327 ? -9.522 1.187 -18.187 1.00 95.75 327 LEU A CA 1
ATOM 2730 C C . LEU A 1 327 ? -8.367 2.081 -18.663 1.00 95.75 327 LEU A C 1
ATOM 2732 O O . LEU A 1 327 ? -7.915 1.938 -19.805 1.00 95.75 327 LEU A O 1
ATOM 2736 N N . ARG A 1 328 ? -7.836 2.964 -17.804 1.00 94.81 328 ARG A N 1
ATOM 2737 C CA . ARG A 1 328 ? -6.657 3.784 -18.148 1.00 94.81 328 ARG A CA 1
ATOM 2738 C C . ARG A 1 328 ? -5.421 2.925 -18.398 1.00 94.81 328 ARG A C 1
ATOM 2740 O O . ARG A 1 328 ? -4.676 3.197 -19.341 1.00 94.81 328 ARG A O 1
ATOM 2747 N N . GLN A 1 329 ? -5.196 1.885 -17.595 1.00 95.12 329 GLN A N 1
ATOM 2748 C CA . GLN A 1 329 ? -4.074 0.969 -17.811 1.00 95.12 329 GLN A CA 1
ATOM 2749 C C . GLN A 1 329 ? -4.210 0.206 -19.133 1.00 95.12 329 GLN A C 1
ATOM 2751 O O . GLN A 1 329 ? -3.235 0.118 -19.886 1.00 95.12 329 GLN A O 1
ATOM 2756 N N . ALA A 1 330 ? -5.412 -0.270 -19.466 1.00 94.19 330 ALA A N 1
ATOM 2757 C CA . ALA A 1 330 ? -5.681 -0.921 -20.747 1.00 94.19 330 ALA A CA 1
ATOM 2758 C C . ALA A 1 330 ? -5.439 0.025 -21.941 1.00 94.19 330 ALA A C 1
ATOM 2760 O O . ALA A 1 330 ? -4.877 -0.383 -22.963 1.00 94.19 330 ALA A O 1
ATOM 2761 N N . GLU A 1 331 ? -5.799 1.307 -21.817 1.00 96.44 331 GLU A N 1
ATOM 2762 C CA . GLU A 1 331 ? -5.530 2.301 -22.860 1.00 96.44 331 GLU A CA 1
ATOM 2763 C C . GLU A 1 331 ? -4.023 2.559 -23.040 1.00 96.44 331 GLU A C 1
ATOM 2765 O O . GLU A 1 331 ? -3.532 2.619 -24.172 1.00 96.44 331 GLU A O 1
ATOM 2770 N N . ILE A 1 332 ? -3.265 2.647 -21.942 1.00 95.06 332 ILE A N 1
ATOM 2771 C CA . ILE A 1 332 ? -1.801 2.793 -21.984 1.00 95.06 332 ILE A CA 1
ATOM 2772 C C . ILE A 1 332 ? -1.156 1.587 -22.679 1.00 95.06 332 ILE A C 1
ATOM 2774 O O . ILE A 1 332 ? -0.277 1.770 -23.527 1.00 95.06 332 ILE A O 1
ATOM 2778 N N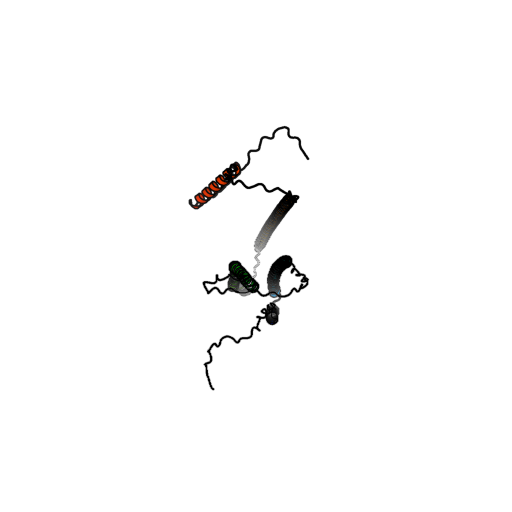 . GLN A 1 333 ? -1.610 0.368 -22.378 1.00 94.75 333 GLN A N 1
ATOM 2779 C CA . GLN A 1 333 ? -1.107 -0.848 -23.024 1.00 94.75 333 GLN A CA 1
ATOM 2780 C C . GLN A 1 333 ? -1.389 -0.854 -24.531 1.00 94.75 333 GLN A C 1
ATOM 2782 O O . GLN A 1 333 ? -0.467 -1.087 -25.316 1.00 94.75 333 GLN A O 1
ATOM 2787 N N . ARG A 1 334 ? -2.608 -0.489 -24.958 1.00 95.12 334 ARG A N 1
ATOM 2788 C CA . ARG A 1 334 ? -2.933 -0.357 -26.391 1.00 95.12 334 ARG A CA 1
ATOM 2789 C C . ARG A 1 334 ? -2.048 0.670 -27.094 1.00 95.12 334 ARG A C 1
ATOM 2791 O O . ARG A 1 334 ? -1.561 0.410 -28.192 1.00 95.12 334 ARG A O 1
ATOM 2798 N N . ARG A 1 335 ? -1.798 1.827 -26.471 1.00 95.06 335 ARG A N 1
ATOM 2799 C CA . ARG A 1 335 ? -0.900 2.851 -27.040 1.00 95.06 335 ARG A CA 1
ATOM 2800 C C . ARG A 1 335 ? 0.538 2.343 -27.167 1.00 95.06 335 ARG A C 1
ATOM 2802 O O . ARG A 1 335 ? 1.195 2.633 -28.166 1.00 95.06 335 ARG A O 1
ATOM 2809 N N . ALA A 1 336 ? 1.023 1.581 -26.188 1.00 93.62 336 ALA A N 1
ATOM 2810 C CA . ALA A 1 336 ? 2.350 0.973 -26.247 1.00 93.62 336 ALA A CA 1
ATOM 2811 C C . ALA A 1 336 ? 2.458 -0.064 -27.379 1.00 93.62 336 ALA A C 1
ATOM 2813 O O . ALA A 1 336 ? 3.470 -0.105 -28.080 1.00 93.62 336 ALA A O 1
ATOM 2814 N N . GLU A 1 337 ? 1.411 -0.857 -27.599 1.00 95.62 337 GLU A N 1
ATOM 2815 C CA . GLU A 1 337 ? 1.368 -1.852 -28.672 1.00 95.62 337 GLU A CA 1
ATOM 2816 C C . GLU A 1 337 ? 1.336 -1.207 -30.065 1.00 95.62 337 GLU A C 1
ATOM 2818 O O . GLU A 1 337 ? 2.128 -1.586 -30.929 1.00 95.62 337 GLU A O 1
ATOM 2823 N N . ILE A 1 338 ? 0.537 -0.149 -30.250 1.00 95.06 338 ILE A N 1
ATOM 2824 C CA . ILE A 1 338 ? 0.538 0.655 -31.485 1.00 95.06 338 ILE A CA 1
ATOM 2825 C C . ILE A 1 338 ? 1.936 1.232 -31.757 1.00 95.06 338 ILE A C 1
ATOM 2827 O O . ILE A 1 338 ? 2.411 1.205 -32.893 1.00 95.06 338 ILE A O 1
ATOM 2831 N N . ARG A 1 339 ? 2.633 1.722 -30.722 1.00 94.81 339 ARG A N 1
ATOM 2832 C CA . ARG A 1 339 ? 3.993 2.262 -30.876 1.00 94.81 339 ARG A CA 1
ATOM 2833 C C . ARG A 1 339 ? 4.984 1.195 -31.341 1.00 94.81 339 ARG A C 1
ATOM 2835 O O . ARG A 1 339 ? 5.769 1.469 -32.244 1.00 94.81 339 ARG A O 1
ATOM 2842 N N . ARG A 1 340 ? 4.916 -0.017 -30.777 1.00 93.56 340 ARG A N 1
ATOM 2843 C CA . ARG A 1 340 ? 5.762 -1.146 -31.206 1.00 93.56 340 ARG A CA 1
ATOM 2844 C C . ARG A 1 340 ? 5.484 -1.547 -32.651 1.00 93.56 340 ARG A C 1
ATOM 2846 O O . ARG A 1 340 ? 6.426 -1.782 -33.398 1.00 93.56 340 ARG A O 1
ATOM 2853 N N . GLN A 1 341 ? 4.217 -1.588 -33.063 1.00 93.94 341 GLN A N 1
ATOM 2854 C CA . GLN A 1 341 ? 3.866 -1.875 -34.458 1.00 93.94 341 GLN A CA 1
ATOM 2855 C C . GLN A 1 341 ? 4.418 -0.807 -35.413 1.00 93.94 341 GLN A C 1
ATOM 2857 O O . GLN A 1 341 ? 4.956 -1.148 -36.465 1.00 93.94 341 GLN A O 1
ATOM 2862 N N . ALA A 1 342 ? 4.366 0.471 -35.027 1.00 92.69 342 ALA A N 1
ATOM 2863 C CA . ALA A 1 342 ? 4.936 1.553 -35.829 1.00 92.69 342 ALA A CA 1
ATOM 2864 C C . ALA A 1 342 ? 6.473 1.467 -35.931 1.00 92.69 342 ALA A C 1
ATOM 2866 O O . ALA A 1 342 ? 7.047 1.775 -36.975 1.00 92.69 342 ALA A O 1
ATOM 2867 N N . GLU A 1 343 ? 7.152 1.043 -34.862 1.00 92.81 343 GLU A N 1
ATOM 2868 C CA . GLU A 1 343 ? 8.602 0.811 -34.875 1.00 92.81 343 GLU A CA 1
ATOM 2869 C C . GLU A 1 343 ? 8.995 -0.373 -35.766 1.00 92.81 343 GLU A C 1
ATOM 2871 O O . GLU A 1 343 ? 9.966 -0.260 -36.514 1.00 92.81 343 GLU A O 1
ATOM 2876 N N . LEU A 1 344 ? 8.223 -1.465 -35.754 1.00 91.62 344 LEU A N 1
ATOM 2877 C CA . LEU A 1 344 ? 8.446 -2.611 -36.642 1.00 91.62 344 LEU A CA 1
ATOM 2878 C C . LEU A 1 344 ? 8.283 -2.231 -38.120 1.00 91.62 344 LEU A C 1
ATOM 2880 O O . LEU A 1 344 ? 9.143 -2.572 -38.928 1.00 91.62 344 LEU A O 1
ATOM 2884 N N . GLN A 1 345 ? 7.257 -1.446 -38.467 1.00 91.62 345 GLN A N 1
ATOM 2885 C CA . GLN A 1 345 ? 7.080 -0.959 -39.844 1.00 91.62 345 GLN A CA 1
ATOM 2886 C C . GLN A 1 345 ? 8.262 -0.102 -40.318 1.00 91.62 345 GLN A C 1
ATOM 2888 O O . GLN A 1 345 ? 8.719 -0.249 -41.450 1.00 91.62 345 GLN A O 1
ATOM 2893 N N . ARG A 1 346 ? 8.819 0.751 -39.448 1.00 88.31 346 ARG A N 1
ATOM 2894 C CA . ARG A 1 346 ? 10.025 1.525 -39.792 1.00 88.31 346 ARG A CA 1
ATOM 2895 C C . ARG A 1 346 ? 11.254 0.644 -39.993 1.00 88.31 346 ARG A C 1
ATOM 2897 O O . ARG A 1 346 ? 12.113 0.996 -40.793 1.00 88.31 346 ARG A O 1
ATOM 2904 N N . GLN A 1 347 ? 11.372 -0.469 -39.271 1.00 86.56 347 GLN A N 1
ATOM 2905 C CA . GLN A 1 347 ? 12.488 -1.398 -39.470 1.00 86.56 347 GLN A CA 1
ATOM 2906 C C . GLN A 1 347 ? 12.383 -2.145 -40.803 1.00 86.56 347 GLN A C 1
ATOM 2908 O O . GLN A 1 347 ? 13.410 -2.371 -41.441 1.00 86.56 347 GLN A O 1
ATOM 2913 N N . GLU A 1 348 ? 11.173 -2.478 -41.256 1.00 84.81 348 GLU A N 1
ATOM 2914 C CA . GLU A 1 348 ? 10.968 -3.084 -42.578 1.00 84.81 348 GLU A CA 1
ATOM 2915 C C . GLU A 1 348 ? 11.295 -2.112 -43.720 1.00 84.81 348 GLU A C 1
ATOM 2917 O O . GLU A 1 348 ? 11.905 -2.518 -44.707 1.00 84.81 348 GLU A O 1
ATOM 2922 N N . GLU A 1 349 ? 10.984 -0.821 -43.572 1.00 81.44 349 GLU A N 1
ATOM 2923 C CA . GLU A 1 349 ? 11.287 0.195 -44.592 1.00 81.44 349 GLU A CA 1
ATOM 2924 C C . GLU A 1 349 ? 12.794 0.503 -44.714 1.00 81.44 349 GLU A C 1
ATOM 2926 O O . GLU A 1 349 ? 13.269 0.912 -45.773 1.00 81.44 349 GLU A O 1
ATOM 2931 N N . VAL A 1 350 ? 13.577 0.260 -43.656 1.00 79.69 350 VAL A N 1
ATOM 2932 C CA . VAL A 1 350 ? 15.035 0.488 -43.637 1.00 79.69 350 VAL A CA 1
ATOM 2933 C C . VAL A 1 350 ? 15.825 -0.751 -44.087 1.00 79.69 350 VAL A C 1
ATOM 2935 O O . VAL A 1 350 ? 17.056 -0.730 -44.051 1.00 79.69 350 VAL A O 1
ATOM 2938 N N . GLN A 1 351 ? 15.176 -1.818 -44.578 1.00 67.00 351 GLN A N 1
ATOM 2939 C CA . GLN A 1 351 ? 15.916 -2.891 -45.248 1.00 67.00 351 GLN A CA 1
ATOM 2940 C C . GLN A 1 351 ? 16.696 -2.298 -46.434 1.00 67.00 351 GLN A C 1
ATOM 2942 O O . GLN A 1 351 ? 16.090 -1.802 -47.389 1.00 67.00 351 GLN A O 1
ATOM 2947 N N . PRO A 1 352 ? 18.041 -2.299 -46.384 1.00 65.06 352 PRO A N 1
ATOM 2948 C CA . PRO A 1 352 ? 18.837 -1.670 -47.414 1.00 65.06 352 PRO A CA 1
ATOM 2949 C C . PRO A 1 352 ? 18.607 -2.448 -48.700 1.00 65.06 352 PRO A C 1
ATOM 2951 O O . PRO A 1 352 ? 18.907 -3.640 -48.774 1.00 65.06 352 PRO A O 1
ATOM 2954 N N . VAL A 1 353 ? 18.081 -1.766 -49.718 1.00 64.81 353 VAL A N 1
ATOM 2955 C CA . VAL A 1 353 ? 18.140 -2.248 -51.095 1.00 64.81 353 VAL A CA 1
ATOM 2956 C C . VAL A 1 353 ? 19.601 -2.589 -51.354 1.00 64.81 353 VAL A C 1
ATOM 2958 O O . VAL A 1 353 ? 20.444 -1.695 -51.443 1.00 64.81 353 VAL A O 1
ATOM 2961 N N . VAL A 1 354 ? 19.906 -3.886 -51.380 1.00 63.59 354 VAL A N 1
ATOM 2962 C CA . VAL A 1 354 ? 21.227 -4.420 -51.690 1.00 63.59 354 VAL A CA 1
ATOM 2963 C C . VAL A 1 354 ? 21.538 -3.939 -53.097 1.00 63.59 354 VAL A C 1
ATOM 2965 O O . VAL A 1 354 ? 21.044 -4.478 -54.086 1.00 63.59 354 VAL A O 1
ATOM 2968 N N . GLN A 1 355 ? 22.283 -2.840 -53.182 1.00 53.72 355 GLN A N 1
ATOM 2969 C CA . GLN A 1 355 ? 22.719 -2.292 -54.448 1.00 53.72 355 GLN A CA 1
ATOM 2970 C C . GLN A 1 355 ? 23.643 -3.329 -55.075 1.00 53.72 355 GLN A C 1
ATOM 2972 O O . GLN A 1 355 ? 24.722 -3.623 -54.558 1.00 53.72 355 GLN A O 1
ATOM 2977 N N . HIS A 1 356 ? 23.198 -3.902 -56.192 1.00 57.41 356 HIS A N 1
ATOM 2978 C CA . HIS A 1 356 ? 24.088 -4.586 -57.113 1.00 57.41 356 HIS A CA 1
ATOM 2979 C C . HIS A 1 356 ? 25.285 -3.668 -57.412 1.00 57.41 356 HIS A C 1
ATOM 2981 O O . HIS A 1 356 ? 25.083 -2.468 -57.621 1.00 57.41 356 HIS A O 1
ATOM 2987 N N . PRO A 1 357 ? 26.520 -4.198 -57.436 1.00 57.38 357 PRO A N 1
ATOM 2988 C CA . PRO A 1 357 ? 27.717 -3.393 -57.630 1.00 57.38 357 PRO A CA 1
ATOM 2989 C C . PRO A 1 357 ? 27.696 -2.780 -59.033 1.00 57.38 357 PRO A C 1
ATOM 2991 O O . PRO A 1 357 ? 28.004 -3.432 -60.030 1.00 57.38 357 PRO A O 1
ATOM 2994 N N . PHE A 1 358 ? 27.296 -1.514 -59.111 1.00 53.47 358 PHE A N 1
ATOM 2995 C CA . PHE A 1 358 ? 27.348 -0.725 -60.329 1.00 53.47 358 PHE A CA 1
ATOM 2996 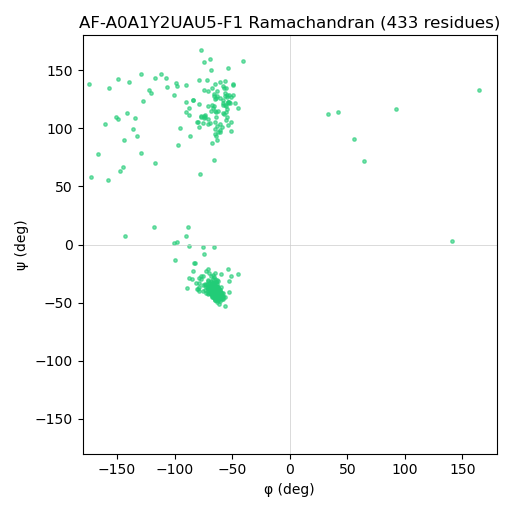C C . PHE A 1 358 ? 28.787 -0.228 -60.501 1.00 53.47 358 PHE A C 1
ATOM 2998 O O . PHE A 1 358 ? 29.255 0.643 -59.771 1.00 53.47 358 PHE A O 1
ATOM 3005 N N . ILE A 1 359 ? 29.513 -0.836 -61.440 1.00 54.09 359 ILE A N 1
ATOM 3006 C CA . ILE A 1 359 ? 30.868 -0.430 -61.822 1.00 54.09 359 ILE A CA 1
ATOM 3007 C C . ILE A 1 359 ? 30.758 0.921 -62.540 1.00 54.09 359 ILE A C 1
ATOM 3009 O O . ILE A 1 359 ? 30.329 0.986 -63.692 1.00 54.09 359 ILE A O 1
ATOM 3013 N N . VAL A 1 360 ? 31.130 2.005 -61.856 1.00 49.31 360 VAL A N 1
ATOM 3014 C CA . VAL A 1 360 ? 31.239 3.344 -62.451 1.00 49.31 360 VAL A CA 1
ATOM 3015 C C . VAL A 1 360 ? 32.666 3.526 -62.984 1.00 49.31 360 VAL A C 1
ATOM 3017 O O . VAL A 1 360 ? 33.609 3.409 -62.203 1.00 49.31 360 VAL A O 1
ATOM 3020 N N . PRO A 1 361 ? 32.864 3.822 -64.282 1.00 50.59 361 PRO A N 1
ATOM 3021 C CA . PRO A 1 361 ? 34.176 4.177 -64.802 1.00 50.59 361 PRO A CA 1
ATOM 3022 C C . PRO A 1 361 ? 34.597 5.564 -64.305 1.00 50.59 361 PRO A C 1
ATOM 3024 O O . PRO A 1 361 ? 33.835 6.530 -64.395 1.00 50.59 361 PRO A O 1
ATOM 3027 N N . GLU A 1 362 ? 35.829 5.649 -63.805 1.00 44.34 362 GLU A N 1
ATOM 3028 C CA . GLU A 1 362 ? 36.468 6.875 -63.331 1.00 44.34 362 GLU A CA 1
ATOM 3029 C C . GLU A 1 362 ? 36.426 7.979 -64.400 1.00 44.34 362 GLU A C 1
ATOM 3031 O O . GLU A 1 362 ? 36.947 7.832 -65.508 1.00 44.34 362 GLU A O 1
ATOM 3036 N N . ARG A 1 363 ? 35.821 9.121 -64.054 1.00 45.38 363 ARG A N 1
ATOM 3037 C CA . ARG A 1 363 ? 36.011 10.389 -64.766 1.00 45.38 363 ARG A CA 1
ATOM 3038 C C . ARG A 1 363 ? 36.648 11.417 -63.828 1.00 45.38 363 ARG A C 1
ATOM 3040 O O . ARG A 1 363 ? 36.317 11.436 -62.643 1.00 45.38 363 ARG A O 1
ATOM 3047 N N . PRO A 1 364 ? 37.544 12.272 -64.349 1.00 48.12 364 PRO A N 1
ATOM 3048 C CA . PRO A 1 364 ? 38.320 13.208 -63.547 1.00 48.12 364 PRO A CA 1
ATOM 3049 C C . PRO A 1 364 ? 37.438 14.296 -62.922 1.00 48.12 364 PRO A C 1
ATOM 3051 O O . PRO A 1 364 ? 36.579 14.890 -63.576 1.00 48.12 364 PRO A O 1
ATOM 3054 N N . ILE A 1 365 ? 37.682 14.541 -61.636 1.00 46.25 365 ILE A N 1
ATOM 3055 C CA . ILE A 1 365 ? 36.961 15.482 -60.778 1.00 46.25 365 ILE A CA 1
ATOM 3056 C C . ILE A 1 365 ? 37.364 16.914 -61.153 1.00 46.25 365 ILE A C 1
ATOM 3058 O O . ILE A 1 365 ? 38.479 17.348 -60.869 1.00 46.25 365 ILE A O 1
ATOM 3062 N N . VAL A 1 366 ? 36.438 17.660 -61.758 1.00 47.06 366 VAL A N 1
ATOM 3063 C CA . VAL A 1 366 ? 36.502 19.125 -61.841 1.00 47.06 366 VAL A CA 1
ATOM 3064 C C . VAL A 1 366 ? 35.780 19.677 -60.615 1.00 47.06 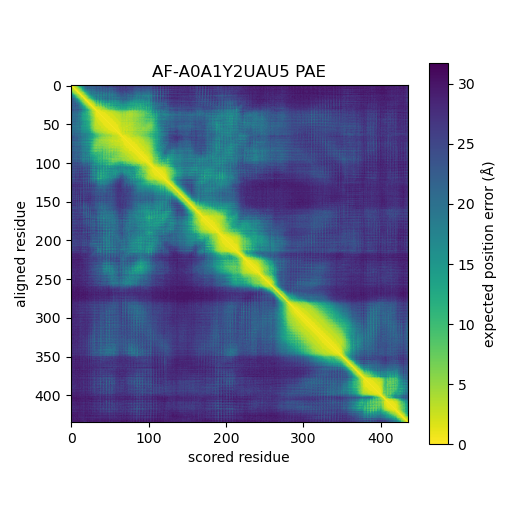366 VAL A C 1
ATOM 3066 O O . VAL A 1 366 ? 34.577 19.480 -60.448 1.00 47.06 366 VAL A O 1
ATOM 3069 N N . GLN A 1 367 ? 36.528 20.329 -59.726 1.00 42.56 367 GLN A N 1
ATOM 3070 C CA . GLN A 1 367 ? 35.988 20.987 -58.540 1.00 42.56 367 GLN A CA 1
ATOM 3071 C C . GLN A 1 367 ? 35.211 22.244 -58.958 1.00 42.56 367 GLN A C 1
ATOM 3073 O O . GLN A 1 367 ? 35.810 23.249 -59.335 1.00 42.56 367 GLN A O 1
ATOM 3078 N N . HIS A 1 368 ? 33.883 22.202 -58.860 1.00 47.66 368 HIS A N 1
ATOM 3079 C CA . HIS A 1 368 ? 33.056 23.406 -58.805 1.00 47.66 368 HIS A CA 1
ATOM 3080 C C . HIS A 1 368 ? 32.525 23.599 -57.377 1.00 47.66 368 HIS A C 1
ATOM 3082 O O . HIS A 1 368 ? 32.080 22.626 -56.763 1.00 47.66 368 HIS A O 1
ATOM 3088 N N . PRO A 1 369 ? 32.557 24.829 -56.830 1.00 55.44 369 PRO A N 1
ATOM 3089 C CA . PRO A 1 369 ? 32.006 25.120 -55.514 1.00 55.44 369 PRO A CA 1
ATOM 3090 C C . PRO A 1 369 ? 30.479 24.986 -55.555 1.00 55.44 369 PRO A C 1
ATOM 3092 O O . PRO A 1 369 ? 29.788 25.723 -56.258 1.00 55.44 369 PRO A O 1
ATOM 3095 N N . TYR A 1 370 ? 29.961 24.010 -54.814 1.00 43.75 370 TYR A N 1
ATOM 3096 C CA . TYR A 1 370 ? 28.535 23.733 -54.702 1.00 43.75 370 TYR A CA 1
ATOM 3097 C C . TYR A 1 370 ? 27.916 24.707 -53.689 1.00 43.75 370 TYR A C 1
ATOM 3099 O O . TYR A 1 370 ? 28.122 24.577 -52.483 1.00 43.75 370 TYR A O 1
ATOM 3107 N N . VAL A 1 371 ? 27.170 25.702 -54.172 1.00 51.34 371 VAL A N 1
ATOM 3108 C CA . VAL A 1 371 ? 26.299 26.531 -53.328 1.00 51.34 371 VAL A CA 1
ATOM 3109 C C . VAL A 1 371 ? 25.051 25.704 -53.032 1.00 51.34 371 VAL A C 1
ATOM 3111 O O . VAL A 1 371 ? 24.263 25.418 -53.931 1.00 51.34 371 VAL A O 1
ATOM 3114 N N . VAL A 1 372 ? 24.906 25.267 -51.781 1.00 55.09 372 VAL A N 1
ATOM 3115 C CA . VAL A 1 372 ? 23.723 24.553 -51.285 1.00 55.09 372 VAL A CA 1
ATOM 3116 C C . VAL A 1 372 ? 22.540 25.529 -51.302 1.00 55.09 372 VAL A C 1
ATOM 3118 O O . VAL A 1 372 ? 22.602 26.535 -50.597 1.00 55.09 372 VAL A O 1
ATOM 3121 N N . PRO A 1 373 ? 21.467 25.283 -52.076 1.00 52.12 373 PRO A N 1
ATOM 3122 C CA . PRO A 1 373 ? 20.264 26.097 -51.988 1.00 52.12 373 PRO A CA 1
ATOM 3123 C C . PRO A 1 373 ? 19.616 25.838 -50.627 1.00 52.12 373 PRO A C 1
ATOM 3125 O O . PRO A 1 373 ? 19.279 24.693 -50.311 1.00 52.12 373 PRO A O 1
ATOM 3128 N N . GLU A 1 374 ? 19.462 26.882 -49.812 1.00 44.88 374 GLU A N 1
ATOM 3129 C CA . GLU A 1 374 ? 18.694 26.803 -48.571 1.00 44.88 374 GLU A CA 1
ATOM 3130 C C . GLU A 1 374 ? 17.283 26.299 -48.895 1.00 44.88 374 GLU A C 1
ATOM 3132 O O . GLU A 1 374 ? 16.552 26.894 -49.691 1.00 44.88 374 GLU A O 1
ATOM 3137 N N . ARG A 1 375 ? 16.906 25.149 -48.324 1.00 60.16 375 ARG A N 1
ATOM 3138 C CA . ARG A 1 375 ? 15.535 24.648 -48.440 1.00 60.16 375 ARG A CA 1
ATOM 3139 C C . ARG A 1 375 ? 14.605 25.655 -47.760 1.00 60.16 375 ARG A C 1
ATOM 3141 O O . ARG A 1 375 ? 14.891 26.022 -46.620 1.00 60.16 375 ARG A O 1
ATOM 3148 N N . PRO A 1 376 ? 13.496 26.059 -48.404 1.00 58.09 376 PRO A N 1
ATOM 3149 C CA . PRO A 1 376 ? 12.491 26.900 -47.769 1.00 58.09 376 PRO A CA 1
ATOM 3150 C C . PRO A 1 376 ? 12.061 26.253 -46.453 1.00 58.09 376 PRO A C 1
ATOM 3152 O O . PRO A 1 376 ? 11.661 25.086 -46.441 1.00 58.09 376 PRO A O 1
ATOM 3155 N N . LEU A 1 377 ? 12.207 26.985 -45.347 1.00 59.16 377 LEU A N 1
ATOM 3156 C CA . LEU A 1 377 ? 11.758 26.534 -44.037 1.00 59.16 377 LEU A CA 1
ATOM 3157 C C . LEU A 1 377 ? 10.267 26.197 -44.124 1.00 59.16 377 LEU A C 1
ATOM 3159 O O . LEU A 1 377 ? 9.468 27.010 -44.587 1.00 59.16 377 LEU A O 1
ATOM 3163 N N . ASP A 1 378 ? 9.913 24.994 -43.682 1.00 77.00 378 ASP A N 1
ATOM 3164 C CA . ASP A 1 378 ? 8.537 24.511 -43.663 1.00 77.00 378 ASP A CA 1
ATOM 3165 C C . ASP A 1 378 ? 7.670 25.508 -42.863 1.00 77.00 378 ASP A C 1
ATOM 3167 O O . ASP A 1 378 ? 7.957 25.736 -41.680 1.00 77.00 378 ASP A O 1
ATOM 3171 N N . PRO A 1 379 ? 6.632 26.134 -43.451 1.00 79.19 379 PRO A N 1
ATOM 3172 C CA . PRO A 1 379 ? 5.866 27.197 -42.790 1.00 79.19 379 PRO A CA 1
ATOM 3173 C C . PRO A 1 379 ? 5.205 26.724 -41.488 1.00 79.19 379 PRO A C 1
ATOM 3175 O O . PRO A 1 379 ? 5.011 27.507 -40.561 1.00 79.19 379 PRO A O 1
ATOM 3178 N N . VAL A 1 380 ? 4.942 25.420 -41.375 1.00 75.75 380 VAL A N 1
ATOM 3179 C CA . VAL A 1 380 ? 4.419 24.783 -40.159 1.00 75.75 380 VAL A CA 1
ATOM 3180 C C . VAL A 1 380 ? 5.437 24.827 -39.017 1.00 75.75 380 VAL A C 1
ATOM 3182 O O . VAL A 1 380 ? 5.067 25.068 -37.870 1.00 75.75 380 VAL A O 1
ATOM 3185 N N . ARG A 1 381 ? 6.727 24.642 -39.318 1.00 74.50 381 ARG A N 1
ATOM 3186 C CA . ARG A 1 381 ? 7.794 24.684 -38.313 1.00 74.50 381 ARG A CA 1
ATOM 3187 C C . ARG A 1 381 ? 8.024 26.108 -37.813 1.00 74.50 381 ARG A C 1
ATOM 3189 O O . ARG A 1 381 ? 8.169 26.305 -36.612 1.00 74.50 381 ARG A O 1
ATOM 3196 N N . ALA A 1 382 ? 7.970 27.092 -38.711 1.00 76.38 382 ALA A N 1
ATOM 3197 C CA . ALA A 1 382 ? 8.043 28.504 -38.337 1.00 76.38 382 ALA A CA 1
ATOM 3198 C C . ALA A 1 382 ? 6.873 28.909 -37.419 1.00 76.38 382 ALA A C 1
ATOM 3200 O O . ALA A 1 382 ? 7.080 29.592 -36.417 1.00 76.38 382 ALA A O 1
ATOM 3201 N N . GLN A 1 383 ? 5.661 28.420 -37.705 1.00 83.81 383 GLN A N 1
ATOM 3202 C CA . GLN A 1 383 ? 4.487 28.671 -36.869 1.00 83.81 383 GLN A CA 1
ATOM 3203 C C . GLN A 1 383 ? 4.586 27.983 -35.494 1.00 83.81 383 GLN A C 1
ATOM 3205 O O . GLN A 1 383 ? 4.232 28.583 -34.482 1.00 83.81 383 GLN A O 1
ATOM 3210 N N . GLN A 1 384 ? 5.113 26.756 -35.429 1.00 81.19 384 GLN A N 1
ATOM 3211 C CA . GLN A 1 384 ? 5.339 26.050 -34.160 1.00 81.19 384 GLN A CA 1
ATOM 3212 C C . GLN A 1 384 ? 6.408 26.722 -33.293 1.00 81.19 384 GLN A C 1
ATOM 3214 O O . GLN A 1 384 ? 6.228 26.844 -32.083 1.00 81.19 384 GLN A O 1
ATOM 3219 N N . GLU A 1 385 ? 7.501 27.188 -33.897 1.00 85.12 385 GLU A N 1
ATOM 3220 C CA . GLU A 1 385 ? 8.553 27.910 -33.176 1.00 85.12 385 GLU A CA 1
ATOM 3221 C C . GLU A 1 385 ? 8.070 29.274 -32.671 1.00 85.12 385 GLU A C 1
ATOM 3223 O O . GLU A 1 385 ? 8.489 29.706 -31.598 1.00 85.12 385 GLU A O 1
ATOM 3228 N N . GLN A 1 386 ? 7.167 29.941 -33.395 1.00 88.12 386 GLN A N 1
ATOM 3229 C CA . GLN A 1 386 ? 6.540 31.175 -32.924 1.00 88.12 386 GLN A CA 1
ATOM 3230 C C . GLN A 1 386 ? 5.612 30.915 -31.728 1.00 88.12 386 GLN A C 1
ATOM 3232 O O . GLN A 1 386 ? 5.722 31.604 -30.716 1.00 88.12 386 GLN A O 1
ATOM 3237 N N . LEU A 1 387 ? 4.783 29.867 -31.793 1.00 88.12 387 LEU A N 1
ATOM 3238 C CA . LEU A 1 387 ? 3.892 29.486 -30.692 1.00 88.12 387 LEU A CA 1
ATOM 3239 C C . LEU A 1 387 ? 4.674 29.090 -29.425 1.00 88.12 387 LEU A C 1
ATOM 3241 O O . LEU A 1 387 ? 4.284 29.434 -28.312 1.00 88.12 387 LEU A O 1
ATOM 3245 N N . ALA A 1 388 ? 5.805 28.397 -29.591 1.00 84.50 388 ALA A N 1
ATOM 3246 C CA . ALA A 1 388 ? 6.676 28.017 -28.480 1.00 84.50 388 ALA A CA 1
ATOM 3247 C C . ALA A 1 388 ? 7.283 29.244 -27.777 1.00 84.50 388 ALA A C 1
ATOM 3249 O O . ALA A 1 388 ? 7.321 29.288 -26.548 1.00 84.50 388 ALA A O 1
ATOM 3250 N N . ARG A 1 389 ? 7.696 30.267 -28.540 1.00 88.25 389 ARG A N 1
ATOM 3251 C CA . ARG A 1 389 ? 8.209 31.527 -27.972 1.00 88.25 389 ARG A CA 1
ATOM 3252 C C . ARG A 1 389 ? 7.123 32.326 -27.257 1.00 88.25 389 ARG A C 1
ATOM 3254 O O . ARG A 1 389 ? 7.400 32.920 -26.221 1.00 88.25 389 ARG A O 1
ATOM 3261 N N . GLU A 1 390 ? 5.899 32.335 -27.781 1.00 88.50 390 GLU A N 1
ATOM 3262 C CA . GLU A 1 390 ? 4.762 32.988 -27.119 1.00 88.50 390 GLU A CA 1
ATOM 3263 C C . GLU A 1 390 ? 4.394 32.291 -25.800 1.00 88.50 390 GLU A C 1
ATOM 3265 O O . GLU A 1 390 ? 4.105 32.966 -24.812 1.00 88.50 390 GLU A O 1
ATOM 3270 N N . LEU A 1 391 ? 4.489 30.958 -25.743 1.00 85.19 391 LEU A N 1
ATOM 3271 C CA . LEU A 1 391 ? 4.275 30.192 -24.513 1.00 85.19 391 LEU A CA 1
ATOM 3272 C C . LEU A 1 391 ? 5.339 30.510 -23.450 1.00 85.19 391 LEU A C 1
ATOM 3274 O O . LEU A 1 391 ? 5.005 30.764 -22.295 1.00 85.19 391 LEU A O 1
ATOM 3278 N N . GLU A 1 392 ? 6.612 30.545 -23.845 1.00 87.88 392 GLU A N 1
ATOM 3279 C CA . GLU A 1 392 ? 7.724 30.859 -22.940 1.00 87.88 392 GLU A CA 1
ATOM 3280 C C . GLU A 1 392 ? 7.653 32.318 -22.440 1.00 87.88 392 GLU A C 1
ATOM 3282 O O . GLU A 1 392 ? 7.888 32.600 -21.260 1.00 87.88 392 GLU A O 1
ATOM 3287 N N . ALA A 1 393 ? 7.227 33.253 -23.298 1.00 84.31 393 ALA A N 1
ATOM 3288 C CA . ALA A 1 393 ? 6.947 34.637 -22.910 1.00 84.31 393 ALA A CA 1
ATOM 3289 C C . ALA A 1 393 ? 5.763 34.746 -21.926 1.00 84.31 393 ALA A C 1
ATOM 3291 O O . ALA A 1 393 ? 5.825 35.508 -20.959 1.00 84.31 393 ALA A O 1
ATOM 3292 N N . ALA A 1 394 ? 4.700 33.962 -22.120 1.00 76.69 394 ALA A N 1
ATOM 3293 C CA . ALA A 1 394 ? 3.558 33.937 -21.207 1.00 76.69 394 ALA A CA 1
ATOM 3294 C C . ALA A 1 394 ? 3.920 33.327 -19.840 1.00 76.69 394 ALA A C 1
ATOM 3296 O O . ALA A 1 394 ? 3.528 33.859 -18.799 1.00 76.69 394 ALA A O 1
ATOM 3297 N N . GLU A 1 395 ? 4.703 32.245 -19.814 1.00 78.88 395 GLU A N 1
ATOM 3298 C CA . GLU A 1 395 ? 5.167 31.634 -18.563 1.00 78.88 395 GLU A CA 1
ATOM 3299 C C . GLU A 1 395 ? 6.106 32.554 -17.779 1.00 78.88 395 GLU A C 1
ATOM 3301 O O . GLU A 1 395 ? 6.005 32.643 -16.552 1.00 78.88 395 GLU A O 1
ATOM 3306 N N . THR A 1 396 ? 6.991 33.274 -18.470 1.00 79.75 396 THR A N 1
ATOM 3307 C CA . THR A 1 396 ? 7.880 34.250 -17.828 1.00 79.75 396 THR A CA 1
ATOM 3308 C C . THR A 1 396 ? 7.105 35.447 -17.276 1.00 79.75 396 THR A C 1
ATOM 3310 O O . THR A 1 396 ? 7.360 35.826 -16.132 1.00 79.75 396 THR A O 1
ATOM 3313 N N . ALA A 1 397 ? 6.097 35.955 -17.993 1.00 75.69 397 ALA A N 1
ATOM 3314 C CA . ALA A 1 397 ? 5.217 37.024 -17.510 1.00 75.69 397 ALA A CA 1
ATOM 3315 C C . ALA A 1 397 ? 4.429 36.621 -16.244 1.00 75.69 397 ALA A C 1
ATOM 3317 O O . ALA A 1 397 ? 4.397 37.371 -15.265 1.00 75.69 397 ALA A O 1
ATOM 3318 N N . VAL A 1 398 ? 3.876 35.401 -16.209 1.00 74.75 398 VAL A N 1
ATOM 3319 C CA . VAL A 1 398 ? 3.174 34.850 -15.027 1.00 74.75 398 VAL A CA 1
ATOM 3320 C C . VAL A 1 398 ? 4.112 34.696 -13.826 1.00 74.75 398 VAL A C 1
ATOM 3322 O O . VAL A 1 398 ? 3.685 34.803 -12.676 1.00 74.75 398 VAL A O 1
ATOM 3325 N N . ARG A 1 399 ? 5.401 34.445 -14.069 1.00 74.56 399 ARG A N 1
ATOM 3326 C CA . ARG A 1 399 ? 6.403 34.297 -13.007 1.00 74.56 399 ARG A CA 1
ATOM 3327 C C . ARG A 1 399 ? 6.840 35.639 -12.419 1.00 74.56 399 ARG A C 1
ATOM 3329 O O . ARG A 1 399 ? 7.210 35.680 -11.247 1.00 74.56 399 ARG A O 1
ATOM 3336 N N . THR A 1 400 ? 6.812 36.709 -13.212 1.00 75.75 400 THR A N 1
ATOM 3337 C CA . THR A 1 400 ? 7.205 38.061 -12.783 1.00 75.75 400 THR A CA 1
ATOM 3338 C C . THR A 1 400 ? 6.061 38.850 -12.152 1.00 75.75 400 THR A C 1
ATOM 3340 O O . THR A 1 400 ? 6.308 39.667 -11.267 1.00 75.75 400 THR A O 1
ATOM 3343 N N . GLU A 1 401 ? 4.814 38.582 -12.538 1.00 61.06 401 GLU A N 1
ATOM 3344 C CA . GLU A 1 401 ? 3.630 39.197 -11.934 1.00 61.06 401 GLU A CA 1
ATOM 3345 C C . GLU A 1 401 ? 3.039 38.267 -10.871 1.00 61.06 401 GLU A C 1
ATOM 3347 O O . GLU A 1 401 ? 2.156 37.447 -11.119 1.00 61.06 401 GLU A O 1
ATOM 3352 N N . GLY A 1 402 ? 3.573 38.367 -9.653 1.00 60.66 402 GLY A N 1
ATOM 3353 C CA . GLY A 1 402 ? 3.079 37.612 -8.507 1.00 60.66 402 GLY A CA 1
ATOM 3354 C C . GLY A 1 402 ? 1.566 37.775 -8.317 1.00 60.66 402 GLY A C 1
ATOM 3355 O O . GLY A 1 402 ? 1.077 38.876 -8.093 1.00 60.66 402 GLY A O 1
ATOM 3356 N N . GLN A 1 403 ? 0.860 36.640 -8.345 1.00 53.44 403 GLN A N 1
ATOM 3357 C CA . GLN A 1 403 ? -0.568 36.479 -8.047 1.00 53.44 403 GLN A CA 1
ATOM 3358 C C . GLN A 1 403 ? -1.543 37.192 -8.999 1.00 53.44 403 GLN A C 1
ATOM 3360 O O . GLN A 1 403 ? -2.293 38.079 -8.597 1.00 53.44 403 GLN A O 1
ATOM 3365 N N . THR A 1 404 ? -1.677 36.688 -10.226 1.00 49.00 404 THR A N 1
ATOM 3366 C CA . THR A 1 404 ? -2.967 36.769 -10.928 1.00 49.00 404 THR A CA 1
ATOM 3367 C C . THR A 1 404 ? -3.741 35.457 -10.779 1.00 49.00 404 THR A C 1
ATOM 3369 O O . THR A 1 404 ? -3.188 34.358 -10.794 1.00 49.00 404 THR A O 1
ATOM 3372 N N . SER A 1 405 ? -5.042 35.609 -10.516 1.00 56.31 405 SER A N 1
ATOM 3373 C CA . SER A 1 405 ? -6.002 34.553 -10.186 1.00 56.31 405 SER A CA 1
ATOM 3374 C C . SER A 1 405 ? -5.934 33.381 -11.170 1.00 56.31 405 SER A C 1
ATOM 3376 O O . SER A 1 405 ? -5.899 33.576 -12.383 1.00 56.31 405 SER A O 1
ATOM 3378 N N . THR A 1 406 ? -6.002 32.156 -10.645 1.00 58.53 406 THR A N 1
ATOM 3379 C CA . THR A 1 406 ? -6.120 30.887 -11.392 1.00 58.53 406 THR A CA 1
ATOM 3380 C C . THR A 1 406 ? -7.147 30.929 -12.531 1.00 58.53 406 THR A C 1
ATOM 3382 O O . THR A 1 406 ? -6.979 30.244 -13.538 1.00 58.53 406 THR A O 1
ATOM 3385 N N . ARG A 1 407 ? -8.151 31.808 -12.428 1.00 56.66 407 ARG A N 1
ATOM 3386 C CA . ARG A 1 407 ? -9.181 32.055 -13.441 1.00 56.66 407 ARG A CA 1
ATOM 3387 C C . ARG A 1 407 ? -8.639 32.601 -14.771 1.00 56.66 407 ARG A C 1
ATOM 3389 O O . ARG A 1 407 ? -9.163 32.244 -15.822 1.00 56.66 407 ARG A O 1
ATOM 3396 N N . THR A 1 408 ? -7.585 33.417 -14.751 1.00 65.56 408 THR A N 1
ATOM 3397 C CA . THR A 1 408 ? -6.992 33.987 -15.975 1.00 65.56 408 THR A CA 1
ATOM 3398 C C . THR A 1 408 ? -6.164 32.939 -16.722 1.00 65.56 408 THR A C 1
ATOM 3400 O O . THR A 1 408 ? -6.191 32.878 -17.948 1.00 65.56 408 THR A O 1
ATOM 3403 N N . ARG A 1 409 ? -5.496 32.041 -15.984 1.00 66.88 409 ARG A N 1
ATOM 3404 C CA . ARG A 1 409 ? -4.738 30.919 -16.556 1.00 66.88 409 ARG A CA 1
ATOM 3405 C C . ARG A 1 409 ? -5.654 29.931 -17.283 1.00 66.88 409 ARG A C 1
ATOM 3407 O O . ARG A 1 409 ? -5.329 29.505 -18.386 1.00 66.88 409 ARG A O 1
ATOM 3414 N N . GLU A 1 410 ? -6.806 29.604 -16.702 1.00 72.69 410 GLU A N 1
ATOM 3415 C CA . GLU A 1 410 ? -7.790 28.716 -17.339 1.00 72.69 410 GLU A CA 1
ATOM 3416 C C . GLU A 1 410 ? -8.430 29.343 -18.585 1.00 72.69 410 GLU A C 1
ATOM 3418 O O . GLU A 1 410 ? -8.622 28.646 -19.579 1.00 72.69 410 GLU A O 1
ATOM 3423 N N . GLN A 1 411 ? -8.696 30.654 -18.581 1.00 75.44 411 GLN A N 1
ATOM 3424 C CA . GLN A 1 411 ? -9.217 31.355 -19.762 1.00 75.44 411 GLN A CA 1
ATOM 3425 C C . GLN A 1 411 ? -8.212 31.389 -20.917 1.00 75.44 411 GLN A C 1
ATOM 3427 O O . GLN A 1 411 ? -8.593 31.133 -22.057 1.00 75.44 411 GLN A O 1
ATOM 3432 N N . ILE A 1 412 ? -6.932 31.635 -20.625 1.00 75.00 412 ILE A N 1
ATOM 3433 C CA . ILE A 1 412 ? -5.869 31.631 -21.637 1.00 75.00 412 ILE A CA 1
ATOM 3434 C C . ILE A 1 412 ? -5.687 30.221 -22.222 1.00 75.00 412 ILE A C 1
ATOM 3436 O O . ILE A 1 412 ? -5.627 30.064 -23.441 1.00 75.00 412 ILE A O 1
ATOM 3440 N N . ILE A 1 413 ? -5.687 29.179 -21.382 1.00 76.25 413 ILE A N 1
ATOM 3441 C CA . ILE A 1 413 ? -5.594 27.785 -21.849 1.00 76.25 413 ILE A CA 1
ATOM 3442 C C . ILE A 1 413 ? -6.822 27.407 -22.695 1.00 76.25 413 ILE A C 1
ATOM 3444 O O . ILE A 1 413 ? -6.670 26.810 -23.760 1.00 76.25 413 ILE A O 1
ATOM 3448 N N . ALA A 1 414 ? -8.033 27.785 -22.275 1.00 74.38 414 ALA A N 1
ATOM 3449 C CA . ALA A 1 414 ? -9.256 27.515 -23.033 1.00 74.38 414 ALA A CA 1
ATOM 3450 C C . ALA A 1 414 ? -9.263 28.215 -24.404 1.00 74.38 414 ALA A C 1
ATOM 3452 O O . ALA A 1 414 ? -9.714 27.631 -25.392 1.00 74.38 414 ALA A O 1
ATOM 3453 N N . GLN A 1 415 ? -8.724 29.434 -24.483 1.00 80.94 415 GLN A N 1
ATOM 3454 C CA . GLN A 1 415 ? -8.607 30.179 -25.734 1.00 80.94 415 GLN A CA 1
ATOM 3455 C C . GLN A 1 415 ? -7.586 29.536 -26.688 1.00 80.94 415 GLN A C 1
ATOM 3457 O O . GLN A 1 415 ? -7.895 29.350 -27.865 1.00 80.94 415 GLN A O 1
ATOM 3462 N N . MET A 1 416 ? -6.432 29.082 -26.185 1.00 73.38 416 MET A N 1
ATOM 3463 C CA . MET A 1 416 ? -5.444 28.361 -27.004 1.00 73.38 416 MET A CA 1
ATOM 3464 C C . MET A 1 416 ? -5.978 27.022 -27.534 1.00 73.38 416 MET A C 1
ATOM 3466 O O . MET A 1 416 ? -5.747 26.672 -28.690 1.00 73.38 416 MET A O 1
ATOM 3470 N N . VAL A 1 417 ? -6.735 26.274 -26.722 1.00 77.94 417 VAL A N 1
ATOM 3471 C CA . VAL A 1 417 ? -7.367 25.012 -27.157 1.00 77.94 417 VAL A CA 1
ATOM 3472 C C . VAL A 1 417 ? -8.405 25.256 -28.258 1.00 77.94 417 VAL A C 1
ATOM 3474 O O . VAL A 1 417 ? -8.571 24.419 -29.147 1.00 77.94 417 VAL A O 1
ATOM 3477 N N . HIS A 1 418 ? -9.085 26.403 -28.231 1.00 75.06 418 HIS A N 1
ATOM 3478 C CA . HIS A 1 418 ? -10.033 26.780 -29.272 1.00 75.06 418 HIS A CA 1
ATOM 3479 C C . HIS A 1 418 ? -9.335 27.146 -30.596 1.00 75.06 418 HIS A C 1
ATOM 3481 O O . HIS A 1 418 ? -9.839 26.785 -31.659 1.00 75.06 418 HIS A O 1
ATOM 3487 N N . GLU A 1 419 ? -8.171 27.805 -30.554 1.00 73.31 419 GLU A N 1
ATOM 3488 C CA . GLU A 1 419 ? -7.408 28.181 -31.759 1.00 73.31 419 GLU A CA 1
ATOM 3489 C C . GLU A 1 419 ? -6.602 27.028 -32.376 1.00 73.31 419 GLU A C 1
ATOM 3491 O O . GLU A 1 419 ? -6.435 26.974 -33.594 1.00 73.31 419 GLU A O 1
ATOM 3496 N N . LEU A 1 420 ? -6.167 26.052 -31.574 1.00 65.94 420 LEU A N 1
ATOM 3497 C CA . LEU A 1 420 ? -5.466 24.856 -32.062 1.00 65.94 420 LEU A CA 1
ATOM 3498 C C . LEU A 1 420 ? -6.390 23.828 -32.732 1.00 65.94 420 LEU A C 1
ATOM 3500 O O . LEU A 1 420 ? -5.918 22.798 -33.220 1.00 65.94 420 LEU A O 1
ATOM 3504 N N . ARG A 1 421 ? -7.705 24.075 -32.775 1.00 61.25 421 ARG A N 1
ATOM 3505 C CA . ARG A 1 421 ? -8.647 23.204 -33.478 1.00 61.25 421 ARG A CA 1
ATOM 3506 C C . ARG A 1 421 ? -8.527 23.476 -34.984 1.00 61.25 421 ARG A C 1
ATOM 3508 O O . ARG A 1 421 ? -8.925 24.552 -35.429 1.00 61.25 421 ARG A O 1
ATOM 3515 N N . PRO A 1 422 ? -7.999 22.538 -35.794 1.00 54.56 422 PRO A N 1
ATOM 3516 C CA . PRO A 1 422 ? -7.844 22.780 -37.221 1.00 54.56 422 PRO A CA 1
ATOM 3517 C C . PRO A 1 422 ? -9.220 23.052 -37.847 1.00 54.56 422 PRO A C 1
ATOM 3519 O O . PRO A 1 422 ? -10.195 22.387 -37.474 1.00 54.56 422 PRO A O 1
ATOM 3522 N N . PRO A 1 423 ? -9.331 24.006 -38.790 1.00 49.44 423 PRO A N 1
ATOM 3523 C CA . PRO A 1 423 ? -10.597 24.295 -39.440 1.00 49.44 423 PRO A CA 1
ATOM 3524 C C . PRO A 1 423 ? -11.096 23.018 -40.114 1.00 49.44 423 PRO A C 1
ATOM 3526 O O . PRO A 1 423 ? -10.406 22.424 -40.947 1.00 49.44 423 PRO A O 1
ATOM 3529 N N . LEU A 1 424 ? -12.295 22.577 -39.725 1.00 48.38 424 LEU A N 1
ATOM 3530 C CA . LEU A 1 424 ? -12.987 21.470 -40.373 1.00 48.38 424 LEU A CA 1
ATOM 3531 C C . LEU A 1 424 ? -13.097 21.807 -41.862 1.00 48.38 424 LEU A C 1
ATOM 3533 O O . LEU A 1 424 ? -13.860 22.693 -42.248 1.00 48.38 424 LEU A O 1
ATOM 3537 N N . ARG A 1 425 ? -12.305 21.127 -42.703 1.00 52.12 425 ARG A N 1
ATOM 3538 C CA . ARG A 1 425 ? -12.415 21.279 -44.156 1.00 52.12 425 ARG A CA 1
ATOM 3539 C C . ARG A 1 425 ? -13.858 20.965 -44.557 1.00 52.12 425 ARG A C 1
ATOM 3541 O O . ARG A 1 425 ? -14.362 19.909 -44.160 1.00 52.12 425 ARG A O 1
ATOM 3548 N N . PRO A 1 426 ? -14.519 21.820 -45.355 1.00 46.53 426 PRO A N 1
ATOM 3549 C CA . PRO A 1 426 ? -15.818 21.483 -45.905 1.00 46.53 426 PRO A CA 1
ATOM 3550 C C . PRO A 1 426 ? -15.681 20.190 -46.714 1.00 46.53 426 PRO A C 1
ATOM 3552 O O . PRO A 1 426 ? -14.824 20.060 -47.590 1.00 46.53 426 PRO A O 1
ATOM 3555 N N . ARG A 1 427 ? -16.505 19.208 -46.350 1.00 46.75 427 ARG A N 1
ATOM 3556 C CA . ARG A 1 427 ? -16.595 17.896 -46.990 1.00 46.75 427 ARG A CA 1
ATOM 3557 C C . ARG A 1 427 ? -16.920 18.126 -48.469 1.00 46.75 427 ARG A C 1
ATOM 3559 O O . ARG A 1 427 ? -18.004 18.612 -48.779 1.00 46.75 427 ARG A O 1
ATOM 3566 N N . GLN A 1 428 ? -15.991 17.814 -49.373 1.00 47.94 428 GLN A N 1
ATOM 3567 C CA . GLN A 1 428 ? -16.300 17.813 -50.803 1.00 47.94 428 GLN A CA 1
ATOM 3568 C C . GLN A 1 428 ? -17.341 16.714 -51.074 1.00 47.94 428 GLN A C 1
ATOM 3570 O O . GLN A 1 428 ? -17.107 15.559 -50.702 1.00 47.94 428 GLN A O 1
ATOM 3575 N N . PRO A 1 429 ? -18.492 17.034 -51.688 1.00 42.78 429 PRO A N 1
ATOM 3576 C CA . PRO A 1 429 ? -19.459 16.024 -52.085 1.00 42.78 429 PRO A CA 1
ATOM 3577 C C . PRO A 1 429 ? -18.907 15.274 -53.305 1.00 42.78 429 PRO A C 1
ATOM 3579 O O . PRO A 1 429 ? -18.788 15.857 -54.377 1.00 42.78 429 PRO A O 1
ATOM 3582 N N . GLY A 1 430 ? -18.550 13.995 -53.141 1.00 59.66 430 GLY A N 1
ATOM 3583 C CA . GLY A 1 430 ? -18.264 13.115 -54.284 1.00 59.66 430 GLY A CA 1
ATOM 3584 C C . GLY A 1 430 ? -17.106 12.119 -54.173 1.00 59.66 430 GLY A C 1
ATOM 3585 O O . GLY A 1 430 ? -16.852 11.430 -55.153 1.00 59.66 430 GLY A O 1
ATOM 3586 N N . ALA A 1 431 ? -16.402 11.991 -53.045 1.00 46.06 431 ALA A N 1
ATOM 3587 C CA . ALA A 1 431 ? -15.355 10.968 -52.935 1.00 46.06 431 ALA A CA 1
ATOM 3588 C C . ALA A 1 431 ? -15.964 9.572 -52.656 1.00 46.06 431 ALA A C 1
ATOM 3590 O O . ALA A 1 431 ? -16.664 9.419 -51.648 1.00 46.06 431 ALA A O 1
ATOM 3591 N N . PRO A 1 432 ? -15.736 8.559 -53.518 1.00 56.19 432 PRO A N 1
ATOM 3592 C CA . PRO A 1 432 ? -16.221 7.204 -53.289 1.00 56.19 432 PRO A CA 1
ATOM 3593 C C . PRO A 1 432 ? -15.431 6.534 -52.163 1.00 56.19 432 PRO A C 1
ATOM 3595 O O . PRO A 1 432 ? -14.220 6.709 -52.033 1.00 56.19 432 PRO A O 1
ATOM 3598 N N . TRP A 1 433 ? -16.148 5.767 -51.346 1.00 53.03 433 TRP A N 1
ATOM 3599 C CA . TRP A 1 433 ? -15.582 4.964 -50.271 1.00 53.03 433 TRP A CA 1
ATOM 3600 C C . TRP A 1 433 ? -14.711 3.855 -50.872 1.00 53.03 433 TRP A C 1
ATOM 3602 O O . TRP A 1 433 ? -15.178 3.113 -51.735 1.00 53.03 433 TRP A O 1
ATOM 3612 N N . ALA A 1 434 ? -13.467 3.743 -50.411 1.00 40.59 434 ALA A N 1
ATOM 3613 C CA . ALA A 1 434 ? -12.625 2.571 -50.631 1.00 40.59 434 ALA A CA 1
ATOM 3614 C C . ALA A 1 434 ? -12.513 1.791 -49.302 1.00 40.59 434 ALA A C 1
ATOM 3616 O O . ALA A 1 434 ? -12.540 2.439 -48.251 1.00 40.59 434 ALA A O 1
ATOM 3617 N N . PRO A 1 435 ? -12.483 0.446 -49.356 1.00 49.75 435 PRO A N 1
ATOM 3618 C CA . PRO A 1 435 ? -12.742 -0.447 -48.222 1.00 49.75 435 PRO A CA 1
ATOM 3619 C C . PRO A 1 435 ? -11.644 -0.473 -47.159 1.00 49.75 435 PRO A C 1
ATOM 3621 O O . PRO A 1 435 ? -10.460 -0.273 -47.519 1.00 49.75 435 PRO A O 1
#

Sequence (435 aa):
MDWSAEPSSDPYLGMPWANTPTPYPVDEFKFDDASWRKFFFSMAALVGFFIFWFKVRLEVSFEMRPRQRALYWKQIIKLVVFTFMDACGLAVSCLLWWFGRVHEMGVSVVISLVYFYFYWMYIPEPQHRSRSQPLTRDPVQPQFRPRVQPGVQPQDSQPPTLTQARVGGFAFYSAINAASILGTFILWQERMLPEMFLLIFVTLFVFHFYWIWMSRPYRYHPYKANRKAEDAALEERLMERRITGLQFEGLMDHAERYSNAQTPVKNETKVTQTQTQAEPQAEAEAQAEAQQQAEIQRQAEIERQAELQQQAELQQQAELQWQEEELRQAEIQRRAEIRRQAELQRQEEVQPVVQHPFIVPERPIVQHPYVVPERPLDPVRAQQEQLARELEAAETAVRTEGQTSTRTREQIIAQMVHELRPPLRPRQPGAPWAP

Secondary structure (DSSP, 8-state):
-----PPP--TTS--------PPPP-------HHHHHHHHHHHHHHHHHHHHHHHHHHHHHHHS-HHHHHHHHHHHHHHHHHHHHHHHHHHHHHHHHHHHHHHHHHHHHHHHHHHHHHHHHTS----------------------------------PPPPHHHHHHHHHHHHHHHHHHHHHHHHHHHHHHHHHHHHHHHHHHHHHHHHHHHHHHS-----THHHHHHHHHHHHHHHHHHHHHHHHHHHHHHHHHHHHHTSS--------------SSTHHHHHHHHHHHHHHHHHHHHHHHHHHHHHHHHHHHHHHHHHHHHHHHHHHHHHHHHHHHHHHHHHHHHHHT---------PPP---------PPPPPPPHHHHHHHHHHHHHHHHHHHHHHS----HHHHHHHHHHHHHHTS-------TTPPP--

pLDDT: mean 71.72, std 17.06, range [38.16, 96.44]

Mean predicted aligned error: 21.88 Å